Protein AF-A0A8X7NF36-F1 (afdb_monomer)

Organism: NCBI:txid117179

Sequence (490 aa):
MQDSSKCPTCATPVTHAHLNYKLAKLSELATALAPADRVRPAVEIEAAKTHLERHKAISGSSTIRATSHMGVDDPYRPELSNYWPCLACRPGNRSGFQCTRRIPEPQTNGPPPSRGAPWPPIEDADDDGLVNVEHHEACSGCYAWIPNKAPGIESRCFTCTEASCQAFDAEGSCPAGFSLLKLDDEDVNSSLDVEAIVEGVPLAGFNQVDKEILMRYVVEKDVSAKTILRGIAQIAKREREAILRSQAGPSATQNEESGVSSSTEASRPLAEAAAAEADVERVNAARSDLIRNVVRYEATRAGHRVLGQSSTFGSGRSQGASGSGSAGSSNSLLLQRVIEPTKIQGPIADMLATSSFCLDCLQGVIGHFAIWWWMEERPKALKEIKVAVKDDCDNGIECDLRTYRMHAEAKNHICLPKSKLSASSSQPSGSGSGSSSGTAASSSSASGNRTQTTAEADSSAATGGSAGQPAPGSSYQLRSRASTTAGRGG

InterPro domains:
  IPR040909 E3 ubiquitin-protein ligase CHFR, cysteine rich domain with multizinc binding [PF17979] (135-239)

pLDDT: mean 73.3, std 22.99, range [28.28, 98.12]

Secondary structure (DSSP, 8-state):
---TTB-TTT--B-SS----HHHHHHHHHHHHHS-TTTSPPHHHHHHHHHHHHHHHHHHS-S---------TT-S----GGG----GGGSTT-TT----SSPPPPPSS-PPPPPTTSPPPPHHHHHHTT-TTGGGEEE-TTT--EEES--TT---B-TTT--B--TTTSTTSS-TT---EE-TT-GGGGGT--HHHHHHHS--TT--HHHHHHHHHHHHHHT--HHHHHHHHHHHHHHHHHHHHHHHSTTTTSS--S--------TTHHHHHHHHHHHHHHHHHHHHHHHHHHHHHHHHHHHHHHHHHSSS-------------------------PPPPPPPS-THHHHHHHH--EEHHHHHHHHHHHHHHHHHHHHHHHHHHTTPPPPPBPTTGGG-GGGGSHHHHHHSB-SS-----TTSSS--------------------------------------------PPPP-----------------

Solvent-accessible surface area (backbone atoms only — not comparable to full-atom values): 30882 Å² total; per-residue (Å²): 133,82,71,85,57,35,40,92,87,75,64,48,72,59,86,67,85,73,77,53,62,66,60,52,52,49,51,53,50,52,57,72,70,43,58,78,92,76,48,79,52,69,70,57,53,51,53,52,50,56,50,51,53,53,45,30,73,74,69,76,41,91,67,81,66,83,66,83,72,64,56,101,80,49,90,75,67,58,73,60,52,78,44,66,51,30,41,34,66,40,90,66,27,62,65,75,54,64,63,91,62,57,45,60,77,35,83,42,95,64,80,72,76,55,92,65,43,81,49,73,61,63,64,61,41,50,76,56,62,46,64,48,45,90,53,40,42,50,13,73,51,44,36,46,42,30,64,70,73,52,92,97,55,82,39,47,19,63,64,86,58,49,34,35,42,19,52,29,27,66,84,58,48,30,79,58,66,37,46,70,42,41,43,70,44,86,74,47,52,88,78,45,61,40,65,60,40,61,72,72,36,79,45,18,49,54,35,72,60,60,46,53,51,48,49,51,47,30,65,79,64,69,52,46,42,38,59,53,34,33,42,40,23,50,52,10,43,54,41,35,51,52,51,53,55,65,69,61,54,92,77,82,87,83,79,95,82,79,94,74,94,75,94,76,79,85,66,57,69,65,56,55,52,55,53,53,55,55,47,54,53,47,44,50,49,45,41,50,52,49,32,54,57,36,50,56,45,50,57,51,49,50,52,52,52,63,69,68,63,79,81,81,79,82,90,75,92,77,89,81,82,92,75,94,76,89,84,79,90,66,85,76,78,64,74,73,77,72,45,78,51,64,74,71,42,71,57,48,3,46,43,52,53,73,43,34,27,32,67,72,54,47,53,34,48,47,21,38,38,45,50,63,35,40,56,69,47,41,76,58,48,33,63,76,72,70,48,81,88,56,57,74,35,60,42,10,56,70,39,77,58,40,76,41,62,73,50,36,73,62,30,28,40,83,41,73,48,60,67,78,86,74,78,85,80,80,77,76,91,72,88,77,89,79,92,83,89,86,84,90,84,83,89,79,92,81,90,81,89,79,81,89,82,88,80,83,86,87,87,82,88,87,86,87,82,93,84,90,84,87,84,86,87,84,81,87,74,89,78,86,77,86,84,84,88,84,85,88,85,132

Foldseek 3Di:
DPPPQADPVPRDGCPDDDDPVVVVVVVVVCLVPDDPVPRDDPVVVVVVVVVQVVCCVPVVDNDPDPPPPQDPPDPCLDQLLQDAWFLQCDPLFQQVHHDPFIQDHHPDPDDPDDALGAHPALVVCVNSVGGPSVQWFAAPQRGGIDGPDDPPDFQAALQPRGGHCLNSDNVSARPRRWDWDALQDPPLQVQDDVLCLLVLFQAFLDAPVVSVLVNLLCVVVVCTLSNLSNLLLVLLVVQVVVVVVVVVPPPDDDDPDDDDDDDDPPPPPVVVVVVVVVVVVVLVVLSVVLNVQLVVRVVVSVVVVVVVPPPDDDDDDDDDDDDDDDDDPDPPPVLPPRHHADDSHDSNSVCSNDGIHTSSSSSSVCRRRSLVSCLVCVVVSCVVSVPDDAAADQCASNDPCCNPPVVVVRHHNSDHHVPPPPPPPDPPPDDDDDDDDDDDDDDDDDDDDDDDDDDDDDDDDDDDDDDDDDDDDDDDDDDDDDDDDDDDDD

Structure (mmCIF, N/CA/C/O backbone):
data_AF-A0A8X7NF36-F1
#
_entry.id   AF-A0A8X7NF36-F1
#
loop_
_atom_site.group_PDB
_atom_site.id
_atom_site.type_symbol
_atom_site.label_atom_id
_atom_site.label_alt_id
_atom_site.label_comp_id
_atom_site.label_asym_id
_atom_site.label_entity_id
_atom_site.label_seq_id
_atom_site.pdbx_PDB_ins_code
_atom_site.Cartn_x
_atom_site.Cartn_y
_atom_site.Cartn_z
_atom_site.occupancy
_atom_site.B_iso_or_equiv
_atom_site.auth_seq_id
_atom_site.auth_comp_id
_atom_site.auth_asym_id
_atom_site.auth_atom_id
_atom_site.pdbx_PDB_model_num
ATOM 1 N N . MET A 1 1 ? 21.470 -9.816 -1.909 1.00 40.34 1 MET A N 1
ATOM 2 C CA . MET A 1 1 ? 22.379 -8.885 -2.608 1.00 40.34 1 MET A CA 1
ATOM 3 C C . MET A 1 1 ? 22.264 -7.533 -1.921 1.00 40.34 1 MET A C 1
ATOM 5 O O . MET A 1 1 ? 21.150 -7.054 -1.773 1.00 40.34 1 MET A O 1
ATOM 9 N N . GLN A 1 2 ? 23.356 -6.999 -1.367 1.00 38.22 2 GLN A N 1
ATOM 10 C CA . GLN A 1 2 ? 23.337 -5.679 -0.727 1.00 38.22 2 GLN A CA 1
ATOM 11 C C . GLN A 1 2 ? 23.273 -4.612 -1.816 1.00 38.22 2 GLN A C 1
ATOM 13 O O . GLN A 1 2 ? 24.078 -4.627 -2.742 1.00 38.22 2 GLN A O 1
ATOM 18 N N . ASP A 1 3 ? 22.292 -3.728 -1.695 1.00 36.38 3 ASP A N 1
ATOM 19 C CA . ASP A 1 3 ? 22.048 -2.605 -2.588 1.00 36.38 3 ASP A CA 1
ATOM 20 C C . ASP A 1 3 ? 23.292 -1.695 -2.594 1.00 36.38 3 ASP A C 1
ATOM 22 O O . ASP A 1 3 ? 23.549 -0.949 -1.646 1.00 36.38 3 ASP A O 1
ATOM 26 N N . SER A 1 4 ? 24.124 -1.811 -3.635 1.00 47.53 4 SER A N 1
ATOM 27 C CA . SER A 1 4 ? 25.428 -1.135 -3.762 1.00 47.53 4 SER A CA 1
ATOM 28 C C . SER A 1 4 ? 25.320 0.390 -3.902 1.00 47.53 4 SER A C 1
ATOM 30 O O . SER A 1 4 ? 26.320 1.076 -4.098 1.00 47.53 4 SER A O 1
ATOM 32 N N . SER A 1 5 ? 24.102 0.925 -3.817 1.00 49.62 5 SER A N 1
ATOM 33 C CA . SER A 1 5 ? 23.757 2.340 -3.913 1.00 49.62 5 SER A CA 1
ATOM 34 C C . SER A 1 5 ? 23.900 3.104 -2.587 1.00 49.62 5 SER A C 1
ATOM 36 O O . SER A 1 5 ? 23.834 4.336 -2.582 1.00 49.62 5 SER A O 1
ATOM 38 N N . LYS A 1 6 ? 24.116 2.410 -1.458 1.00 61.72 6 LYS A N 1
ATOM 39 C CA . LYS A 1 6 ? 24.212 3.021 -0.121 1.00 61.72 6 LYS A CA 1
ATOM 40 C C . LYS A 1 6 ? 25.527 2.677 0.564 1.00 61.72 6 LYS A C 1
ATOM 42 O O . LYS A 1 6 ? 26.005 1.547 0.501 1.00 61.72 6 LYS A O 1
ATOM 47 N N . CYS A 1 7 ? 26.103 3.654 1.262 1.00 52.12 7 CYS A N 1
ATOM 48 C CA . CYS A 1 7 ? 27.280 3.413 2.091 1.00 52.12 7 CYS A CA 1
ATOM 49 C C . CYS A 1 7 ? 26.935 2.386 3.189 1.00 52.12 7 CYS A C 1
ATOM 51 O O . CYS A 1 7 ? 26.017 2.642 3.970 1.00 52.12 7 CYS A O 1
ATOM 53 N N . PRO A 1 8 ? 27.660 1.261 3.321 1.00 52.09 8 PRO A N 1
ATOM 54 C CA . PRO A 1 8 ? 27.334 0.227 4.307 1.00 52.09 8 PRO A CA 1
ATOM 55 C C . PRO A 1 8 ? 27.514 0.698 5.759 1.00 52.09 8 PRO A C 1
ATOM 57 O O . PRO A 1 8 ? 26.957 0.096 6.671 1.00 52.09 8 PRO A O 1
ATOM 60 N N . THR A 1 9 ? 28.264 1.782 5.981 1.00 54.12 9 THR A N 1
ATOM 61 C CA . THR A 1 9 ? 28.535 2.325 7.319 1.00 54.12 9 THR A CA 1
ATOM 62 C C . THR A 1 9 ? 27.476 3.323 7.782 1.00 54.12 9 THR A C 1
ATOM 64 O O . THR A 1 9 ? 27.131 3.342 8.957 1.00 54.12 9 THR A O 1
ATOM 67 N N . CYS A 1 10 ? 26.971 4.174 6.886 1.00 73.88 10 CYS A N 1
ATOM 68 C CA . CYS A 1 10 ? 26.074 5.276 7.259 1.00 73.88 10 CYS A CA 1
ATOM 69 C C . CYS A 1 10 ? 24.744 5.291 6.496 1.00 73.88 10 CYS A C 1
ATOM 71 O O . CYS A 1 10 ? 23.940 6.192 6.703 1.00 73.88 10 CYS A O 1
ATOM 73 N N . ALA A 1 11 ? 24.504 4.308 5.622 1.00 65.06 11 ALA A N 1
ATOM 74 C CA . ALA A 1 11 ? 23.294 4.125 4.816 1.00 65.06 11 ALA A CA 1
ATOM 75 C C . ALA A 1 11 ? 22.912 5.300 3.888 1.00 65.06 11 ALA A C 1
ATOM 77 O O . ALA A 1 11 ? 21.871 5.246 3.232 1.00 65.06 11 ALA A O 1
ATOM 78 N N . THR A 1 12 ? 23.757 6.330 3.783 1.00 65.75 12 THR A N 1
ATOM 79 C CA . THR A 1 12 ? 23.546 7.484 2.904 1.00 65.75 12 THR A CA 1
ATOM 80 C C . THR A 1 12 ? 23.623 7.052 1.433 1.00 65.75 12 THR A C 1
ATOM 82 O O . THR A 1 12 ? 24.530 6.279 1.087 1.00 65.75 12 THR A O 1
ATOM 85 N N . PRO A 1 13 ? 22.710 7.527 0.563 1.00 55.66 13 PRO A N 1
ATOM 86 C CA . PRO A 1 13 ? 22.795 7.304 -0.877 1.00 55.66 13 PRO A CA 1
ATOM 87 C C . PRO A 1 13 ? 24.118 7.853 -1.412 1.00 55.66 13 PRO A C 1
ATOM 89 O O . PRO A 1 13 ? 24.459 9.012 -1.169 1.00 55.66 13 PRO A O 1
ATOM 92 N N . VAL A 1 14 ? 24.883 7.031 -2.127 1.00 50.09 14 VAL A N 1
ATOM 93 C CA . VAL A 1 14 ? 26.159 7.456 -2.710 1.00 50.09 14 VAL A CA 1
ATOM 94 C C . VAL A 1 14 ? 25.861 8.256 -3.980 1.00 50.09 14 VAL A C 1
ATOM 96 O O . VAL A 1 14 ? 25.818 7.704 -5.074 1.00 50.09 14 VAL A O 1
ATOM 99 N N . THR A 1 15 ? 25.622 9.562 -3.845 1.00 47.59 15 THR A N 1
ATOM 100 C CA . THR A 1 15 ? 25.450 10.476 -4.995 1.00 47.59 15 THR A CA 1
ATOM 101 C C . THR A 1 15 ? 26.788 10.824 -5.649 1.00 47.59 15 THR A C 1
ATOM 103 O O . THR A 1 15 ? 26.855 11.050 -6.854 1.00 47.59 15 THR A O 1
ATOM 106 N N . HIS A 1 16 ? 27.874 10.774 -4.871 1.00 48.59 16 HIS A N 1
ATOM 107 C CA . HIS A 1 16 ? 29.249 10.878 -5.341 1.00 48.59 16 HIS A CA 1
ATOM 108 C C . HIS A 1 16 ? 30.133 9.872 -4.599 1.00 48.59 16 HIS A C 1
ATOM 110 O O . HIS A 1 16 ? 30.293 9.934 -3.379 1.00 48.59 16 HIS A O 1
ATOM 116 N N . ALA A 1 17 ? 30.745 8.946 -5.337 1.00 49.44 17 ALA A N 1
ATOM 117 C CA . ALA A 1 17 ? 31.825 8.134 -4.799 1.00 49.44 17 ALA A CA 1
ATOM 118 C C . ALA A 1 17 ? 33.067 9.026 -4.662 1.00 49.44 17 ALA A C 1
ATOM 120 O O . ALA A 1 17 ? 33.778 9.274 -5.636 1.00 49.44 17 ALA A O 1
ATOM 121 N N . HIS A 1 18 ? 33.328 9.544 -3.460 1.00 44.81 18 HIS A N 1
ATOM 122 C CA . HIS A 1 18 ? 34.622 10.154 -3.186 1.00 44.81 18 HIS A CA 1
ATOM 123 C C . HIS A 1 18 ? 35.687 9.064 -3.270 1.00 44.81 18 HIS A C 1
ATOM 125 O O . HIS A 1 18 ? 35.610 8.047 -2.576 1.00 44.81 18 HIS A O 1
ATOM 131 N N . LEU A 1 19 ? 36.676 9.278 -4.139 1.00 49.88 19 LEU A N 1
ATOM 132 C CA . LEU A 1 19 ? 37.848 8.421 -4.251 1.00 49.88 19 LEU A CA 1
ATOM 133 C C . LEU A 1 19 ? 38.439 8.277 -2.848 1.00 49.88 19 LEU A C 1
ATOM 135 O O . LEU A 1 19 ? 38.874 9.260 -2.246 1.00 49.88 19 LEU A O 1
ATOM 139 N N . ASN A 1 20 ? 38.386 7.067 -2.289 1.00 66.62 20 ASN A N 1
ATOM 140 C CA . ASN A 1 20 ? 38.948 6.821 -0.974 1.00 66.62 20 ASN A CA 1
ATOM 141 C C . ASN A 1 20 ? 40.453 7.067 -1.089 1.00 66.62 20 ASN A C 1
ATOM 143 O O . ASN A 1 20 ? 41.185 6.245 -1.632 1.00 66.62 20 ASN A O 1
ATOM 147 N N . TYR A 1 21 ? 40.898 8.224 -0.604 1.00 62.66 21 TYR A N 1
ATOM 148 C CA . TYR A 1 21 ? 42.257 8.718 -0.802 1.00 62.66 21 TYR A CA 1
ATOM 149 C C . TYR A 1 21 ? 43.317 7.737 -0.282 1.00 62.66 21 TYR A C 1
ATOM 151 O O . TYR A 1 21 ? 44.420 7.669 -0.817 1.00 62.66 21 TYR A O 1
ATOM 159 N N . LYS A 1 22 ? 42.973 6.917 0.723 1.00 65.56 22 LYS A N 1
ATOM 160 C CA . LYS A 1 22 ? 43.851 5.856 1.232 1.00 65.56 22 LYS A CA 1
ATOM 161 C C . LYS A 1 22 ? 43.965 4.690 0.248 1.00 65.56 22 LYS A C 1
ATOM 163 O O . LYS A 1 22 ? 45.066 4.210 0.021 1.00 65.56 22 LYS A O 1
ATOM 168 N N . LEU A 1 23 ? 42.854 4.266 -0.357 1.00 64.69 23 LEU A N 1
ATOM 169 C CA . LEU A 1 23 ? 42.836 3.252 -1.420 1.00 64.69 23 LEU A CA 1
ATOM 170 C C . LEU A 1 23 ? 43.527 3.754 -2.694 1.00 64.69 23 LEU A C 1
ATOM 172 O O . LEU A 1 23 ? 44.294 3.010 -3.293 1.00 64.69 23 LEU A O 1
ATOM 176 N N . ALA A 1 24 ? 43.323 5.024 -3.053 1.00 69.19 24 ALA A N 1
ATOM 177 C CA . ALA A 1 24 ? 44.018 5.680 -4.158 1.00 69.19 24 ALA A CA 1
ATOM 178 C C . ALA A 1 24 ? 45.538 5.632 -3.950 1.00 69.19 24 ALA A C 1
ATOM 180 O O . ALA A 1 24 ? 46.246 5.055 -4.774 1.00 69.19 24 ALA A O 1
ATOM 181 N N . LYS A 1 25 ? 46.014 6.110 -2.788 1.00 72.88 25 LYS A N 1
ATOM 182 C CA . LYS A 1 25 ? 47.430 6.051 -2.397 1.00 72.88 25 LYS A CA 1
ATOM 183 C C . LYS A 1 25 ? 47.979 4.632 -2.342 1.00 72.88 25 LYS A C 1
ATOM 185 O O . LYS A 1 25 ? 49.121 4.421 -2.726 1.00 72.88 25 LYS A O 1
ATOM 190 N N . LEU A 1 26 ? 47.201 3.661 -1.862 1.00 74.38 26 LEU A N 1
ATOM 191 C CA . LEU A 1 26 ? 47.619 2.257 -1.861 1.00 74.38 26 LEU A CA 1
ATOM 192 C C . LEU A 1 26 ? 47.762 1.715 -3.284 1.00 74.38 26 LEU A C 1
ATOM 194 O O . LEU A 1 26 ? 48.714 0.988 -3.541 1.00 74.38 26 LEU A O 1
ATOM 198 N N . SER A 1 27 ? 46.876 2.090 -4.211 1.00 74.62 27 SER A N 1
ATOM 199 C CA . SER A 1 27 ? 46.992 1.690 -5.619 1.00 74.62 27 SER A CA 1
ATOM 200 C C . SER A 1 27 ? 48.185 2.355 -6.313 1.00 74.62 27 SER A C 1
ATOM 202 O O . SER A 1 27 ? 48.917 1.687 -7.041 1.00 74.62 27 SER A O 1
ATOM 204 N N . GLU A 1 28 ? 48.444 3.636 -6.032 1.00 79.50 28 GLU A N 1
ATOM 205 C CA . GLU A 1 28 ? 49.607 4.371 -6.543 1.00 79.50 28 GLU A CA 1
ATOM 206 C C . GLU A 1 28 ? 50.907 3.763 -6.011 1.00 79.50 28 GLU A C 1
ATOM 208 O O . GLU A 1 28 ? 51.828 3.501 -6.779 1.00 79.50 28 GLU A O 1
ATOM 213 N N . LEU A 1 29 ? 50.961 3.459 -4.711 1.00 82.69 29 LEU A N 1
ATOM 214 C CA . LEU A 1 29 ? 52.111 2.821 -4.075 1.00 82.69 29 LEU A CA 1
ATOM 215 C C . LEU A 1 29 ? 52.320 1.390 -4.589 1.00 82.69 29 LEU A C 1
ATOM 217 O O . LEU A 1 29 ? 53.450 1.008 -4.872 1.00 82.69 29 LEU A O 1
ATOM 221 N N . ALA A 1 30 ? 51.250 0.613 -4.767 1.00 79.56 30 ALA A N 1
ATOM 222 C CA . ALA A 1 30 ? 51.326 -0.723 -5.355 1.00 79.56 30 ALA A CA 1
ATOM 223 C C . ALA A 1 30 ? 51.824 -0.679 -6.807 1.00 79.56 30 ALA A C 1
ATOM 225 O O . ALA A 1 30 ? 52.619 -1.526 -7.196 1.00 79.56 30 ALA A O 1
ATOM 226 N N . THR A 1 31 ? 51.413 0.327 -7.585 1.00 78.62 31 THR A N 1
ATOM 227 C CA . THR A 1 31 ? 51.888 0.534 -8.962 1.00 78.62 31 THR A CA 1
ATOM 228 C C . THR A 1 31 ? 53.354 0.969 -8.985 1.00 78.62 31 THR A C 1
ATOM 230 O O . THR A 1 31 ? 54.119 0.479 -9.807 1.00 78.62 31 THR A O 1
ATOM 233 N N . ALA A 1 32 ? 53.771 1.840 -8.060 1.00 80.19 32 ALA A N 1
ATOM 234 C CA . ALA A 1 32 ? 55.153 2.308 -7.949 1.00 80.19 32 ALA A CA 1
ATOM 235 C C . ALA A 1 32 ? 56.128 1.220 -7.466 1.00 80.19 32 ALA A C 1
ATOM 237 O O . ALA A 1 32 ? 57.307 1.253 -7.809 1.00 80.19 32 ALA A O 1
ATOM 238 N N . LEU A 1 33 ? 55.645 0.270 -6.659 1.00 84.19 33 LEU A N 1
ATOM 239 C CA . LEU A 1 33 ? 56.428 -0.858 -6.147 1.00 84.19 33 LEU A CA 1
ATOM 240 C C . LEU A 1 33 ? 56.343 -2.107 -7.036 1.00 84.19 33 LEU A C 1
ATOM 242 O O . LEU A 1 33 ? 57.092 -3.060 -6.813 1.00 84.19 33 LEU A O 1
ATOM 246 N N . ALA A 1 34 ? 55.435 -2.136 -8.014 1.00 80.81 34 ALA A N 1
ATOM 247 C CA . ALA A 1 34 ? 55.318 -3.252 -8.938 1.00 80.81 34 ALA A CA 1
ATOM 248 C C . ALA A 1 34 ? 56.548 -3.303 -9.863 1.00 80.81 34 ALA A C 1
ATOM 250 O O . ALA A 1 34 ? 56.998 -2.266 -10.355 1.00 80.81 34 ALA A O 1
ATOM 251 N N . PRO A 1 35 ? 57.104 -4.498 -10.124 1.00 86.69 35 PRO A N 1
ATOM 252 C CA . PRO A 1 35 ? 58.202 -4.631 -11.068 1.00 86.69 35 PRO A CA 1
ATOM 253 C C . PRO A 1 35 ? 57.739 -4.202 -12.471 1.00 86.69 35 PRO A C 1
ATOM 255 O O . PRO A 1 35 ? 56.572 -4.368 -12.836 1.00 86.69 35 PRO A O 1
ATOM 258 N N . ALA A 1 36 ? 58.646 -3.586 -13.235 1.00 75.19 36 ALA A N 1
ATOM 259 C CA . ALA A 1 36 ? 58.323 -2.864 -14.471 1.00 75.19 36 ALA A CA 1
ATOM 260 C C . ALA A 1 36 ? 57.677 -3.737 -15.565 1.00 75.19 36 ALA A C 1
ATOM 262 O O . ALA A 1 36 ? 56.996 -3.215 -16.440 1.00 75.19 36 ALA A O 1
ATOM 263 N N . ASP A 1 37 ? 57.856 -5.055 -15.498 1.00 80.88 37 ASP A N 1
ATOM 264 C CA . ASP A 1 37 ? 57.244 -6.057 -16.375 1.00 80.88 37 ASP A CA 1
ATOM 265 C C . ASP A 1 37 ? 55.774 -6.366 -16.029 1.00 80.88 37 ASP A C 1
ATOM 267 O O . ASP A 1 37 ? 55.062 -6.966 -16.831 1.00 80.88 37 ASP A O 1
ATOM 271 N N . ARG A 1 38 ? 55.302 -5.952 -14.846 1.00 73.75 38 ARG A N 1
ATOM 272 C CA . ARG A 1 38 ? 53.913 -6.124 -14.383 1.00 73.75 38 ARG A CA 1
ATOM 273 C C . ARG A 1 38 ? 53.086 -4.844 -14.426 1.00 73.75 38 ARG A C 1
ATOM 275 O O . ARG A 1 38 ? 51.867 -4.909 -14.263 1.00 73.75 38 ARG A O 1
ATOM 282 N N . VAL A 1 39 ? 53.722 -3.692 -14.630 1.00 77.62 39 VAL A N 1
ATOM 283 C CA . VAL A 1 39 ? 53.018 -2.425 -14.844 1.00 77.62 39 VAL A CA 1
ATOM 284 C C . VAL A 1 39 ? 52.556 -2.382 -16.294 1.00 77.62 39 VAL A C 1
ATOM 286 O O . VAL A 1 39 ? 53.347 -2.552 -17.219 1.00 77.62 39 VAL A O 1
ATOM 289 N N . ARG A 1 40 ? 51.256 -2.160 -16.496 1.00 77.06 40 ARG A N 1
ATOM 290 C CA . ARG A 1 40 ? 50.676 -2.054 -17.836 1.00 77.06 40 ARG A CA 1
ATOM 291 C C . ARG A 1 40 ? 51.385 -0.912 -18.606 1.00 77.06 40 ARG A C 1
ATOM 293 O O . ARG A 1 40 ? 51.545 0.163 -18.024 1.00 77.06 40 ARG A O 1
ATOM 300 N N . PRO A 1 41 ? 51.833 -1.102 -19.862 1.00 86.81 41 PRO A N 1
ATOM 301 C CA . PRO A 1 41 ? 52.559 -0.072 -20.609 1.00 86.81 41 PRO A CA 1
ATOM 302 C C . PRO A 1 41 ? 51.803 1.261 -20.677 1.00 86.81 41 PRO A C 1
ATOM 304 O O . PRO A 1 41 ? 50.581 1.279 -20.813 1.00 86.81 41 PRO A O 1
ATOM 307 N N . ALA A 1 42 ? 52.524 2.389 -20.650 1.00 80.31 42 ALA A N 1
ATOM 308 C CA . ALA A 1 42 ? 51.920 3.729 -20.662 1.00 80.31 42 ALA A CA 1
ATOM 309 C C . ALA A 1 42 ? 50.947 3.940 -21.839 1.00 80.31 42 ALA A C 1
ATOM 311 O O . ALA A 1 42 ? 49.879 4.520 -21.667 1.00 80.31 42 ALA A O 1
ATOM 312 N N . VAL A 1 43 ? 51.277 3.379 -23.006 1.00 85.94 43 VAL A N 1
ATOM 313 C CA . VAL A 1 43 ? 50.430 3.418 -24.209 1.00 85.94 43 VAL A CA 1
ATOM 314 C C . VAL A 1 43 ? 49.085 2.717 -23.981 1.00 85.94 43 VAL A C 1
ATOM 316 O O . VAL A 1 43 ? 48.046 3.214 -24.409 1.00 85.94 43 VAL A O 1
ATOM 319 N N . GLU A 1 44 ? 49.073 1.591 -23.266 1.00 78.62 44 GLU A N 1
ATOM 320 C CA . GLU A 1 44 ? 47.843 0.856 -22.948 1.00 78.62 44 GLU A CA 1
ATOM 321 C C . GLU A 1 44 ? 47.005 1.565 -21.878 1.00 78.62 44 GLU A C 1
ATOM 323 O O . GLU A 1 44 ? 45.775 1.533 -21.932 1.00 78.62 44 GLU A O 1
ATOM 328 N N . ILE A 1 45 ? 47.653 2.228 -20.915 1.00 78.06 45 ILE A N 1
ATOM 329 C CA . ILE A 1 45 ? 46.973 3.046 -19.901 1.00 78.06 45 ILE A CA 1
ATOM 330 C C . ILE A 1 45 ? 46.263 4.230 -20.569 1.00 78.06 45 ILE A C 1
ATOM 332 O O . ILE A 1 45 ? 45.091 4.491 -20.285 1.00 78.06 45 ILE A O 1
ATOM 336 N N . GLU A 1 46 ? 46.945 4.926 -21.478 1.00 80.25 46 GLU A N 1
ATOM 337 C CA . GLU A 1 46 ? 46.390 6.066 -22.210 1.00 80.25 46 GLU A CA 1
ATOM 338 C C . GLU A 1 46 ? 45.237 5.631 -23.126 1.00 80.25 46 GLU A C 1
ATOM 340 O O . GLU A 1 46 ? 44.164 6.234 -23.094 1.00 80.25 46 GLU A O 1
ATOM 345 N N . ALA A 1 47 ? 45.390 4.505 -23.834 1.00 78.25 47 ALA A N 1
ATOM 346 C CA . ALA A 1 47 ? 44.321 3.915 -24.638 1.00 78.25 47 ALA A CA 1
ATOM 347 C C . ALA A 1 47 ? 43.084 3.545 -23.795 1.00 78.25 47 ALA A C 1
ATOM 349 O O . ALA A 1 47 ? 41.953 3.849 -24.186 1.00 78.25 47 ALA A O 1
ATOM 350 N N . ALA A 1 48 ? 43.278 2.947 -22.614 1.00 73.06 48 ALA A N 1
ATOM 351 C CA . ALA A 1 48 ? 42.188 2.626 -21.692 1.00 73.06 48 ALA A CA 1
ATOM 352 C C . ALA A 1 48 ? 41.482 3.887 -21.163 1.00 73.06 48 ALA A C 1
ATOM 354 O O . ALA A 1 48 ? 40.256 3.902 -21.022 1.00 73.06 48 ALA A O 1
ATOM 355 N N . LYS A 1 49 ? 42.230 4.970 -20.918 1.00 80.06 49 LYS A N 1
ATOM 356 C CA . LYS A 1 49 ? 41.676 6.265 -20.503 1.00 80.06 49 LYS A CA 1
ATOM 357 C C . LYS A 1 49 ? 40.834 6.902 -21.610 1.00 80.06 49 LYS A C 1
ATOM 359 O O . LYS A 1 49 ? 39.697 7.293 -21.349 1.00 80.06 49 LYS A O 1
ATOM 364 N N . THR A 1 50 ? 41.335 6.936 -22.846 1.00 80.38 50 THR A N 1
ATOM 365 C CA . THR A 1 50 ? 40.573 7.429 -24.005 1.00 80.38 50 THR A CA 1
ATOM 366 C C . THR A 1 50 ? 39.305 6.601 -24.235 1.00 80.38 50 THR A C 1
ATOM 368 O O . THR A 1 50 ? 38.246 7.150 -24.543 1.00 80.38 50 THR A O 1
ATOM 371 N N . HIS A 1 51 ? 39.379 5.280 -24.048 1.00 72.00 51 HIS A N 1
ATOM 372 C CA . HIS A 1 51 ? 38.216 4.397 -24.136 1.00 72.00 51 HIS A CA 1
ATOM 373 C C . HIS A 1 51 ? 37.157 4.725 -23.068 1.00 72.00 51 HIS A C 1
ATOM 375 O O . HIS A 1 51 ? 35.976 4.862 -23.391 1.00 72.00 51 HIS A O 1
ATOM 381 N N . LEU A 1 52 ? 37.573 4.933 -21.813 1.00 69.75 52 LEU A N 1
ATOM 382 C CA . LEU A 1 52 ? 36.689 5.351 -20.720 1.00 69.75 52 LEU A CA 1
ATOM 383 C C . LEU A 1 52 ? 36.023 6.707 -20.988 1.00 69.75 52 LEU A C 1
ATOM 385 O O . LEU A 1 52 ? 34.832 6.864 -20.730 1.00 69.75 52 LEU A O 1
ATOM 389 N N . GLU A 1 53 ? 36.763 7.689 -21.498 1.00 72.69 53 GLU A N 1
ATOM 390 C CA . GLU A 1 53 ? 36.217 9.012 -21.831 1.00 72.69 53 GLU A CA 1
ATOM 391 C C . GLU A 1 53 ? 35.172 8.931 -22.950 1.00 72.69 53 GLU A C 1
ATOM 393 O O . GLU A 1 53 ? 34.099 9.529 -22.837 1.00 72.69 53 GLU A O 1
ATOM 398 N N . ARG A 1 54 ? 35.420 8.113 -23.980 1.00 69.00 54 ARG A N 1
ATOM 399 C CA . ARG A 1 54 ? 34.442 7.845 -25.041 1.00 69.00 54 ARG A CA 1
ATOM 400 C C . ARG A 1 54 ? 33.188 7.152 -24.499 1.00 69.00 54 ARG A C 1
ATOM 402 O O . ARG A 1 54 ? 32.078 7.553 -24.837 1.00 69.00 54 ARG A O 1
ATOM 409 N N . HIS A 1 55 ? 33.349 6.160 -23.621 1.00 56.91 55 HIS A N 1
ATOM 410 C CA . HIS A 1 55 ? 32.225 5.476 -22.975 1.00 56.91 55 HIS A CA 1
ATOM 411 C C . HIS A 1 55 ? 31.382 6.433 -22.120 1.00 56.91 55 HIS A C 1
ATOM 413 O O . HIS A 1 55 ? 30.153 6.394 -22.184 1.00 56.91 55 HIS A O 1
ATOM 419 N N . LYS A 1 56 ? 32.021 7.329 -21.356 1.00 65.75 56 LYS A N 1
ATOM 420 C CA . LYS A 1 56 ? 31.331 8.370 -20.576 1.00 65.75 56 LYS A CA 1
ATOM 421 C C . LYS A 1 56 ? 30.503 9.295 -21.464 1.00 65.75 56 LYS A C 1
ATOM 423 O O . LYS A 1 56 ? 29.371 9.608 -21.109 1.00 65.75 56 LYS A O 1
ATOM 428 N N . ALA A 1 57 ? 31.045 9.699 -22.614 1.00 67.44 57 ALA A N 1
ATOM 429 C CA . ALA A 1 57 ? 30.348 10.572 -23.554 1.00 67.44 57 ALA A CA 1
ATOM 430 C C . ALA A 1 57 ? 29.087 9.921 -24.156 1.00 67.44 57 ALA A C 1
ATOM 432 O O . ALA A 1 57 ? 28.111 10.619 -24.411 1.00 67.44 57 ALA A O 1
ATOM 433 N N . ILE A 1 58 ? 29.093 8.598 -24.359 1.00 59.78 58 ILE A N 1
ATOM 434 C CA . ILE A 1 58 ? 27.971 7.856 -24.960 1.00 59.78 58 ILE A CA 1
ATOM 435 C C . ILE A 1 58 ? 26.929 7.446 -23.909 1.00 59.78 58 ILE A C 1
ATOM 437 O O . ILE A 1 58 ? 25.734 7.648 -24.101 1.00 59.78 58 ILE A O 1
ATOM 441 N N . SER A 1 59 ? 27.371 6.858 -22.796 1.00 54.38 59 SER A N 1
ATOM 442 C CA . SER A 1 59 ? 26.478 6.258 -21.792 1.00 54.38 59 SER A CA 1
ATOM 443 C C . SER A 1 59 ? 25.974 7.250 -20.738 1.00 54.38 59 SER A C 1
ATOM 445 O O . SER A 1 59 ? 24.989 6.973 -20.053 1.00 54.38 59 SER A O 1
ATOM 447 N N . GLY A 1 60 ? 26.660 8.385 -20.556 1.00 61.06 60 GLY A N 1
ATOM 448 C CA . GLY A 1 60 ? 26.435 9.294 -19.428 1.00 61.06 60 GLY A CA 1
ATOM 449 C C . GLY A 1 60 ? 26.828 8.706 -18.064 1.00 61.06 60 GLY A C 1
ATOM 450 O O . GLY A 1 60 ? 26.598 9.346 -17.040 1.00 61.06 60 GLY A O 1
ATOM 451 N N . SER A 1 61 ? 27.424 7.506 -18.030 1.00 55.56 61 SER A N 1
ATOM 452 C CA . SER A 1 61 ? 27.843 6.807 -16.813 1.00 55.56 61 SER A CA 1
ATOM 453 C C . SER A 1 61 ? 29.364 6.809 -16.660 1.00 55.56 61 SER A C 1
ATOM 455 O O . SER A 1 61 ? 30.117 6.594 -17.613 1.00 55.56 61 SER A O 1
ATOM 457 N N . SER A 1 62 ? 29.832 7.034 -15.429 1.00 49.84 62 SER A N 1
ATOM 458 C CA . SER A 1 62 ? 31.244 6.926 -15.041 1.00 49.84 62 SER A CA 1
ATOM 459 C C . SER A 1 62 ? 31.671 5.495 -14.713 1.00 49.84 62 SER A C 1
ATOM 461 O O . SER A 1 62 ? 32.867 5.237 -14.570 1.00 49.84 62 SER A O 1
ATOM 463 N N . THR A 1 63 ? 30.713 4.572 -14.612 1.00 46.41 63 THR A N 1
ATOM 464 C CA . THR A 1 63 ? 30.957 3.150 -14.395 1.00 46.41 63 THR A CA 1
ATOM 465 C C . THR A 1 63 ? 31.073 2.469 -15.752 1.00 46.41 63 THR A C 1
ATOM 467 O O . THR A 1 63 ? 30.083 2.317 -16.465 1.00 46.41 63 THR A O 1
ATOM 470 N N . ILE A 1 6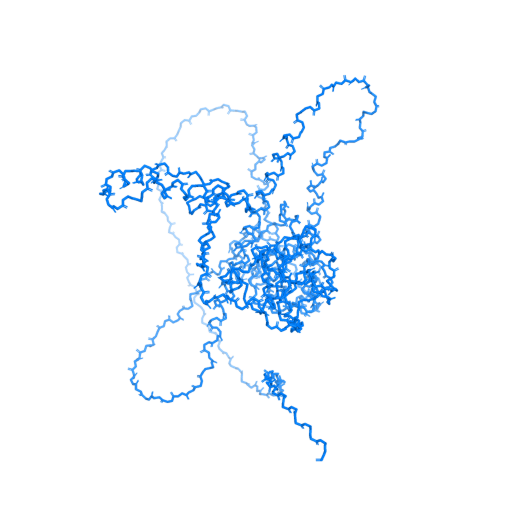4 ? 32.285 2.039 -16.110 1.00 46.66 64 ILE A N 1
ATOM 471 C CA . ILE A 1 64 ? 32.430 0.952 -17.078 1.00 46.66 64 ILE A CA 1
ATOM 472 C C . ILE A 1 64 ? 31.959 -0.283 -16.319 1.00 46.66 64 ILE A C 1
ATOM 474 O O . ILE A 1 64 ? 32.696 -0.817 -15.489 1.00 46.66 64 ILE A O 1
ATOM 478 N N . ARG A 1 65 ? 30.713 -0.717 -16.548 1.00 48.56 65 ARG A N 1
ATOM 479 C CA . ARG A 1 65 ? 30.432 -2.139 -16.348 1.00 48.56 65 ARG A CA 1
ATOM 480 C C . ARG A 1 65 ? 31.418 -2.860 -17.249 1.00 48.56 65 ARG A C 1
ATOM 482 O O . ARG A 1 65 ? 31.657 -2.384 -18.359 1.00 48.56 65 ARG A O 1
ATOM 489 N N . ALA A 1 66 ? 32.023 -3.941 -16.768 1.00 42.88 66 ALA A N 1
ATOM 490 C CA . ALA A 1 66 ? 32.667 -4.867 -17.676 1.00 42.88 66 ALA A CA 1
ATOM 491 C C . ALA A 1 66 ? 31.556 -5.357 -18.605 1.00 42.88 66 ALA A C 1
ATOM 493 O O . ALA A 1 66 ? 30.887 -6.336 -18.314 1.00 42.88 66 ALA A O 1
ATOM 494 N N . THR A 1 67 ? 31.309 -4.625 -19.691 1.00 44.53 67 THR A N 1
ATOM 495 C CA . THR A 1 67 ? 30.828 -5.257 -20.889 1.00 44.53 67 THR A CA 1
ATOM 496 C C . THR A 1 67 ? 31.913 -6.285 -21.121 1.00 44.53 67 THR A C 1
ATOM 498 O O . THR A 1 67 ? 33.094 -5.953 -21.276 1.00 44.53 67 THR A O 1
ATOM 501 N N . SER A 1 68 ? 31.549 -7.549 -20.968 1.00 43.91 68 SER A N 1
ATOM 502 C CA . SER A 1 68 ? 32.126 -8.625 -21.746 1.00 43.91 68 SER A CA 1
ATOM 503 C C . SER A 1 68 ? 32.124 -8.113 -23.181 1.00 43.91 68 SER A C 1
ATOM 505 O O . SER A 1 68 ? 31.178 -8.293 -23.937 1.00 43.91 68 SER A O 1
ATOM 507 N N . HIS A 1 69 ? 33.126 -7.305 -23.526 1.00 43.34 69 HIS A N 1
ATOM 508 C CA . HIS A 1 69 ? 33.300 -6.784 -24.855 1.00 43.34 69 HIS A CA 1
ATOM 509 C C . HIS A 1 69 ? 33.872 -7.978 -25.588 1.00 43.34 69 HIS A C 1
ATOM 511 O O . HIS A 1 69 ? 35.084 -8.178 -25.656 1.00 43.34 69 HIS A O 1
ATOM 517 N N . MET A 1 70 ? 32.931 -8.825 -25.997 1.00 43.94 70 MET A N 1
ATOM 518 C CA . MET A 1 70 ? 33.068 -9.889 -26.960 1.00 43.94 70 MET A CA 1
ATOM 519 C C . MET A 1 70 ? 34.037 -9.364 -28.014 1.00 43.94 70 MET A C 1
ATOM 521 O O . MET A 1 70 ? 33.799 -8.308 -28.621 1.00 43.94 70 MET A O 1
ATOM 525 N N . GLY A 1 71 ? 35.178 -10.033 -28.163 1.00 43.59 71 GLY A N 1
ATOM 526 C CA . GLY A 1 71 ? 36.030 -9.792 -29.315 1.00 43.59 71 GLY A CA 1
ATOM 527 C C . GLY A 1 71 ? 35.182 -9.920 -30.580 1.00 43.59 71 GLY A C 1
ATOM 528 O O . GLY A 1 71 ? 34.145 -10.580 -30.584 1.00 43.59 71 GLY A O 1
ATOM 529 N N . VAL A 1 72 ? 35.618 -9.294 -31.670 1.00 51.84 72 VAL A N 1
ATOM 530 C CA . VAL A 1 72 ? 34.932 -9.351 -32.976 1.00 51.84 72 VAL A CA 1
ATOM 531 C C . VAL A 1 72 ? 34.721 -10.803 -33.465 1.00 51.84 72 VAL A C 1
ATOM 533 O O . VAL A 1 72 ? 33.882 -11.038 -34.328 1.00 51.84 72 VAL A O 1
ATOM 536 N N . ASP A 1 73 ? 35.395 -11.767 -32.832 1.00 51.06 73 ASP A N 1
ATOM 537 C CA . ASP A 1 73 ? 35.323 -13.204 -33.082 1.00 51.06 73 ASP A CA 1
ATOM 538 C C . ASP A 1 73 ? 34.775 -14.016 -31.889 1.00 51.06 73 ASP A C 1
ATOM 540 O O . ASP A 1 73 ? 35.221 -15.141 -31.670 1.00 51.06 73 ASP A O 1
ATOM 544 N N . ASP A 1 74 ? 33.854 -13.482 -31.077 1.00 51.66 74 ASP A N 1
ATOM 545 C CA . ASP A 1 74 ? 33.154 -14.325 -30.099 1.00 51.66 74 ASP A CA 1
ATOM 546 C C . ASP A 1 74 ? 32.054 -15.151 -30.801 1.00 51.66 74 ASP A C 1
ATOM 548 O O . ASP A 1 74 ? 31.053 -14.585 -31.258 1.00 51.66 74 ASP A O 1
ATOM 552 N N . PRO A 1 75 ? 32.210 -16.486 -30.923 1.00 58.81 75 PRO A N 1
ATOM 553 C CA . PRO A 1 75 ? 31.204 -17.345 -31.543 1.00 58.81 75 PRO A CA 1
ATOM 554 C C . PRO A 1 75 ? 29.893 -17.402 -30.744 1.00 58.81 75 PRO A C 1
ATOM 556 O O . PRO A 1 75 ? 28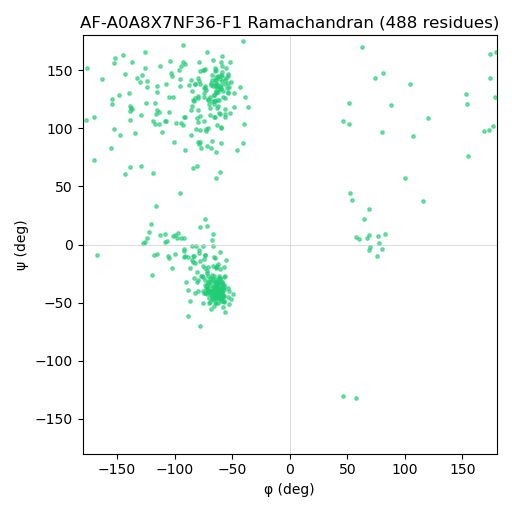.900 -17.912 -31.257 1.00 58.81 75 PRO A O 1
ATOM 559 N N . TYR A 1 76 ? 29.869 -16.876 -29.517 1.00 63.00 76 TYR A N 1
ATOM 560 C CA . TYR A 1 76 ? 28.710 -16.807 -28.637 1.00 63.00 76 TYR A CA 1
ATOM 561 C C . TYR A 1 76 ? 27.985 -15.464 -28.742 1.00 63.00 76 TYR A C 1
ATOM 563 O O . TYR A 1 76 ? 27.593 -14.888 -27.735 1.00 63.00 76 TYR A O 1
ATOM 571 N N . ARG A 1 77 ? 27.768 -14.932 -29.953 1.00 60.09 77 ARG A N 1
ATOM 572 C CA . ARG A 1 77 ? 26.824 -13.815 -30.105 1.00 60.09 77 ARG A CA 1
ATOM 573 C C . ARG A 1 77 ? 25.452 -14.315 -29.634 1.00 60.09 77 ARG A C 1
ATOM 575 O O . ARG A 1 77 ? 24.903 -15.194 -30.302 1.00 60.09 77 ARG A O 1
ATOM 582 N N . PRO A 1 78 ? 24.914 -13.808 -28.514 1.00 64.50 78 PRO A N 1
ATOM 583 C CA . PRO A 1 78 ? 23.680 -14.341 -27.977 1.00 64.50 78 PRO A CA 1
ATOM 584 C C . PRO A 1 78 ? 22.566 -14.166 -29.000 1.00 64.50 78 PRO A C 1
ATOM 586 O O . PRO A 1 78 ? 22.518 -13.186 -29.755 1.00 64.50 78 PRO A O 1
ATOM 589 N N . GLU A 1 79 ? 21.696 -15.165 -29.064 1.00 69.69 79 GLU A N 1
ATOM 590 C CA . GLU A 1 79 ? 20.537 -15.171 -29.939 1.00 69.69 79 GLU A CA 1
ATOM 591 C C . GLU A 1 79 ? 19.535 -14.110 -29.450 1.00 69.69 79 GLU A C 1
ATOM 593 O O . GLU A 1 79 ? 18.555 -14.396 -28.764 1.00 69.69 79 GLU A O 1
ATOM 598 N N . LEU A 1 80 ? 19.761 -12.851 -29.853 1.00 72.12 80 LEU A N 1
ATOM 599 C CA . LEU A 1 80 ? 18.869 -11.709 -29.584 1.00 72.12 80 LEU A CA 1
ATOM 600 C C . LEU A 1 80 ? 17.461 -11.898 -30.185 1.00 72.12 80 LEU A C 1
ATOM 602 O O . LEU A 1 80 ? 16.555 -11.096 -29.972 1.00 72.12 80 LEU A O 1
ATOM 606 N N . SER A 1 81 ? 17.279 -12.969 -30.952 1.00 74.69 81 SER A N 1
ATOM 607 C CA . SER A 1 81 ? 16.030 -13.492 -31.484 1.00 74.69 81 SER A CA 1
ATOM 608 C C . SER A 1 81 ? 14.974 -13.833 -30.431 1.00 74.69 81 SER A C 1
ATOM 610 O O . SER A 1 81 ? 13.804 -13.936 -30.799 1.00 74.69 81 SER A O 1
ATOM 612 N N . ASN A 1 82 ? 15.362 -14.008 -29.166 1.00 82.00 82 ASN A N 1
ATOM 613 C CA . ASN A 1 82 ? 14.475 -14.466 -28.092 1.00 82.00 82 ASN A CA 1
ATOM 614 C C . ASN A 1 82 ? 13.950 -13.335 -27.193 1.00 82.00 82 ASN A C 1
ATOM 616 O O . ASN A 1 82 ? 13.316 -13.606 -26.175 1.00 82.00 82 ASN A O 1
ATOM 620 N N . TYR A 1 83 ? 14.200 -12.074 -27.549 1.00 87.88 83 TYR A N 1
ATOM 621 C CA . TYR A 1 83 ? 13.832 -10.925 -26.728 1.00 87.88 83 TYR A CA 1
ATOM 622 C C . TYR A 1 83 ? 12.796 -10.047 -27.417 1.00 87.88 83 TYR A C 1
ATOM 624 O O . TYR A 1 83 ? 12.945 -9.674 -28.576 1.00 87.88 83 TYR A O 1
ATOM 632 N N . TRP A 1 84 ? 11.735 -9.694 -26.693 1.00 88.94 84 TRP A N 1
ATOM 633 C CA . TRP A 1 84 ? 10.635 -8.895 -27.230 1.00 88.94 84 TRP A CA 1
ATOM 634 C C . TRP A 1 84 ? 10.566 -7.517 -26.579 1.00 88.94 84 TRP A C 1
ATOM 636 O O . TRP A 1 84 ? 10.919 -7.372 -25.407 1.00 88.94 84 TRP A O 1
ATOM 646 N N . PRO A 1 85 ? 10.016 -6.508 -27.281 1.00 92.00 85 PRO A N 1
ATOM 647 C CA . PRO A 1 85 ? 9.737 -5.220 -26.674 1.00 92.00 85 PRO A CA 1
ATOM 648 C C . PRO A 1 85 ? 8.855 -5.367 -25.432 1.00 92.00 85 PRO A C 1
ATOM 650 O O . PRO A 1 85 ? 7.915 -6.176 -25.399 1.00 92.00 85 PRO A O 1
ATOM 653 N N . CYS A 1 86 ? 9.144 -4.534 -24.433 1.00 95.19 86 CYS A N 1
ATOM 654 C CA . CYS A 1 86 ? 8.367 -4.434 -23.205 1.00 95.19 86 CYS A CA 1
ATOM 655 C C . CYS A 1 86 ? 6.903 -4.063 -23.491 1.00 95.19 86 CYS A C 1
ATOM 657 O O . CYS A 1 86 ? 6.568 -3.536 -24.557 1.00 95.19 86 CYS A O 1
ATOM 659 N N . LEU A 1 87 ? 6.020 -4.285 -22.518 1.00 95.44 87 LEU A N 1
ATOM 660 C CA . LEU A 1 87 ? 4.581 -4.061 -22.690 1.00 95.44 87 LEU A CA 1
ATOM 661 C C . LEU A 1 87 ? 4.229 -2.617 -23.079 1.00 95.44 87 LEU A C 1
ATOM 663 O O . LEU A 1 87 ? 3.338 -2.414 -23.896 1.00 95.44 87 LEU A O 1
ATOM 667 N N . ALA A 1 88 ? 4.971 -1.620 -22.588 1.00 95.56 88 ALA A N 1
ATOM 668 C CA . ALA A 1 88 ? 4.763 -0.217 -22.961 1.00 95.56 88 ALA A CA 1
ATOM 669 C C . ALA A 1 88 ? 5.074 0.074 -24.443 1.00 95.56 88 ALA A C 1
ATOM 671 O O . ALA A 1 88 ? 4.518 0.990 -25.038 1.00 95.56 88 ALA A O 1
ATOM 672 N N . CYS A 1 89 ? 5.961 -0.698 -25.072 1.00 93.06 89 CYS A N 1
ATOM 673 C CA . CYS A 1 89 ? 6.281 -0.527 -26.490 1.00 93.06 89 CYS A CA 1
ATOM 674 C C . CYS A 1 89 ? 5.354 -1.324 -27.413 1.00 93.06 89 CYS A C 1
ATOM 676 O O . CYS A 1 89 ? 5.391 -1.116 -28.626 1.00 93.06 89 CYS A O 1
ATOM 678 N N . ARG A 1 90 ? 4.529 -2.226 -26.866 1.00 89.50 90 ARG A N 1
ATOM 679 C CA . ARG A 1 90 ? 3.599 -3.026 -27.660 1.00 89.50 90 ARG A CA 1
ATOM 680 C C . ARG A 1 90 ? 2.365 -2.209 -28.067 1.00 89.50 90 ARG A C 1
ATOM 682 O O . ARG A 1 90 ? 1.923 -1.331 -27.314 1.00 89.50 90 ARG A O 1
ATOM 689 N N . PRO A 1 91 ? 1.773 -2.510 -29.236 1.00 89.00 91 PRO A N 1
ATOM 690 C CA . PRO A 1 91 ? 0.456 -2.002 -29.594 1.00 89.00 91 PRO A CA 1
ATOM 691 C C . PRO A 1 91 ? -0.589 -2.383 -28.539 1.00 89.00 91 PRO A C 1
ATOM 693 O O . PRO A 1 91 ? -0.568 -3.496 -28.015 1.00 89.00 91 PRO A O 1
ATOM 696 N N . GLY A 1 92 ? -1.515 -1.468 -28.248 1.00 87.44 92 GLY A N 1
ATOM 697 C CA . GLY A 1 92 ? -2.614 -1.714 -27.309 1.00 87.44 92 GLY A CA 1
ATOM 698 C C . GLY A 1 92 ? -2.269 -1.528 -25.829 1.00 87.44 92 GLY A C 1
ATOM 699 O O . GLY A 1 92 ? -3.098 -1.862 -24.988 1.00 87.44 92 GLY A O 1
ATOM 700 N N . ASN A 1 93 ? -1.091 -0.988 -25.489 1.00 92.88 93 ASN A N 1
ATOM 701 C CA . ASN A 1 93 ? -0.808 -0.610 -24.104 1.00 92.88 93 ASN A CA 1
ATOM 702 C C . ASN A 1 93 ? -1.818 0.444 -23.615 1.00 92.88 93 ASN A C 1
ATOM 704 O O . ASN A 1 93 ? -2.141 1.400 -24.325 1.00 92.88 93 ASN A O 1
ATOM 708 N N . AR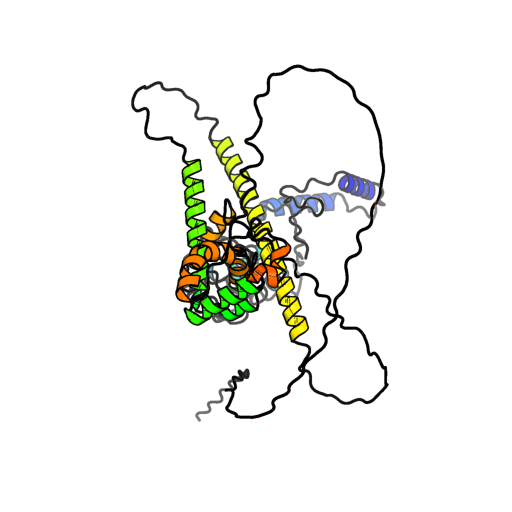G A 1 94 ? -2.339 0.254 -22.401 1.00 94.00 94 ARG A N 1
ATOM 709 C CA . ARG A 1 94 ? -3.433 1.077 -21.869 1.00 94.00 94 ARG A CA 1
ATOM 710 C C . ARG A 1 94 ? -2.981 2.466 -21.419 1.00 94.00 94 ARG A C 1
ATOM 712 O O . ARG A 1 94 ? -3.774 3.403 -21.445 1.00 94.00 94 ARG A O 1
ATOM 719 N N . SER A 1 95 ? -1.725 2.606 -21.002 1.00 94.25 95 SER A N 1
ATOM 720 C CA . SER A 1 95 ? -1.196 3.875 -20.499 1.00 94.25 95 SER A CA 1
ATOM 721 C C . SER A 1 95 ? -0.898 4.905 -21.590 1.00 94.25 95 SER A C 1
ATOM 723 O O . SER A 1 95 ? -0.737 6.083 -21.280 1.00 94.25 95 SER A O 1
ATOM 725 N N . GLY A 1 96 ? -0.777 4.483 -22.853 1.00 94.50 96 GLY A N 1
ATOM 726 C CA . GLY A 1 96 ? -0.321 5.324 -23.963 1.00 94.50 96 GLY A CA 1
ATOM 727 C C . GLY A 1 96 ? 1.167 5.690 -23.895 1.00 94.50 96 GLY A C 1
ATOM 728 O O . GLY A 1 96 ? 1.677 6.362 -24.793 1.00 94.50 96 GLY A O 1
ATOM 729 N N . PHE A 1 97 ? 1.881 5.258 -22.853 1.00 95.88 97 PHE A N 1
ATOM 730 C CA . PHE A 1 97 ? 3.293 5.564 -22.670 1.00 95.88 97 PHE A CA 1
ATOM 731 C C . PHE A 1 97 ? 4.158 4.692 -23.568 1.00 95.88 97 PHE A C 1
ATOM 733 O O . PHE A 1 97 ? 3.951 3.487 -23.671 1.00 95.88 97 PHE A O 1
ATOM 740 N N . GLN A 1 98 ? 5.176 5.301 -24.169 1.00 95.25 98 GLN A N 1
ATOM 741 C CA . GLN A 1 98 ? 6.161 4.611 -24.992 1.00 95.25 98 GLN A CA 1
ATOM 742 C C . GLN A 1 98 ? 7.561 4.878 -24.445 1.00 95.25 98 GLN A C 1
ATOM 744 O O . GLN A 1 98 ? 7.902 6.020 -24.131 1.00 95.25 98 GLN A O 1
ATOM 749 N N . CYS A 1 99 ? 8.390 3.836 -24.357 1.00 95.69 99 CYS A N 1
ATOM 750 C CA . CYS A 1 99 ? 9.747 3.981 -23.839 1.00 95.69 99 CYS A CA 1
ATOM 751 C C . CYS A 1 99 ? 10.587 4.896 -24.736 1.00 95.69 99 CYS A C 1
ATOM 753 O O . CYS A 1 99 ? 10.569 4.778 -25.965 1.00 95.69 99 CYS A O 1
ATOM 755 N N . THR A 1 100 ? 11.379 5.766 -24.106 1.00 94.75 100 THR A N 1
ATOM 756 C CA . THR A 1 100 ? 12.367 6.616 -24.788 1.00 94.75 100 THR A CA 1
ATOM 757 C C . THR A 1 100 ? 13.566 5.807 -25.276 1.00 94.75 100 THR A C 1
ATOM 759 O O . THR A 1 100 ? 14.085 6.057 -26.359 1.00 94.75 100 THR A O 1
ATOM 762 N N . ARG A 1 101 ? 13.982 4.808 -24.494 1.00 93.88 101 ARG A N 1
ATOM 763 C CA . ARG A 1 101 ? 15.020 3.832 -24.834 1.00 93.88 101 ARG A CA 1
ATOM 764 C C . ARG A 1 101 ? 14.342 2.484 -25.017 1.00 93.88 101 ARG A C 1
ATOM 766 O O . ARG A 1 101 ? 13.997 1.842 -24.034 1.00 93.88 101 ARG A O 1
ATOM 773 N N . ARG A 1 102 ? 14.041 2.113 -26.262 1.00 93.62 102 ARG A N 1
ATOM 774 C CA . ARG A 1 102 ? 13.288 0.888 -26.571 1.00 93.62 102 ARG A CA 1
ATOM 775 C C . ARG A 1 102 ? 14.210 -0.312 -26.669 1.00 93.62 102 ARG A C 1
ATOM 777 O O . ARG A 1 102 ? 15.288 -0.208 -27.251 1.00 93.62 102 ARG A O 1
ATOM 784 N N . ILE A 1 103 ? 13.741 -1.450 -26.174 1.00 91.19 103 ILE A N 1
ATOM 785 C CA . ILE A 1 103 ? 14.333 -2.739 -26.526 1.00 91.19 103 ILE A CA 1
ATOM 786 C C . ILE A 1 103 ? 14.068 -2.972 -28.024 1.00 91.19 103 ILE A C 1
ATOM 788 O O . ILE A 1 103 ? 12.918 -2.791 -28.446 1.00 91.19 103 ILE A O 1
ATOM 792 N N . PRO A 1 104 ? 15.095 -3.300 -28.831 1.00 86.94 104 PRO A N 1
ATOM 793 C CA . PRO A 1 104 ? 14.928 -3.579 -30.254 1.00 86.94 104 PRO A CA 1
ATOM 794 C C . PRO A 1 104 ? 13.897 -4.680 -30.513 1.00 86.94 104 PRO A C 1
ATOM 796 O O . PRO A 1 104 ? 13.701 -5.573 -29.690 1.00 86.94 104 PRO A O 1
ATOM 799 N N . GLU A 1 105 ? 13.246 -4.629 -31.673 1.00 84.69 105 GLU A N 1
ATOM 800 C CA . GLU A 1 105 ? 12.409 -5.746 -32.109 1.00 84.69 105 GLU A CA 1
ATOM 801 C C . GLU A 1 105 ? 13.285 -6.987 -32.356 1.00 84.69 105 GLU A C 1
ATOM 803 O O . GLU A 1 105 ? 14.406 -6.849 -32.864 1.00 84.69 105 GLU A O 1
ATOM 808 N N . PRO A 1 106 ? 12.809 -8.192 -31.994 1.00 82.38 106 PRO A N 1
ATOM 809 C CA . PRO A 1 106 ? 13.547 -9.416 -32.254 1.00 82.38 106 PRO A CA 1
ATOM 810 C C . PRO A 1 106 ? 13.777 -9.582 -33.752 1.00 82.38 106 PRO A C 1
ATOM 812 O O . PRO A 1 106 ? 12.922 -9.261 -34.575 1.00 82.38 106 PRO A O 1
ATOM 815 N N . GLN A 1 107 ? 14.921 -10.162 -34.114 1.00 73.56 107 GLN A N 1
ATOM 816 C CA . GLN A 1 107 ? 15.197 -10.524 -35.508 1.00 73.56 107 GLN A CA 1
ATOM 817 C C . GLN A 1 107 ? 14.403 -11.755 -35.974 1.00 73.56 107 GLN A C 1
ATOM 819 O O . GLN A 1 107 ? 14.408 -12.080 -37.161 1.00 73.56 107 GLN A O 1
ATOM 824 N N . THR A 1 108 ? 13.724 -12.459 -35.063 1.00 76.00 108 THR A N 1
ATOM 825 C CA . THR A 1 108 ? 12.828 -13.556 -35.432 1.00 76.00 108 THR A CA 1
ATOM 826 C C . THR A 1 108 ? 11.493 -13.027 -35.926 1.00 76.00 108 THR A C 1
ATOM 828 O O . THR A 1 108 ? 10.882 -12.152 -35.324 1.00 76.00 108 THR A O 1
ATOM 831 N N . ASN A 1 109 ? 10.958 -13.671 -36.964 1.00 72.06 109 ASN A N 1
ATOM 832 C CA . ASN A 1 109 ? 9.570 -13.484 -37.404 1.00 72.06 109 ASN A CA 1
ATOM 833 C C . ASN A 1 109 ? 8.544 -14.115 -36.429 1.00 72.06 109 ASN A C 1
ATOM 835 O O . ASN A 1 109 ? 7.405 -14.382 -36.813 1.00 72.06 109 ASN A O 1
ATOM 839 N N . GLY A 1 110 ? 8.955 -14.441 -35.199 1.00 80.44 110 GLY A N 1
ATOM 840 C CA . GLY A 1 110 ? 8.117 -15.101 -34.204 1.00 80.44 110 GLY A CA 1
ATOM 841 C C . GLY A 1 110 ? 7.171 -14.109 -33.521 1.00 80.44 110 GLY A C 1
ATOM 842 O O . GLY A 1 110 ? 7.563 -12.970 -33.258 1.00 80.44 110 GLY A O 1
ATOM 843 N N . PRO A 1 111 ? 5.927 -14.510 -33.203 1.00 84.56 111 PRO A N 1
ATOM 844 C CA . PRO A 1 111 ? 5.026 -13.646 -32.457 1.00 84.56 111 PRO A CA 1
ATOM 845 C C . PRO A 1 111 ? 5.562 -13.398 -31.036 1.00 84.56 111 PRO A C 1
ATOM 847 O O . PRO A 1 111 ? 6.245 -14.259 -30.475 1.00 84.56 111 PRO A O 1
ATOM 850 N N . PRO A 1 112 ? 5.233 -12.250 -30.421 1.00 83.75 112 PRO A N 1
ATOM 851 C CA . PRO A 1 112 ? 5.531 -12.015 -29.015 1.00 83.75 112 PRO A CA 1
ATOM 852 C C . PRO A 1 112 ? 4.883 -13.063 -28.099 1.00 83.75 112 PRO A C 1
ATOM 854 O O . PRO A 1 112 ? 3.812 -13.577 -28.443 1.00 83.75 112 PRO A O 1
ATOM 857 N N . PRO A 1 113 ? 5.459 -13.322 -26.903 1.00 87.75 113 PRO A N 1
ATOM 858 C CA . PRO A 1 113 ? 4.831 -14.132 -25.877 1.00 87.75 113 PRO A CA 1
ATOM 859 C C . PRO A 1 113 ? 3.392 -13.683 -25.669 1.00 87.75 113 PRO A C 1
ATOM 861 O O . PRO A 1 113 ? 3.122 -12.478 -25.521 1.00 87.75 113 PRO A O 1
ATOM 864 N N . SER A 1 114 ? 2.482 -14.658 -25.682 1.00 91.44 114 SER A N 1
ATOM 865 C CA . SER A 1 114 ? 1.080 -14.431 -25.365 1.00 91.44 114 SER A CA 1
ATOM 866 C C . SER A 1 114 ? 0.947 -13.884 -23.943 1.00 91.44 114 SER A C 1
ATOM 868 O O . SER A 1 114 ? 1.830 -14.038 -23.097 1.00 91.44 114 SER A O 1
ATOM 870 N N . ARG A 1 115 ? -0.162 -13.198 -23.664 1.00 91.88 115 ARG A N 1
ATOM 871 C CA . ARG A 1 115 ? -0.422 -12.641 -22.336 1.00 91.88 115 ARG A CA 1
ATOM 872 C C . ARG A 1 115 ? -0.371 -13.748 -21.273 1.00 91.88 115 ARG A C 1
ATOM 874 O O . ARG A 1 115 ? -1.057 -14.757 -21.399 1.00 91.88 115 ARG A O 1
ATOM 881 N N . GLY A 1 116 ? 0.454 -13.555 -20.244 1.00 88.94 116 GLY A N 1
ATOM 882 C CA . GLY A 1 116 ? 0.661 -14.528 -19.165 1.00 88.94 116 GLY A CA 1
ATOM 883 C C . GLY A 1 116 ? 1.620 -15.676 -19.492 1.00 88.94 116 GLY A C 1
ATOM 884 O O . GLY A 1 116 ? 1.914 -16.470 -18.602 1.00 88.94 116 GLY A O 1
ATOM 885 N N . ALA A 1 117 ? 2.135 -15.766 -20.722 1.00 90.38 117 ALA A N 1
ATOM 886 C CA . ALA A 1 117 ? 3.239 -16.669 -21.021 1.00 90.38 117 ALA A CA 1
ATOM 887 C C . ALA A 1 117 ? 4.503 -16.235 -20.258 1.00 90.38 117 ALA A C 1
ATOM 889 O O . ALA A 1 117 ? 4.681 -15.036 -20.015 1.00 90.38 117 ALA A O 1
ATOM 890 N N . PRO A 1 118 ? 5.381 -17.184 -19.889 1.00 86.25 118 PRO A N 1
ATOM 891 C CA . PRO A 1 118 ? 6.643 -16.856 -19.246 1.00 86.25 118 PRO A CA 1
ATOM 892 C C . PRO A 1 118 ? 7.492 -15.980 -20.169 1.00 86.25 118 PRO A C 1
ATOM 894 O O . PRO A 1 118 ? 7.600 -16.240 -21.370 1.00 86.25 118 PRO A O 1
ATOM 897 N N . TRP A 1 119 ? 8.086 -14.943 -19.592 1.00 89.00 119 TRP A N 1
ATOM 898 C CA . TRP A 1 119 ? 9.086 -14.117 -20.256 1.00 89.00 119 TRP A CA 1
ATOM 899 C C . TRP A 1 119 ? 10.483 -14.608 -19.884 1.00 89.00 119 TRP A C 1
ATOM 901 O O . TRP A 1 119 ? 10.658 -15.117 -18.772 1.00 89.00 119 TRP A O 1
ATOM 911 N N . PRO A 1 120 ? 11.477 -14.445 -20.774 1.00 87.94 120 PRO A N 1
ATOM 912 C CA . PRO A 1 120 ? 12.869 -14.592 -20.381 1.00 87.94 120 PRO A CA 1
ATOM 913 C C . PRO A 1 120 ? 13.177 -13.679 -19.182 1.00 87.94 120 PRO A C 1
ATOM 915 O O . PRO A 1 120 ? 12.694 -12.535 -19.158 1.00 87.94 120 PRO A O 1
ATOM 918 N N . PRO A 1 121 ? 13.951 -14.155 -18.192 1.00 90.56 121 PRO A N 1
ATOM 919 C CA . PRO A 1 121 ? 14.495 -13.301 -17.144 1.00 90.56 121 PRO A CA 1
ATOM 920 C C . PRO A 1 121 ? 15.193 -12.085 -17.756 1.00 90.56 121 PRO A C 1
ATOM 922 O O . PRO A 1 121 ? 15.842 -12.179 -18.799 1.00 90.56 121 PRO A O 1
ATOM 925 N N . ILE A 1 122 ? 15.017 -10.917 -17.140 1.00 91.12 122 ILE A N 1
ATOM 926 C CA . ILE A 1 122 ? 15.625 -9.688 -17.661 1.00 91.12 122 ILE A CA 1
ATOM 927 C C . ILE A 1 122 ? 17.142 -9.685 -17.433 1.00 91.12 122 ILE A C 1
ATOM 929 O O . ILE A 1 122 ? 17.881 -9.044 -18.171 1.00 91.12 122 ILE A O 1
ATOM 933 N N . GLU A 1 123 ? 17.591 -10.433 -16.430 1.00 90.38 123 GLU A N 1
ATOM 934 C CA . GLU A 1 123 ? 18.989 -10.657 -16.092 1.00 90.38 123 GLU A CA 1
ATOM 935 C C . GLU A 1 123 ? 19.714 -11.389 -17.224 1.00 90.38 123 GLU A C 1
ATOM 937 O O . GLU A 1 123 ? 20.773 -10.937 -17.644 1.00 90.38 123 GLU A O 1
ATOM 942 N N . ASP A 1 124 ? 19.091 -12.427 -17.794 1.00 89.88 124 ASP A N 1
ATOM 943 C CA . ASP A 1 124 ? 19.640 -13.164 -18.940 1.00 89.88 124 ASP A CA 1
ATOM 944 C C . ASP A 1 124 ? 19.820 -12.231 -20.154 1.00 89.88 124 ASP A C 1
ATOM 946 O O . ASP A 1 124 ? 20.820 -12.295 -20.864 1.00 89.88 124 ASP A O 1
ATOM 950 N N . ALA A 1 125 ? 18.883 -11.298 -20.357 1.00 88.56 125 ALA A N 1
ATOM 951 C CA . ALA A 1 125 ? 18.968 -10.307 -21.426 1.00 88.56 125 ALA A CA 1
ATOM 952 C C . ALA A 1 125 ? 20.060 -9.240 -21.194 1.00 88.56 125 ALA A C 1
ATOM 954 O O . ALA A 1 125 ? 20.658 -8.770 -22.165 1.00 88.56 125 ALA A O 1
ATOM 955 N N . ASP A 1 126 ? 20.320 -8.844 -19.941 1.00 88.19 126 ASP A N 1
ATOM 956 C CA . ASP A 1 126 ? 21.442 -7.953 -19.578 1.00 88.19 126 ASP A CA 1
ATOM 957 C C . ASP A 1 126 ? 22.786 -8.667 -19.774 1.00 88.19 126 ASP A C 1
ATOM 959 O O . ASP A 1 126 ? 23.699 -8.100 -20.377 1.00 88.19 126 ASP A O 1
ATOM 963 N N . ASP A 1 127 ? 22.882 -9.935 -19.363 1.00 86.62 127 ASP A N 1
ATOM 964 C CA . ASP A 1 127 ? 24.074 -10.772 -19.543 1.00 86.62 127 ASP A CA 1
ATOM 965 C C . ASP A 1 127 ? 24.389 -11.016 -21.031 1.00 86.62 127 ASP A C 1
ATOM 967 O O . ASP A 1 127 ? 25.553 -10.979 -21.443 1.00 86.62 127 ASP A O 1
ATOM 971 N N . ASP A 1 128 ? 23.352 -11.150 -21.861 1.00 85.56 128 ASP A N 1
ATOM 972 C CA . ASP A 1 128 ? 23.451 -11.239 -23.320 1.00 85.56 128 ASP A CA 1
ATOM 973 C C . ASP A 1 128 ? 23.751 -9.887 -24.006 1.00 85.56 128 ASP A C 1
ATOM 975 O O . ASP A 1 128 ? 23.883 -9.800 -25.232 1.00 85.56 128 ASP A O 1
ATOM 979 N N . GLY A 1 129 ? 23.863 -8.797 -23.244 1.00 85.31 129 GLY A N 1
ATOM 980 C CA . GLY A 1 129 ? 24.194 -7.475 -23.771 1.00 85.31 129 GLY A CA 1
ATOM 981 C C . GLY A 1 129 ? 23.092 -6.863 -24.640 1.00 85.31 129 GLY A C 1
ATOM 982 O O . GLY A 1 129 ? 23.385 -6.101 -25.570 1.00 85.31 129 GLY A O 1
ATOM 983 N N . LEU A 1 130 ? 21.823 -7.187 -24.370 1.00 87.56 130 LEU A N 1
ATOM 984 C CA . LEU A 1 130 ? 20.691 -6.604 -25.081 1.00 87.56 130 LEU A CA 1
ATOM 985 C C . LEU A 1 130 ? 20.624 -5.089 -24.837 1.00 87.56 130 LEU A C 1
ATOM 987 O O . LEU A 1 130 ? 20.529 -4.604 -23.713 1.00 87.56 130 LEU A O 1
ATOM 991 N N . VAL A 1 131 ? 20.627 -4.315 -25.921 1.00 88.94 131 VAL A N 1
ATOM 992 C CA . VAL A 1 131 ? 20.637 -2.849 -25.840 1.00 88.94 131 VAL A CA 1
ATOM 993 C C . VAL A 1 131 ? 19.353 -2.323 -25.182 1.00 88.94 131 VAL A C 1
ATOM 995 O O . VAL A 1 131 ? 18.247 -2.716 -25.560 1.00 88.94 131 VAL A O 1
ATOM 998 N N . ASN A 1 132 ? 19.502 -1.356 -24.270 1.00 93.25 132 ASN A N 1
ATOM 999 C CA . ASN A 1 132 ? 18.438 -0.660 -23.533 1.00 93.25 132 ASN A CA 1
ATOM 1000 C C . ASN A 1 132 ? 17.676 -1.508 -22.496 1.00 93.25 132 ASN A C 1
ATOM 1002 O O . ASN A 1 132 ? 16.670 -1.036 -21.946 1.00 93.25 132 ASN A O 1
ATOM 1006 N N . VAL A 1 133 ? 18.107 -2.738 -22.212 1.00 93.00 133 VAL A N 1
ATOM 1007 C CA . VAL A 1 133 ? 17.481 -3.595 -21.194 1.00 93.00 133 VAL A CA 1
ATOM 1008 C C . VAL A 1 133 ? 17.574 -2.986 -19.789 1.00 93.00 133 VAL A C 1
ATOM 1010 O O . VAL A 1 133 ? 16.625 -3.072 -19.015 1.00 93.00 133 VAL A O 1
ATOM 1013 N N . GLU A 1 134 ? 18.625 -2.217 -19.501 1.00 93.06 134 GLU A N 1
ATOM 1014 C CA . GLU A 1 134 ? 18.862 -1.524 -18.231 1.00 93.06 134 GLU A CA 1
ATOM 1015 C C . GLU A 1 134 ? 17.820 -0.431 -17.904 1.00 93.06 134 GLU A C 1
ATOM 1017 O O . GLU A 1 134 ? 17.757 0.093 -16.787 1.00 93.06 134 GLU A O 1
ATOM 1022 N N . HIS A 1 135 ? 16.982 -0.068 -18.882 1.00 95.06 135 HIS A N 1
ATOM 1023 C CA . HIS A 1 135 ? 15.852 0.858 -18.730 1.00 95.06 135 HIS A CA 1
ATOM 1024 C C . HIS A 1 135 ? 14.520 0.168 -18.447 1.00 95.06 135 HIS A C 1
ATOM 1026 O O . HIS A 1 135 ? 13.472 0.818 -18.393 1.00 95.06 135 HIS A O 1
ATOM 1032 N N . HIS A 1 136 ? 14.561 -1.141 -18.258 1.00 96.31 136 HIS A N 1
ATOM 1033 C CA . HIS A 1 136 ? 13.400 -1.970 -18.039 1.00 96.31 136 HIS A CA 1
ATOM 1034 C C . HIS A 1 136 ? 13.574 -2.780 -16.759 1.00 96.31 136 HIS A C 1
ATOM 1036 O O . HIS A 1 136 ? 14.647 -2.842 -16.164 1.00 96.31 136 HIS A O 1
ATOM 1042 N N . GLU A 1 137 ? 12.472 -3.345 -16.300 1.00 96.44 137 GLU A N 1
ATOM 1043 C CA . GLU A 1 137 ? 12.431 -4.296 -15.201 1.00 96.44 137 GLU A CA 1
ATOM 1044 C C . GLU A 1 137 ? 11.340 -5.334 -15.468 1.00 96.44 137 GLU A C 1
ATOM 1046 O O . GLU A 1 137 ? 10.462 -5.129 -16.314 1.00 96.44 137 GLU A O 1
ATOM 1051 N N . ALA A 1 138 ? 11.394 -6.458 -14.759 1.00 96.19 138 ALA A N 1
ATOM 1052 C CA . ALA A 1 138 ? 10.377 -7.493 -14.843 1.00 96.19 138 ALA A CA 1
ATOM 1053 C C . ALA A 1 138 ? 9.233 -7.209 -13.860 1.00 96.19 138 ALA A C 1
ATOM 1055 O O . ALA A 1 138 ? 9.457 -6.858 -12.702 1.00 96.19 138 ALA A O 1
ATOM 1056 N N . CYS A 1 139 ? 7.989 -7.396 -14.301 1.00 96.75 139 CYS A N 1
ATOM 1057 C CA . CYS A 1 139 ? 6.850 -7.411 -13.392 1.00 96.75 139 CYS A CA 1
ATOM 1058 C C . CYS A 1 139 ? 6.981 -8.568 -12.389 1.00 96.75 139 CYS A C 1
ATOM 1060 O O . CYS A 1 139 ? 7.146 -9.714 -12.795 1.00 96.75 139 CYS A O 1
ATOM 1062 N N . SER A 1 140 ? 6.792 -8.299 -11.097 1.00 95.31 140 SER A N 1
ATOM 1063 C CA . SER A 1 140 ? 6.923 -9.296 -10.025 1.00 95.31 140 SER A CA 1
ATOM 1064 C C . SER A 1 140 ? 5.897 -10.434 -10.089 1.00 95.31 140 SER A C 1
ATOM 1066 O O . SER A 1 140 ? 6.112 -11.484 -9.496 1.00 95.31 140 SER A O 1
ATOM 1068 N N . GLY A 1 141 ? 4.785 -10.248 -10.810 1.00 94.06 141 GLY A N 1
ATOM 1069 C CA . GLY A 1 141 ? 3.775 -11.291 -11.005 1.00 94.06 141 GLY A CA 1
ATOM 1070 C C . GLY A 1 141 ? 4.042 -12.189 -12.211 1.00 94.06 141 GLY A C 1
ATOM 1071 O O . GLY A 1 141 ? 4.149 -13.402 -12.080 1.00 94.06 141 GLY A O 1
ATOM 1072 N N . CYS A 1 142 ? 4.074 -11.600 -13.410 1.00 94.75 142 CYS A N 1
ATOM 1073 C CA . CYS A 1 142 ? 4.114 -12.352 -14.672 1.00 94.75 142 CYS A CA 1
ATOM 1074 C C . CYS A 1 142 ? 5.465 -12.298 -15.396 1.00 94.75 142 CYS A C 1
ATOM 1076 O O . CYS A 1 142 ? 5.568 -12.810 -16.508 1.00 94.75 142 CYS A O 1
ATOM 1078 N N . TYR A 1 143 ? 6.466 -11.633 -14.813 1.00 94.50 143 TYR A N 1
ATOM 1079 C CA . TYR A 1 143 ? 7.804 -11.412 -15.376 1.00 94.50 143 TYR A CA 1
ATOM 1080 C C . TYR A 1 143 ? 7.849 -10.648 -16.703 1.00 94.50 143 TYR A C 1
ATOM 1082 O O . TYR A 1 143 ? 8.924 -10.432 -17.255 1.00 94.50 143 TYR A O 1
ATOM 1090 N N . ALA A 1 144 ? 6.705 -10.161 -17.194 1.00 94.88 144 ALA A N 1
ATOM 1091 C CA . ALA A 1 144 ? 6.668 -9.326 -18.380 1.00 94.88 144 ALA A CA 1
ATOM 1092 C C . ALA A 1 144 ? 7.500 -8.061 -18.180 1.00 94.88 144 ALA A C 1
ATOM 1094 O O . ALA A 1 144 ? 7.426 -7.412 -17.133 1.00 94.88 144 ALA A O 1
ATOM 1095 N N . TRP A 1 145 ? 8.267 -7.704 -19.203 1.00 96.00 145 TRP A N 1
ATOM 1096 C CA . TRP A 1 145 ? 9.136 -6.542 -19.143 1.00 96.00 145 TRP A CA 1
ATOM 1097 C C . TRP A 1 145 ? 8.321 -5.255 -19.231 1.00 96.00 145 TRP A C 1
ATOM 1099 O O . TRP A 1 145 ? 7.422 -5.116 -20.072 1.00 96.00 145 TRP A O 1
ATOM 1109 N N . ILE A 1 146 ? 8.667 -4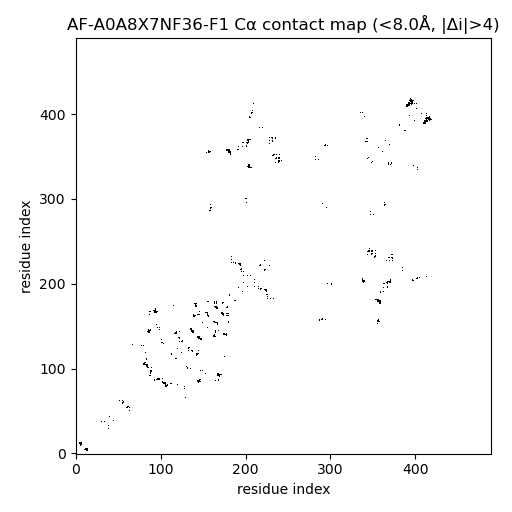.289 -18.388 1.00 97.06 146 ILE A N 1
ATOM 1110 C CA . ILE A 1 146 ? 8.049 -2.964 -18.311 1.00 97.06 146 ILE A CA 1
ATOM 1111 C C . ILE A 1 146 ? 9.135 -1.891 -18.166 1.00 97.06 146 ILE A C 1
ATOM 1113 O O . ILE A 1 146 ? 10.248 -2.208 -17.751 1.00 97.06 146 ILE A O 1
ATOM 1117 N N . PRO A 1 147 ? 8.872 -0.625 -18.529 1.00 97.06 147 PRO A N 1
ATOM 1118 C CA . PRO A 1 147 ? 9.826 0.448 -18.271 1.00 97.06 147 PRO A CA 1
ATOM 1119 C C . PRO A 1 147 ? 10.044 0.633 -16.770 1.00 97.06 147 PRO A C 1
ATOM 1121 O O . PRO A 1 147 ? 9.080 0.713 -16.012 1.00 97.06 147 PRO A O 1
ATOM 1124 N N . ASN A 1 148 ? 11.299 0.808 -16.358 1.00 95.19 148 ASN A N 1
ATOM 1125 C CA . ASN A 1 148 ? 11.617 1.110 -14.960 1.00 95.19 148 ASN A CA 1
ATOM 1126 C C . ASN A 1 148 ? 11.206 2.535 -14.540 1.00 95.19 148 ASN A C 1
ATOM 1128 O O . ASN A 1 148 ? 11.090 2.845 -13.353 1.00 95.19 148 ASN A O 1
ATOM 1132 N N . LYS A 1 149 ? 10.996 3.423 -15.520 1.00 93.19 149 LYS A N 1
ATOM 1133 C CA . LYS A 1 149 ? 10.545 4.803 -15.339 1.00 93.19 149 LYS A CA 1
ATOM 1134 C C . LYS A 1 149 ? 9.494 5.150 -16.386 1.00 93.19 149 LYS A C 1
ATOM 1136 O O . LYS A 1 149 ? 9.791 5.210 -17.577 1.00 93.19 149 LYS A O 1
ATOM 1141 N N . ALA A 1 150 ? 8.292 5.458 -15.917 1.00 94.62 150 ALA A N 1
ATOM 1142 C CA . ALA A 1 150 ? 7.200 5.978 -16.727 1.00 94.62 150 ALA A CA 1
ATOM 1143 C C . ALA A 1 150 ? 6.560 7.165 -15.982 1.00 94.62 150 ALA A C 1
ATOM 1145 O O . ALA A 1 150 ? 5.766 6.953 -15.065 1.00 94.62 150 ALA A O 1
ATOM 1146 N N . PRO A 1 151 ? 6.958 8.416 -16.288 1.00 93.88 151 PRO A N 1
ATOM 1147 C CA . PRO A 1 151 ? 6.458 9.594 -15.584 1.00 93.88 151 PRO A CA 1
ATOM 1148 C C . PRO A 1 151 ? 4.927 9.659 -15.583 1.00 93.88 151 PRO A C 1
ATOM 1150 O O . PRO A 1 151 ? 4.298 9.503 -16.626 1.00 93.88 151 PRO A O 1
ATOM 1153 N N . GLY A 1 152 ? 4.340 9.884 -14.406 1.00 93.12 152 GLY A N 1
ATOM 1154 C CA . GLY A 1 152 ? 2.886 9.946 -14.224 1.00 93.12 152 GLY A CA 1
ATOM 1155 C C . GLY A 1 152 ? 2.173 8.589 -14.188 1.00 93.12 152 GLY A C 1
ATOM 1156 O O . GLY A 1 152 ? 0.955 8.568 -14.039 1.00 93.12 152 GLY A O 1
ATOM 1157 N N . ILE A 1 153 ? 2.895 7.468 -14.300 1.00 95.31 153 ILE A N 1
ATOM 1158 C CA . ILE A 1 153 ? 2.318 6.121 -14.265 1.00 95.31 153 ILE A CA 1
ATOM 1159 C C . ILE A 1 153 ? 2.823 5.372 -13.035 1.00 95.31 153 ILE A C 1
ATOM 1161 O O . ILE A 1 153 ? 4.006 5.049 -12.906 1.00 95.31 153 ILE A O 1
ATOM 1165 N N . GLU A 1 154 ? 1.894 5.053 -12.140 1.00 94.31 154 GLU A N 1
ATOM 1166 C CA . GLU A 1 154 ? 2.155 4.217 -10.974 1.00 94.31 154 GLU A CA 1
ATOM 1167 C C . GLU A 1 154 ? 2.301 2.753 -11.415 1.00 94.31 154 GLU A C 1
ATOM 1169 O O . GLU A 1 154 ? 1.337 2.089 -11.787 1.00 94.31 154 GLU A O 1
ATOM 1174 N N . SER A 1 155 ? 3.536 2.257 -11.405 1.00 95.62 155 SER A N 1
ATOM 1175 C CA . SER A 1 155 ? 3.886 0.885 -11.807 1.00 95.62 155 SER A CA 1
ATOM 1176 C C . SER A 1 155 ? 4.621 0.115 -10.716 1.00 95.62 155 SER A C 1
ATOM 1178 O O . SER A 1 155 ? 5.056 -1.009 -10.943 1.00 95.62 155 SER A O 1
ATOM 1180 N N . ARG A 1 156 ? 4.759 0.690 -9.517 1.00 96.00 156 ARG A N 1
ATOM 1181 C CA . ARG A 1 156 ? 5.463 0.073 -8.392 1.00 96.00 156 ARG A CA 1
ATOM 1182 C C . ARG A 1 156 ? 4.655 0.159 -7.113 1.00 96.00 156 ARG A C 1
ATOM 1184 O O . ARG A 1 156 ? 4.032 1.183 -6.838 1.00 96.00 156 ARG A O 1
ATOM 1191 N N . CYS A 1 157 ? 4.726 -0.890 -6.303 1.00 95.88 157 CYS A N 1
ATOM 1192 C CA . CYS A 1 157 ? 4.208 -0.840 -4.948 1.00 95.88 157 CYS A CA 1
ATOM 1193 C C . CYS A 1 157 ? 4.997 0.188 -4.134 1.00 95.88 157 CYS A C 1
ATOM 1195 O O . CYS A 1 157 ? 6.231 0.160 -4.091 1.00 95.88 157 CYS A O 1
ATOM 1197 N N . PHE A 1 158 ? 4.288 1.071 -3.434 1.00 94.06 158 PHE A N 1
ATOM 1198 C CA . PHE A 1 158 ? 4.926 2.067 -2.587 1.00 94.06 158 PHE A CA 1
ATOM 1199 C C . PHE A 1 158 ? 5.803 1.424 -1.504 1.00 94.06 158 PHE A C 1
ATOM 1201 O O . PHE A 1 158 ? 6.943 1.841 -1.302 1.00 94.06 158 PHE A O 1
ATOM 1208 N N . THR A 1 159 ? 5.326 0.357 -0.862 1.00 90.81 159 THR A N 1
ATOM 1209 C CA . THR A 1 159 ? 6.043 -0.318 0.227 1.00 90.81 159 THR A CA 1
ATOM 1210 C C . THR A 1 159 ? 7.170 -1.216 -0.286 1.00 90.81 159 THR A C 1
ATOM 1212 O O . THR A 1 159 ? 8.333 -0.865 -0.112 1.00 90.81 159 THR A O 1
ATOM 1215 N N . CYS A 1 160 ? 6.870 -2.347 -0.937 1.00 92.12 160 CYS A N 1
ATOM 1216 C CA . CYS A 1 160 ? 7.895 -3.331 -1.323 1.00 92.12 160 CYS A CA 1
ATOM 1217 C C . CYS A 1 160 ? 8.690 -2.954 -2.582 1.00 92.12 160 CYS A C 1
ATOM 1219 O O . CYS A 1 160 ? 9.678 -3.608 -2.899 1.00 92.12 160 CYS A O 1
ATOM 1221 N N . THR A 1 161 ? 8.310 -1.881 -3.285 1.00 93.88 161 THR A N 1
ATOM 1222 C CA . THR A 1 161 ? 8.974 -1.376 -4.505 1.00 93.88 161 THR A CA 1
ATOM 1223 C C . THR A 1 161 ? 8.832 -2.267 -5.743 1.00 93.88 161 THR A C 1
ATOM 1225 O O . THR A 1 161 ? 9.253 -1.852 -6.824 1.00 93.88 161 THR A O 1
ATOM 1228 N N . GLU A 1 162 ? 8.213 -3.440 -5.588 1.00 94.94 162 GLU A N 1
ATOM 1229 C CA . GLU A 1 162 ? 7.952 -4.412 -6.646 1.00 94.94 162 GLU A CA 1
ATOM 1230 C C . GLU A 1 162 ? 7.106 -3.833 -7.773 1.00 94.94 162 GLU A C 1
ATOM 1232 O O . GLU A 1 162 ? 6.204 -3.016 -7.552 1.00 94.94 162 GLU A O 1
ATOM 1237 N N . ALA A 1 163 ? 7.409 -4.280 -8.985 1.00 96.69 163 ALA A N 1
ATOM 1238 C CA . ALA A 1 163 ? 6.893 -3.717 -10.214 1.00 96.69 163 ALA A CA 1
ATOM 1239 C C . ALA A 1 163 ? 5.662 -4.477 -10.723 1.00 96.69 163 ALA A C 1
ATOM 1241 O O . ALA A 1 163 ? 5.631 -5.708 -10.771 1.00 96.69 163 ALA A O 1
ATOM 1242 N N . SER A 1 164 ? 4.643 -3.743 -11.158 1.00 97.00 164 SER A N 1
ATOM 1243 C CA . SER A 1 164 ? 3.436 -4.289 -11.774 1.00 97.00 164 SER A CA 1
ATOM 1244 C C . SER A 1 164 ? 3.304 -3.848 -13.223 1.00 97.00 164 SER A C 1
ATOM 1246 O O . SER A 1 164 ? 3.447 -2.673 -13.563 1.00 97.00 164 SER A O 1
ATOM 1248 N N . CYS A 1 165 ? 2.942 -4.802 -14.078 1.00 96.94 165 CYS A N 1
ATOM 1249 C CA . CYS A 1 165 ? 2.596 -4.537 -15.465 1.00 96.94 165 CYS A CA 1
ATOM 1250 C C . CYS A 1 165 ? 1.181 -3.992 -15.669 1.00 96.94 165 CYS A C 1
ATOM 1252 O O . CYS A 1 165 ? 0.851 -3.639 -16.797 1.00 96.94 165 CYS A O 1
ATOM 1254 N N . GLN A 1 166 ? 0.359 -3.894 -14.619 1.00 95.69 166 GLN A N 1
ATOM 1255 C CA . GLN A 1 166 ? -1.065 -3.556 -14.709 1.00 95.69 166 GLN A CA 1
ATOM 1256 C C . GLN A 1 166 ? -1.350 -2.309 -15.560 1.00 95.69 166 GLN A C 1
ATOM 1258 O O . GLN A 1 166 ? -2.275 -2.315 -16.366 1.00 95.69 166 GLN A O 1
ATOM 1263 N N . ALA A 1 167 ? -0.546 -1.252 -15.417 1.00 95.56 167 ALA A N 1
ATOM 1264 C CA . ALA A 1 167 ? -0.732 -0.012 -16.170 1.00 95.56 167 ALA A CA 1
ATOM 1265 C C . ALA A 1 167 ? -0.376 -0.131 -17.667 1.00 95.56 167 ALA A C 1
ATOM 1267 O O . ALA A 1 167 ? -0.845 0.664 -18.479 1.00 95.56 167 ALA A O 1
ATOM 1268 N N . PHE A 1 168 ? 0.462 -1.101 -18.037 1.00 96.62 168 PHE A N 1
ATOM 1269 C CA . PHE A 1 168 ? 0.949 -1.305 -19.405 1.00 96.62 168 PHE A CA 1
ATOM 1270 C C . PHE A 1 168 ? 0.233 -2.448 -20.127 1.00 96.62 168 PHE A C 1
ATOM 1272 O O . PHE A 1 168 ? 0.251 -2.492 -21.355 1.00 96.62 168 PHE A O 1
ATOM 1279 N N . ASP A 1 169 ? -0.392 -3.360 -19.385 1.00 95.69 169 ASP A N 1
ATOM 1280 C CA . ASP A 1 169 ? -1.173 -4.457 -19.943 1.00 95.69 169 ASP A CA 1
ATOM 1281 C C . ASP A 1 169 ? -2.441 -3.944 -20.641 1.00 95.69 169 ASP A C 1
ATOM 1283 O O . ASP A 1 169 ? -3.108 -3.020 -20.167 1.00 95.69 169 ASP A O 1
ATOM 1287 N N . ALA A 1 170 ? -2.788 -4.562 -21.771 1.00 94.12 170 ALA A N 1
ATOM 1288 C CA . ALA A 1 170 ? -3.941 -4.162 -22.577 1.00 94.12 170 ALA A CA 1
ATOM 1289 C C . ALA A 1 170 ? -5.276 -4.364 -21.840 1.00 94.12 170 ALA A C 1
ATOM 1291 O O . ALA A 1 170 ? -6.204 -3.576 -22.018 1.00 94.12 170 ALA A O 1
ATOM 1292 N N . GLU A 1 171 ? -5.370 -5.379 -20.973 1.00 94.56 171 GLU A N 1
ATOM 1293 C CA . GLU A 1 171 ? -6.561 -5.632 -20.154 1.00 94.56 171 GLU A CA 1
ATOM 1294 C C . GLU A 1 171 ? -6.560 -4.805 -18.861 1.00 94.56 171 GLU A C 1
ATOM 1296 O O . GLU A 1 171 ? -7.493 -4.893 -18.064 1.00 94.56 171 GLU A O 1
ATOM 1301 N N . GLY A 1 172 ? -5.517 -4.003 -18.617 1.00 92.81 172 GLY A N 1
ATOM 1302 C CA . GLY A 1 172 ? -5.392 -3.211 -17.399 1.00 92.81 172 GLY A CA 1
ATOM 1303 C C . GLY A 1 172 ? -5.261 -4.053 -16.128 1.00 92.81 172 GLY A C 1
ATOM 1304 O O . GLY A 1 172 ? -5.595 -3.561 -1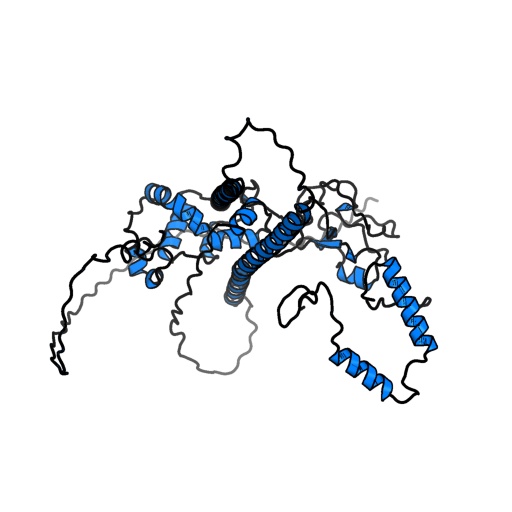5.052 1.00 92.81 172 GLY A O 1
ATOM 1305 N N . SER A 1 173 ? -4.822 -5.311 -16.248 1.00 94.12 173 SER A N 1
ATOM 1306 C CA . SER A 1 173 ? -4.630 -6.250 -15.139 1.00 94.12 173 SER A CA 1
ATOM 1307 C C . SER A 1 173 ? -3.399 -7.121 -15.381 1.00 94.12 173 SER A C 1
ATOM 1309 O O . SER A 1 173 ? -3.066 -7.450 -16.516 1.00 94.12 173 SER A O 1
ATOM 1311 N N . CYS A 1 174 ? -2.692 -7.511 -14.321 1.00 95.12 174 CYS A N 1
ATOM 1312 C CA . CYS A 1 174 ? -1.607 -8.479 -14.464 1.00 95.12 174 CYS A CA 1
ATOM 1313 C C . CYS A 1 174 ? -2.201 -9.887 -14.670 1.00 95.12 174 CYS A C 1
ATOM 1315 O O . CYS A 1 174 ? -3.026 -10.301 -13.854 1.00 95.12 174 CYS A O 1
ATOM 1317 N N . PRO A 1 175 ? -1.769 -10.671 -15.679 1.00 95.19 175 PRO A N 1
ATOM 1318 C CA . PRO A 1 175 ? -2.284 -12.029 -15.893 1.00 95.19 175 PRO A CA 1
ATOM 1319 C C . PRO A 1 175 ? -1.956 -12.996 -14.745 1.00 95.19 175 PRO A C 1
ATOM 1321 O O . PRO A 1 175 ? -2.624 -14.011 -14.587 1.00 95.19 175 PRO A O 1
ATOM 1324 N N . ALA A 1 176 ? -0.950 -12.673 -13.927 1.00 93.44 176 ALA A N 1
ATOM 1325 C CA . ALA A 1 176 ? -0.607 -13.409 -12.711 1.00 93.44 176 ALA A CA 1
ATOM 1326 C C . ALA A 1 176 ? -1.303 -12.858 -11.446 1.00 93.44 176 ALA A C 1
ATOM 1328 O O . ALA A 1 176 ? -0.986 -13.281 -10.340 1.00 93.44 176 ALA A O 1
ATOM 1329 N N . GLY A 1 177 ? -2.210 -11.882 -11.579 1.00 92.12 177 GLY A N 1
ATOM 1330 C CA . GLY A 1 177 ? -2.942 -11.290 -10.453 1.00 92.12 177 GLY A CA 1
ATOM 1331 C C . GLY A 1 177 ? -2.146 -10.295 -9.598 1.00 92.12 177 GLY A C 1
ATOM 1332 O O . GLY A 1 177 ? -2.644 -9.848 -8.568 1.00 92.12 177 GLY A O 1
ATOM 1333 N N . PHE A 1 178 ? -0.926 -9.918 -10.001 1.00 94.19 178 PHE A N 1
ATOM 1334 C CA . PHE A 1 178 ? -0.134 -8.909 -9.288 1.00 94.19 178 PHE A CA 1
ATOM 1335 C C . PHE A 1 178 ? -0.615 -7.486 -9.610 1.00 94.19 178 PHE A C 1
ATOM 1337 O O . PHE A 1 178 ? -0.125 -6.836 -10.542 1.00 94.19 178 PHE A O 1
ATOM 1344 N N . SER A 1 179 ? -1.590 -7.018 -8.839 1.00 93.12 179 SER A N 1
ATOM 1345 C CA . SER A 1 179 ? -2.199 -5.696 -8.994 1.00 93.12 179 SER A CA 1
ATOM 1346 C C . SER A 1 179 ? -1.692 -4.706 -7.948 1.00 93.12 179 SER A C 1
ATOM 1348 O O . SER A 1 179 ? -1.401 -5.075 -6.808 1.00 93.12 179 SER A O 1
ATOM 1350 N N . LEU A 1 180 ? -1.611 -3.440 -8.346 1.00 95.25 180 LEU A N 1
ATOM 1351 C CA . LEU A 1 180 ? -1.399 -2.305 -7.461 1.00 95.25 180 LEU A CA 1
ATOM 1352 C C . LEU A 1 180 ? -2.737 -1.612 -7.245 1.00 95.25 180 LEU A C 1
ATOM 1354 O O . LEU A 1 180 ? -3.428 -1.278 -8.205 1.00 95.25 180 LEU A O 1
ATOM 1358 N N . LEU A 1 181 ? -3.089 -1.428 -5.981 1.00 95.19 181 LEU A N 1
ATOM 1359 C CA . LEU A 1 181 ? -4.376 -0.902 -5.557 1.00 95.19 181 LEU A CA 1
ATOM 1360 C C . LEU A 1 181 ? -4.159 0.226 -4.551 1.00 95.19 181 LEU A C 1
ATOM 1362 O O . LEU A 1 181 ? -3.309 0.127 -3.657 1.00 95.19 181 LEU A O 1
ATOM 1366 N N . LYS A 1 182 ? -4.949 1.284 -4.670 1.00 95.75 182 LYS A N 1
ATOM 1367 C CA . LYS A 1 182 ? -5.107 2.302 -3.631 1.00 95.75 182 LYS A CA 1
ATOM 1368 C C . LYS A 1 182 ? -6.046 1.776 -2.552 1.00 95.75 182 LYS A C 1
ATOM 1370 O O . LYS A 1 182 ? -6.852 0.877 -2.780 1.00 95.75 182 LYS A O 1
ATOM 1375 N N . LEU A 1 183 ? -5.939 2.328 -1.345 1.00 94.75 183 LEU A N 1
ATOM 1376 C CA . LEU A 1 183 ? -6.744 1.875 -0.203 1.00 94.75 183 LEU A CA 1
ATOM 1377 C C . LEU A 1 183 ? -8.256 2.037 -0.436 1.00 94.75 183 LEU A C 1
ATOM 1379 O O . LEU A 1 183 ? -9.048 1.302 0.149 1.00 94.75 183 LEU A O 1
ATOM 1383 N N . ASP A 1 184 ? -8.657 3.018 -1.241 1.00 92.56 184 ASP A N 1
ATOM 1384 C CA . ASP A 1 184 ? -10.047 3.338 -1.550 1.00 92.56 184 ASP A CA 1
ATOM 1385 C C . ASP A 1 184 ? -10.521 2.817 -2.913 1.00 92.56 184 ASP A C 1
ATOM 1387 O O . ASP A 1 184 ? -11.653 3.116 -3.298 1.00 92.56 184 ASP A O 1
ATOM 1391 N N . ASP A 1 185 ? -9.711 2.008 -3.605 1.00 90.88 185 ASP A N 1
ATOM 1392 C CA . ASP A 1 185 ? -10.104 1.398 -4.874 1.00 90.88 185 ASP A CA 1
ATOM 1393 C C . ASP A 1 185 ? -11.287 0.436 -4.694 1.00 90.88 185 ASP A C 1
ATOM 1395 O O . ASP A 1 185 ? -11.417 -0.303 -3.709 1.00 90.88 185 ASP A O 1
ATOM 1399 N N . GLU A 1 186 ? -12.173 0.408 -5.689 1.00 87.00 186 GLU A N 1
ATOM 1400 C CA . GLU A 1 186 ? -13.367 -0.433 -5.634 1.00 87.00 186 GLU A CA 1
ATOM 1401 C C . GLU A 1 186 ? -13.039 -1.935 -5.706 1.00 87.00 186 GLU A C 1
ATOM 1403 O O . GLU A 1 186 ? -13.753 -2.738 -5.093 1.00 87.00 186 GLU A O 1
ATOM 1408 N N . ASP A 1 187 ? -11.934 -2.283 -6.369 1.00 82.12 187 ASP A N 1
ATOM 1409 C CA . ASP A 1 187 ? -11.494 -3.651 -6.677 1.00 82.12 187 ASP A CA 1
ATOM 1410 C C . ASP A 1 187 ? -10.762 -4.349 -5.515 1.00 82.12 187 ASP A C 1
ATOM 1412 O O . ASP A 1 187 ? -10.390 -5.519 -5.607 1.00 82.12 187 ASP A O 1
ATOM 1416 N N . VAL A 1 188 ? -10.582 -3.668 -4.380 1.00 83.25 188 VAL A N 1
ATOM 1417 C CA . VAL A 1 188 ? -9.919 -4.226 -3.189 1.00 83.25 188 VAL A CA 1
ATOM 1418 C C . VAL A 1 188 ? -10.657 -5.455 -2.635 1.00 83.25 188 VAL A C 1
ATOM 1420 O O . VAL A 1 188 ? -10.034 -6.354 -2.069 1.00 83.25 188 VAL A O 1
ATOM 1423 N N . ASN A 1 189 ? -11.982 -5.525 -2.808 1.00 70.81 189 ASN A N 1
ATOM 1424 C CA . ASN A 1 189 ? -12.817 -6.490 -2.088 1.00 70.81 189 ASN A CA 1
ATOM 1425 C C . ASN A 1 189 ? -12.699 -7.940 -2.562 1.00 70.81 189 ASN A C 1
ATOM 1427 O O . ASN A 1 189 ? -12.875 -8.851 -1.762 1.00 70.81 189 ASN A O 1
ATOM 1431 N N . SER A 1 190 ? -12.412 -8.176 -3.842 1.00 70.75 190 SER A N 1
ATOM 1432 C CA . SER A 1 190 ? -12.335 -9.539 -4.385 1.00 70.75 190 SER A CA 1
ATOM 1433 C C . SER A 1 190 ? -11.068 -10.288 -3.971 1.00 70.75 190 SER A C 1
ATOM 1435 O O . SER A 1 190 ? -10.970 -11.492 -4.194 1.00 70.75 190 SER A O 1
ATOM 1437 N N . SER A 1 191 ? -10.089 -9.583 -3.405 1.00 72.31 191 SER A N 1
ATOM 1438 C CA . SER A 1 191 ? -8.710 -10.068 -3.317 1.00 72.31 191 SER A CA 1
ATOM 1439 C C . SER A 1 191 ? -8.210 -10.244 -1.881 1.00 72.31 191 SER A C 1
ATOM 1441 O O . SER A 1 191 ? -7.125 -10.788 -1.681 1.00 72.31 191 SER A O 1
ATOM 1443 N N . LEU A 1 192 ? -8.969 -9.782 -0.881 1.00 85.38 192 LEU A N 1
ATOM 1444 C CA . LEU A 1 192 ? -8.575 -9.791 0.527 1.00 85.38 192 LEU A CA 1
ATOM 1445 C C . LEU A 1 192 ? -9.665 -10.422 1.396 1.00 85.38 192 LEU A C 1
ATOM 1447 O O . LEU A 1 192 ? -10.727 -9.839 1.602 1.00 85.38 192 LEU A O 1
ATOM 1451 N N . ASP A 1 193 ? -9.361 -11.593 1.948 1.00 87.75 193 ASP A N 1
ATOM 1452 C CA . ASP A 1 193 ? -10.181 -12.238 2.970 1.00 87.75 193 ASP A CA 1
ATOM 1453 C C . ASP A 1 193 ? -9.897 -11.592 4.333 1.00 87.75 193 ASP A C 1
ATOM 1455 O O . ASP A 1 193 ? -8.836 -11.783 4.929 1.00 87.75 193 ASP A O 1
ATOM 1459 N N . VAL A 1 194 ? -10.843 -10.780 4.804 1.00 85.81 194 VAL A N 1
ATOM 1460 C CA . VAL A 1 194 ? -10.731 -10.045 6.068 1.00 85.81 194 VAL A CA 1
ATOM 1461 C C . VAL A 1 194 ? -10.652 -10.969 7.280 1.00 85.81 194 VAL A C 1
ATOM 1463 O O . VAL A 1 194 ? -9.948 -10.634 8.230 1.00 85.81 194 VAL A O 1
ATOM 1466 N N . GLU A 1 195 ? -11.316 -12.125 7.252 1.00 85.62 195 GLU A N 1
ATOM 1467 C CA . GLU A 1 195 ? -11.300 -13.077 8.362 1.00 85.62 195 GLU A CA 1
ATOM 1468 C C . GLU A 1 195 ? -9.912 -13.700 8.461 1.00 85.62 195 GLU A C 1
ATOM 1470 O O . GLU A 1 195 ? -9.267 -13.625 9.509 1.00 85.62 195 GLU A O 1
ATOM 1475 N N . ALA A 1 196 ? -9.385 -14.182 7.331 1.00 84.75 196 ALA A N 1
ATOM 1476 C CA . ALA A 1 196 ? -8.022 -14.693 7.254 1.00 84.75 196 ALA A CA 1
ATOM 1477 C C . ALA A 1 196 ? -6.978 -13.626 7.617 1.00 84.75 196 ALA A C 1
ATOM 1479 O O . ALA A 1 196 ? -5.949 -13.946 8.221 1.00 84.75 196 ALA A O 1
ATOM 1480 N N . ILE A 1 197 ? -7.224 -12.357 7.272 1.00 84.00 197 ILE A N 1
ATOM 1481 C CA . ILE A 1 197 ? -6.341 -11.251 7.643 1.00 84.00 197 ILE A CA 1
ATOM 1482 C C . ILE A 1 197 ? -6.392 -11.030 9.142 1.00 84.00 197 ILE A C 1
ATOM 1484 O O . ILE A 1 197 ? -5.356 -11.070 9.788 1.00 84.00 197 ILE A O 1
ATOM 1488 N N . VAL A 1 198 ? -7.560 -10.812 9.734 1.00 83.62 198 VAL A N 1
ATOM 1489 C CA . VAL A 1 198 ? -7.613 -10.527 11.165 1.00 83.62 198 VAL A CA 1
ATOM 1490 C C . VAL A 1 198 ? -7.086 -11.726 11.953 1.00 83.62 198 VAL A C 1
ATOM 1492 O O . VAL A 1 198 ? -6.297 -11.520 12.867 1.00 83.62 198 VAL A O 1
ATOM 1495 N N . GLU A 1 199 ? -7.393 -12.970 11.586 1.00 84.50 199 GLU A N 1
ATOM 1496 C CA . GLU A 1 199 ? -6.838 -14.151 12.254 1.00 84.50 199 GLU A CA 1
ATOM 1497 C C . GLU A 1 199 ? -5.322 -14.284 12.068 1.00 84.50 199 GLU A C 1
ATOM 1499 O O . GLU A 1 199 ? -4.592 -14.377 13.062 1.00 84.50 199 GLU A O 1
ATOM 1504 N N . GLY A 1 200 ? -4.849 -14.244 10.821 1.00 81.94 200 GLY A N 1
ATOM 1505 C CA . GLY A 1 200 ? -3.462 -14.517 10.442 1.00 81.94 200 GLY A CA 1
ATOM 1506 C C . GLY A 1 200 ? -2.505 -13.329 10.554 1.00 81.94 200 GLY A C 1
ATOM 1507 O O . GLY A 1 200 ? -1.288 -13.521 10.494 1.00 81.94 200 GLY A O 1
ATOM 1508 N N . VAL A 1 201 ? -3.017 -12.106 10.720 1.00 79.94 201 VAL A N 1
ATOM 1509 C CA . VAL A 1 201 ? -2.223 -10.878 10.842 1.00 79.94 201 VAL A CA 1
ATOM 1510 C C . VAL A 1 201 ? -2.196 -10.400 12.293 1.00 79.94 201 VAL A C 1
ATOM 1512 O O . VAL A 1 201 ? -3.244 -10.215 12.917 1.00 79.94 201 VAL A O 1
ATOM 1515 N N . PRO A 1 202 ? -1.003 -10.172 12.873 1.00 82.44 202 PRO A N 1
ATOM 1516 C CA . PRO A 1 202 ? -0.890 -9.462 14.134 1.00 82.44 202 PRO A CA 1
ATOM 1517 C C . PRO A 1 202 ? -1.350 -8.016 13.926 1.00 82.44 202 PRO A C 1
ATOM 1519 O O . PRO A 1 202 ? -0.679 -7.233 13.255 1.00 82.44 202 PRO A O 1
ATOM 1522 N N . LEU A 1 203 ? -2.502 -7.669 14.500 1.00 91.12 203 LEU A N 1
ATOM 1523 C CA . LEU A 1 203 ? -3.028 -6.310 14.454 1.00 91.12 203 LEU A CA 1
ATOM 1524 C C . LEU A 1 203 ? -2.321 -5.442 15.506 1.00 91.12 203 LEU A C 1
ATOM 1526 O O . LEU A 1 203 ? -2.441 -5.684 16.710 1.00 91.12 203 LEU A O 1
ATOM 1530 N N . ALA A 1 204 ? -1.576 -4.433 15.064 1.00 91.00 204 ALA A N 1
ATOM 1531 C CA . ALA A 1 204 ? -0.835 -3.531 15.935 1.00 91.00 204 ALA A CA 1
ATOM 1532 C C . ALA A 1 204 ? -1.774 -2.795 16.902 1.00 91.00 204 ALA A C 1
ATOM 1534 O O . ALA A 1 204 ? -2.831 -2.291 16.527 1.00 91.00 204 ALA A O 1
ATOM 1535 N N . GLY A 1 205 ? -1.384 -2.749 18.174 1.00 90.94 205 GLY A N 1
ATOM 1536 C CA . GLY A 1 205 ? -2.153 -2.148 19.259 1.00 90.94 205 GLY A CA 1
ATOM 1537 C C . GLY A 1 205 ? -3.348 -2.963 19.775 1.00 90.94 205 GLY A C 1
ATOM 1538 O O . GLY A 1 205 ? -3.870 -2.623 20.840 1.00 90.94 205 GLY A O 1
ATOM 1539 N N . PHE A 1 206 ? -3.753 -4.047 19.103 1.00 94.19 206 PHE A N 1
ATOM 1540 C CA . PHE A 1 206 ? -4.821 -4.923 19.588 1.00 94.19 206 PHE A CA 1
ATOM 1541 C C . PHE A 1 206 ? -4.292 -5.920 20.621 1.00 94.19 206 PHE A C 1
ATOM 1543 O O . PHE A 1 206 ? -3.230 -6.521 20.455 1.00 94.19 206 PHE A O 1
ATOM 1550 N N . ASN A 1 207 ? -5.071 -6.133 21.681 1.00 94.25 207 ASN A N 1
ATOM 1551 C CA . ASN A 1 207 ? -4.946 -7.325 22.514 1.00 94.25 207 ASN A CA 1
ATOM 1552 C C . ASN A 1 207 ? -5.897 -8.426 22.016 1.00 94.25 207 ASN A C 1
ATOM 1554 O O . ASN A 1 207 ? -6.747 -8.192 21.156 1.00 94.25 207 ASN A O 1
ATOM 1558 N N . GLN A 1 208 ? -5.769 -9.626 22.584 1.00 93.62 208 GLN A N 1
ATOM 1559 C CA . GLN A 1 208 ? -6.572 -10.782 22.185 1.00 93.62 208 GLN A CA 1
ATOM 1560 C C . GLN A 1 208 ? -8.085 -10.550 22.351 1.00 93.62 208 GLN A C 1
ATOM 1562 O O . GLN A 1 208 ? -8.858 -10.947 21.487 1.00 93.62 208 GLN A O 1
ATOM 1567 N N . VAL A 1 209 ? -8.515 -9.867 23.417 1.00 95.94 209 VAL A N 1
ATOM 1568 C CA . VAL A 1 209 ? -9.939 -9.608 23.694 1.00 95.94 209 VAL A CA 1
ATOM 1569 C C . VAL A 1 209 ? -10.517 -8.618 22.684 1.00 95.94 209 VAL A C 1
ATOM 1571 O O . VAL A 1 209 ? -11.589 -8.846 22.131 1.00 95.94 209 VAL A O 1
ATOM 1574 N N . ASP A 1 210 ? -9.812 -7.524 22.400 1.00 96.00 210 ASP A N 1
ATOM 1575 C CA . ASP A 1 210 ? -10.256 -6.548 21.402 1.00 96.00 210 ASP A CA 1
ATOM 1576 C C . ASP A 1 210 ? -10.224 -7.128 19.979 1.00 96.00 210 ASP A C 1
ATOM 1578 O O . ASP A 1 210 ? -11.090 -6.794 19.171 1.00 96.00 210 ASP A O 1
ATOM 1582 N N . LYS A 1 211 ? -9.287 -8.040 19.686 1.00 94.94 211 LYS A N 1
ATOM 1583 C CA . LYS A 1 211 ? -9.259 -8.811 18.435 1.00 94.94 211 LYS A CA 1
ATOM 1584 C C . LYS A 1 211 ? -10.478 -9.734 18.312 1.00 94.94 211 LYS A C 1
ATOM 1586 O O . LYS A 1 211 ? -11.101 -9.756 17.257 1.00 94.94 211 LYS A O 1
ATOM 1591 N N . GLU A 1 212 ? -10.855 -10.443 19.380 1.00 95.88 212 GLU A N 1
ATOM 1592 C CA . GLU A 1 212 ? -12.074 -11.272 19.432 1.00 95.88 212 GLU A CA 1
ATOM 1593 C C . GLU A 1 212 ? -13.340 -10.426 19.186 1.00 95.88 212 GLU A C 1
ATOM 1595 O O . GLU A 1 212 ? -14.227 -10.831 18.434 1.00 95.88 212 GLU A O 1
ATOM 1600 N N . ILE A 1 213 ? -13.413 -9.220 19.763 1.00 96.94 213 ILE A N 1
ATOM 1601 C CA . ILE A 1 213 ? -14.536 -8.292 19.548 1.00 96.94 213 ILE A CA 1
ATOM 1602 C C . ILE A 1 213 ? -14.574 -7.791 18.098 1.00 96.94 213 ILE A C 1
ATOM 1604 O O . ILE A 1 213 ? -15.649 -7.769 17.497 1.00 96.94 213 ILE A O 1
ATOM 1608 N N . LEU A 1 214 ? -13.426 -7.398 17.534 1.00 96.38 214 LEU A N 1
ATOM 1609 C CA . LEU A 1 214 ? -13.331 -6.981 16.135 1.00 96.38 214 LEU A CA 1
ATOM 1610 C C . LEU A 1 214 ? -13.754 -8.118 15.197 1.00 96.38 214 LEU A C 1
ATOM 1612 O O . LEU A 1 214 ? -14.571 -7.886 14.315 1.00 96.38 214 LEU A O 1
ATOM 1616 N N . MET A 1 215 ? -13.259 -9.340 15.416 1.00 95.75 215 MET A N 1
ATOM 1617 C CA . MET A 1 215 ? -13.644 -10.513 14.622 1.00 95.75 215 MET A CA 1
ATOM 1618 C C . MET A 1 215 ? -15.141 -10.761 14.660 1.00 95.75 215 MET A C 1
ATOM 1620 O O . MET A 1 215 ? -15.765 -10.960 13.623 1.00 95.75 215 MET A O 1
ATOM 1624 N N . ARG A 1 216 ? -15.742 -10.690 15.850 1.00 96.56 216 ARG A N 1
ATOM 1625 C CA . ARG A 1 216 ? -17.186 -10.848 15.980 1.00 96.56 216 ARG A CA 1
ATOM 1626 C C . ARG A 1 216 ? -17.946 -9.786 15.188 1.00 96.56 216 ARG A C 1
ATOM 1628 O O . ARG A 1 216 ? -18.925 -10.114 14.531 1.00 96.56 216 ARG A O 1
ATOM 1635 N N . TYR A 1 217 ? -17.491 -8.534 15.224 1.00 97.06 217 TYR A N 1
ATOM 1636 C CA . TYR A 1 217 ? -18.081 -7.463 14.423 1.00 97.06 217 TYR A CA 1
ATOM 1637 C C . TYR A 1 217 ? -17.934 -7.710 12.919 1.00 97.06 217 TYR A C 1
ATOM 1639 O O . TYR A 1 217 ? -18.912 -7.567 12.191 1.00 97.06 217 TYR A O 1
ATOM 1647 N N . VAL A 1 218 ? -16.746 -8.126 12.473 1.00 95.38 218 VAL A N 1
ATOM 1648 C CA . VAL A 1 218 ? -16.463 -8.449 11.071 1.00 95.38 218 VAL A CA 1
ATOM 1649 C C . VAL A 1 218 ? -17.409 -9.526 10.551 1.00 95.38 218 VAL A C 1
ATOM 1651 O O . VAL A 1 218 ? -18.057 -9.306 9.533 1.00 95.38 218 VAL A O 1
ATOM 1654 N N . VAL A 1 219 ? -17.560 -10.624 11.293 1.00 95.19 219 VAL A N 1
ATOM 1655 C CA . VAL A 1 219 ? -18.427 -11.748 10.914 1.00 95.19 219 VAL A CA 1
ATOM 1656 C C . VAL A 1 219 ? -19.910 -11.373 11.002 1.00 95.19 219 VAL A C 1
ATOM 1658 O O . VAL A 1 219 ? -20.662 -11.580 10.056 1.00 95.19 219 VAL A O 1
ATOM 1661 N N . GLU A 1 220 ? -20.366 -10.796 12.122 1.00 96.94 220 GLU A N 1
ATOM 1662 C CA . GLU A 1 220 ? -21.795 -10.501 12.323 1.00 96.94 220 GLU A CA 1
ATOM 1663 C C . GLU A 1 220 ? -22.325 -9.403 11.388 1.00 96.94 220 GLU A C 1
ATOM 1665 O O . GLU A 1 220 ? -23.532 -9.360 11.129 1.00 96.94 220 GLU A O 1
ATOM 1670 N N . LYS A 1 221 ? -21.462 -8.486 10.926 1.00 96.81 221 LYS A N 1
ATOM 1671 C CA . LYS A 1 221 ? -21.838 -7.340 10.078 1.00 96.81 221 LYS A CA 1
ATOM 1672 C C . LYS A 1 221 ? -21.290 -7.394 8.662 1.00 96.81 221 LYS A C 1
ATOM 1674 O O . LYS A 1 221 ? -21.452 -6.409 7.944 1.00 96.81 221 LYS A O 1
ATOM 1679 N N . ASP A 1 222 ? -20.684 -8.512 8.272 1.00 95.06 222 ASP A N 1
ATOM 1680 C CA . ASP A 1 222 ? -20.108 -8.701 6.938 1.00 95.06 222 ASP A CA 1
ATOM 1681 C C . ASP A 1 222 ? -19.143 -7.553 6.565 1.00 95.06 222 ASP A C 1
ATOM 1683 O O . ASP A 1 222 ? -19.198 -6.937 5.496 1.00 95.06 222 ASP A O 1
ATOM 1687 N N . VAL A 1 223 ? -18.282 -7.174 7.519 1.00 94.94 223 VAL A N 1
ATOM 1688 C CA . VAL A 1 223 ? -17.351 -6.054 7.332 1.00 94.94 223 VAL A CA 1
ATOM 1689 C C . VAL A 1 223 ? -16.185 -6.513 6.484 1.00 94.94 223 VAL A C 1
ATOM 1691 O O . VAL A 1 223 ? -15.212 -7.071 6.975 1.00 94.94 223 VAL A O 1
ATOM 1694 N N . SER A 1 224 ? -16.258 -6.208 5.201 1.00 94.75 224 SER A N 1
ATOM 1695 C CA . SER A 1 224 ? -15.194 -6.540 4.262 1.00 94.75 224 SER A CA 1
ATOM 1696 C C . SER A 1 224 ? -13.874 -5.778 4.502 1.00 94.75 224 SER A C 1
ATOM 1698 O O . SER A 1 224 ? -13.859 -4.675 5.062 1.00 94.75 224 SER A O 1
ATOM 1700 N N . ALA A 1 225 ? -12.756 -6.316 3.997 1.00 93.50 225 ALA A N 1
ATOM 1701 C CA . ALA A 1 225 ? -11.439 -5.669 4.063 1.00 93.50 225 ALA A CA 1
ATOM 1702 C C . ALA A 1 225 ? -11.440 -4.278 3.403 1.00 93.50 225 ALA A C 1
ATOM 1704 O O . ALA A 1 225 ? -10.796 -3.349 3.895 1.00 93.50 225 ALA A O 1
ATOM 1705 N N . LYS A 1 226 ? -12.224 -4.106 2.331 1.00 94.62 226 LYS A N 1
ATOM 1706 C CA . LYS A 1 226 ? -12.432 -2.816 1.663 1.00 94.62 226 LYS A CA 1
ATOM 1707 C C . LYS A 1 226 ? -13.039 -1.770 2.591 1.00 94.62 226 LYS A C 1
ATOM 1709 O O . LYS A 1 226 ? -12.640 -0.611 2.533 1.00 94.62 226 LYS A O 1
ATOM 1714 N N . THR A 1 227 ? -13.976 -2.153 3.458 1.00 95.75 227 THR A N 1
ATOM 1715 C CA . THR A 1 227 ? -14.582 -1.227 4.428 1.00 95.75 227 THR A CA 1
ATOM 1716 C C . THR A 1 227 ? -13.525 -0.681 5.386 1.00 95.75 227 THR A C 1
ATOM 1718 O O . THR A 1 227 ? -13.461 0.529 5.606 1.00 95.75 227 THR A O 1
ATOM 1721 N N . ILE A 1 228 ? -12.654 -1.560 5.894 1.00 95.94 228 ILE A N 1
ATOM 1722 C CA . ILE A 1 228 ? -11.553 -1.190 6.792 1.00 95.94 228 ILE A CA 1
ATOM 1723 C C . ILE A 1 228 ? -10.555 -0.275 6.067 1.00 95.94 228 ILE A C 1
ATOM 1725 O O . ILE A 1 228 ? -10.236 0.807 6.559 1.00 95.94 228 ILE A O 1
ATOM 1729 N N . LEU A 1 229 ? -10.096 -0.669 4.874 1.00 95.88 229 LEU A N 1
ATOM 1730 C CA . LEU A 1 229 ? -9.125 0.095 4.082 1.00 95.88 229 LEU A CA 1
ATOM 1731 C C . LEU A 1 229 ? -9.657 1.472 3.665 1.00 95.88 229 LEU A C 1
ATOM 1733 O O . LEU A 1 229 ? -8.944 2.465 3.805 1.00 95.88 229 LEU A O 1
ATOM 1737 N N . ARG A 1 230 ? -10.928 1.568 3.259 1.00 96.31 230 ARG A N 1
ATOM 1738 C CA . ARG A 1 230 ? -11.582 2.848 2.958 1.00 96.31 230 ARG A CA 1
ATOM 1739 C C . ARG A 1 230 ? -11.649 3.750 4.191 1.00 96.31 230 ARG A C 1
ATOM 1741 O O . ARG A 1 230 ? -11.427 4.952 4.071 1.00 96.31 230 ARG A O 1
ATOM 1748 N N . GLY A 1 231 ? -11.921 3.188 5.368 1.00 97.12 231 GLY A N 1
ATOM 1749 C CA . GLY A 1 231 ? -11.888 3.927 6.630 1.00 97.12 231 GLY A CA 1
ATOM 1750 C C . GLY A 1 231 ? -10.493 4.471 6.958 1.00 97.12 231 GLY A C 1
ATOM 1751 O O . GLY A 1 231 ? -10.347 5.652 7.272 1.00 97.12 231 GLY A O 1
ATOM 1752 N N . ILE A 1 232 ? -9.453 3.648 6.788 1.00 97.19 232 ILE A N 1
ATOM 1753 C CA . ILE A 1 232 ? -8.048 4.072 6.925 1.00 97.19 232 ILE A CA 1
ATOM 1754 C C . ILE A 1 232 ? -7.726 5.201 5.929 1.00 97.19 232 ILE A C 1
ATOM 1756 O O . ILE A 1 232 ? -7.151 6.218 6.319 1.00 97.19 232 ILE A O 1
ATOM 1760 N N . ALA A 1 233 ? -8.144 5.069 4.666 1.00 96.81 233 ALA A N 1
ATOM 1761 C CA . ALA A 1 233 ? -7.943 6.089 3.636 1.00 96.81 233 ALA A CA 1
ATOM 1762 C C . ALA A 1 233 ? -8.644 7.413 3.974 1.00 96.81 233 ALA A C 1
ATOM 1764 O O . ALA A 1 233 ? -8.090 8.485 3.738 1.00 96.81 233 ALA A O 1
ATOM 1765 N N . GLN A 1 234 ? -9.851 7.365 4.542 1.00 97.62 234 GLN A N 1
ATOM 1766 C CA . GLN A 1 234 ? -10.580 8.561 4.970 1.00 97.62 234 GLN A CA 1
ATOM 1767 C C . GLN A 1 234 ? -9.857 9.295 6.100 1.00 97.62 234 GLN A C 1
ATOM 1769 O O . GLN A 1 234 ? -9.719 10.517 6.032 1.00 97.62 234 GLN A O 1
ATOM 1774 N N . ILE A 1 235 ? -9.350 8.567 7.101 1.00 97.62 235 ILE A N 1
ATOM 1775 C CA . ILE A 1 235 ? -8.529 9.157 8.168 1.00 97.62 235 ILE A CA 1
ATOM 1776 C C . ILE A 1 235 ? -7.285 9.813 7.557 1.00 97.62 235 ILE A C 1
ATOM 1778 O O . ILE A 1 235 ? -7.020 10.986 7.812 1.00 97.62 235 ILE A O 1
ATOM 1782 N N . ALA A 1 236 ? -6.576 9.097 6.680 1.00 97.00 236 ALA A N 1
ATOM 1783 C CA . ALA A 1 236 ? -5.385 9.604 6.002 1.00 97.00 236 ALA A CA 1
ATOM 1784 C C . ALA A 1 236 ? -5.658 10.886 5.192 1.00 97.00 236 ALA A C 1
ATOM 1786 O O . ALA A 1 236 ? -4.902 11.853 5.288 1.00 97.00 236 ALA A O 1
ATOM 1787 N N . LYS A 1 237 ? -6.771 10.945 4.450 1.00 96.75 237 LYS A N 1
ATOM 1788 C CA . LYS A 1 237 ? -7.184 12.142 3.699 1.00 96.75 237 LYS A CA 1
ATOM 1789 C C . LYS A 1 237 ? -7.471 13.333 4.617 1.00 96.75 237 LYS A C 1
ATOM 1791 O O . LYS A 1 237 ? -6.978 14.424 4.341 1.00 96.75 237 LYS A O 1
ATOM 1796 N N . ARG A 1 238 ? -8.196 13.133 5.726 1.00 97.31 238 ARG A N 1
ATOM 1797 C CA . ARG A 1 238 ? -8.483 14.211 6.695 1.00 97.31 238 ARG A CA 1
ATOM 1798 C C . ARG A 1 238 ? -7.209 14.789 7.310 1.00 97.31 238 ARG A C 1
ATOM 1800 O O . ARG A 1 238 ? -7.074 16.007 7.410 1.00 97.31 238 ARG A O 1
ATOM 1807 N N . GLU A 1 239 ? -6.271 13.925 7.682 1.00 96.62 239 GLU A N 1
ATOM 1808 C CA . GLU A 1 239 ? -4.982 14.327 8.256 1.00 96.62 239 GLU A CA 1
ATOM 1809 C C . GLU A 1 239 ? -4.116 15.075 7.235 1.00 96.62 239 GLU A C 1
ATOM 1811 O O . GLU A 1 239 ? -3.547 16.126 7.532 1.00 96.62 239 GLU A O 1
ATOM 1816 N N . ARG A 1 240 ? -4.094 14.606 5.984 1.00 94.69 240 ARG A N 1
ATOM 1817 C CA . ARG A 1 240 ? -3.432 15.297 4.872 1.00 94.69 240 ARG A CA 1
ATOM 1818 C C . ARG A 1 240 ? -4.012 16.695 4.634 1.00 94.69 240 ARG A C 1
ATOM 1820 O O . ARG A 1 240 ? -3.265 17.662 4.506 1.00 94.69 240 ARG A O 1
ATOM 1827 N N . GLU A 1 241 ? -5.335 16.832 4.611 1.00 95.31 241 GLU A N 1
ATOM 1828 C CA . GLU A 1 241 ? -6.007 18.129 4.459 1.00 95.31 241 GLU A CA 1
ATOM 1829 C C . GLU A 1 241 ? -5.734 19.074 5.636 1.00 95.31 241 GLU A C 1
ATOM 1831 O O . GLU A 1 241 ? -5.609 20.286 5.447 1.00 95.31 241 GLU A O 1
ATOM 1836 N N . ALA A 1 242 ? -5.627 18.551 6.861 1.00 94.31 242 ALA A N 1
ATOM 1837 C CA . ALA A 1 242 ? -5.233 19.341 8.024 1.00 94.31 242 ALA A CA 1
ATOM 1838 C C . ALA A 1 242 ? -3.812 19.910 7.865 1.00 94.31 242 ALA A C 1
ATOM 1840 O O . ALA A 1 242 ? -3.602 21.099 8.117 1.00 94.31 242 ALA A O 1
ATOM 1841 N N . ILE A 1 243 ? -2.868 19.108 7.361 1.00 91.12 243 ILE A N 1
ATOM 1842 C CA . ILE A 1 243 ? -1.496 19.548 7.068 1.00 91.12 243 ILE A CA 1
ATOM 1843 C C . ILE A 1 243 ? -1.499 20.647 6.002 1.00 91.12 243 ILE A C 1
ATOM 1845 O O . ILE A 1 243 ? -0.929 21.713 6.233 1.00 91.12 243 ILE A O 1
ATOM 1849 N N . LEU A 1 244 ? -2.194 20.438 4.879 1.00 91.69 244 LEU A N 1
ATOM 1850 C CA . LEU A 1 244 ? -2.268 21.426 3.795 1.00 91.69 244 LEU A CA 1
ATOM 1851 C C . LEU A 1 244 ? -2.882 22.752 4.269 1.00 91.69 244 LEU A C 1
ATOM 1853 O O . LEU A 1 244 ? -2.361 23.819 3.951 1.00 91.69 244 LEU A O 1
ATOM 1857 N N . ARG A 1 245 ? -3.933 22.704 5.100 1.00 93.00 245 ARG A N 1
ATOM 1858 C CA . ARG A 1 245 ? -4.516 23.911 5.710 1.00 93.00 245 ARG A CA 1
ATOM 1859 C C . ARG A 1 245 ? -3.547 24.626 6.646 1.00 93.00 245 ARG A C 1
ATOM 1861 O O . ARG A 1 245 ? -3.505 25.851 6.638 1.00 93.00 245 ARG A O 1
ATOM 1868 N N . SER A 1 246 ? -2.765 23.887 7.432 1.00 90.94 246 SER A N 1
ATOM 1869 C CA . SER A 1 246 ? -1.766 24.490 8.324 1.00 90.94 246 SER A CA 1
ATOM 1870 C C . SER A 1 246 ? -0.620 25.167 7.561 1.00 90.94 246 SER A C 1
ATOM 1872 O O . SER A 1 246 ? -0.088 26.173 8.024 1.00 90.94 246 SER A O 1
ATOM 1874 N N . GLN A 1 247 ? -0.278 24.656 6.373 1.00 89.69 247 GLN A N 1
ATOM 1875 C CA . GLN A 1 247 ? 0.772 25.204 5.511 1.00 89.69 247 GLN A CA 1
ATOM 1876 C C . GLN A 1 247 ? 0.308 26.406 4.687 1.00 89.69 247 GLN A C 1
ATOM 1878 O O . GLN A 1 247 ? 1.106 27.302 4.433 1.00 89.69 247 GLN A O 1
ATOM 1883 N N . ALA A 1 248 ? -0.970 26.451 4.295 1.00 90.00 248 ALA A N 1
ATOM 1884 C CA . ALA A 1 248 ? -1.521 27.560 3.516 1.00 90.00 248 ALA A CA 1
ATOM 1885 C C . ALA A 1 248 ? -1.468 28.913 4.257 1.00 90.00 248 ALA A C 1
ATOM 1887 O O . ALA A 1 248 ? -1.567 29.961 3.621 1.00 90.00 248 ALA A O 1
ATOM 1888 N N . GLY A 1 249 ? -1.271 28.899 5.582 1.00 81.88 249 GLY A N 1
ATOM 1889 C CA . GLY A 1 249 ? -1.201 30.094 6.419 1.00 81.88 249 GLY A CA 1
ATOM 1890 C C . GLY A 1 249 ? -2.506 30.912 6.424 1.00 81.88 249 GLY A C 1
ATOM 1891 O O . GLY A 1 249 ? -3.422 30.668 5.642 1.00 81.88 249 GLY A O 1
ATOM 1892 N N . PRO A 1 250 ? -2.637 31.917 7.303 1.00 76.12 250 PRO A N 1
ATOM 1893 C CA . PRO A 1 250 ? -3.778 32.843 7.310 1.00 76.12 250 PRO A CA 1
ATOM 1894 C C . PRO A 1 250 ? -3.763 33.873 6.151 1.00 76.12 250 PRO A C 1
ATOM 1896 O O . PRO A 1 250 ? -4.372 34.939 6.241 1.00 76.12 250 PRO A O 1
ATOM 1899 N N . SER A 1 251 ? -3.058 33.597 5.056 1.00 63.62 251 SER A N 1
ATOM 1900 C CA . SER A 1 251 ? -2.699 34.579 4.030 1.00 63.62 251 SER A CA 1
ATOM 1901 C C . SER A 1 251 ? -3.740 34.677 2.908 1.00 63.62 251 SER A C 1
ATOM 1903 O O . SER A 1 251 ? -3.523 34.101 1.850 1.00 63.62 251 SER A O 1
ATOM 1905 N N . ALA A 1 252 ? -4.844 35.416 3.106 1.00 52.28 252 ALA A N 1
ATOM 1906 C CA . ALA A 1 252 ? -5.632 35.954 1.973 1.00 52.28 252 ALA A CA 1
ATOM 1907 C C . ALA A 1 252 ? -6.696 37.025 2.294 1.00 52.28 252 ALA A C 1
ATOM 1909 O O . ALA A 1 252 ? -7.250 37.582 1.353 1.00 52.28 252 ALA A O 1
ATOM 1910 N N . THR A 1 253 ? -7.039 37.329 3.551 1.00 56.22 253 THR A N 1
ATOM 1911 C CA . THR A 1 253 ? -8.201 38.214 3.822 1.00 56.22 253 THR A CA 1
ATOM 1912 C C . THR A 1 253 ? -7.879 39.614 4.339 1.00 56.22 253 THR A C 1
ATOM 1914 O O . THR A 1 253 ? -8.805 40.331 4.706 1.00 56.22 253 THR A O 1
ATOM 1917 N N . GLN A 1 254 ? -6.619 40.055 4.364 1.00 56.72 254 GLN A N 1
ATOM 1918 C CA . GLN A 1 254 ? -6.291 41.440 4.726 1.00 56.72 254 GLN A CA 1
ATOM 1919 C C . GLN A 1 254 ? -5.184 41.997 3.825 1.00 56.72 254 GLN A C 1
ATOM 1921 O O . GLN A 1 254 ? -4.138 41.368 3.685 1.00 56.72 254 GLN A O 1
ATOM 1926 N N . ASN A 1 255 ? -5.433 43.192 3.280 1.00 53.09 255 ASN A N 1
ATOM 1927 C CA . ASN A 1 255 ? -4.546 44.069 2.499 1.00 53.09 255 ASN A CA 1
ATOM 1928 C C . ASN A 1 255 ? -4.709 44.047 0.967 1.00 53.09 255 ASN A C 1
ATOM 1930 O O . ASN A 1 255 ? -3.739 43.919 0.224 1.00 53.09 255 ASN A O 1
ATOM 1934 N N . GLU A 1 256 ? -5.924 44.334 0.494 1.00 53.53 256 GLU A N 1
ATOM 1935 C CA . GLU A 1 256 ? -6.070 45.346 -0.560 1.00 53.53 256 GLU A CA 1
ATOM 1936 C C . GLU A 1 256 ? -6.041 46.715 0.133 1.00 53.53 256 GLU A C 1
ATOM 1938 O O . GLU A 1 256 ? -7.022 47.074 0.762 1.00 53.53 256 GLU A O 1
ATOM 1943 N N . GLU A 1 257 ? -4.894 47.399 0.131 1.00 58.00 257 GLU A N 1
ATOM 1944 C CA . GLU A 1 257 ? -4.722 48.865 0.264 1.00 58.00 257 GLU A CA 1
ATOM 1945 C C . GLU A 1 257 ? -3.328 49.172 0.826 1.00 58.00 257 GLU A C 1
ATOM 1947 O O . GLU A 1 257 ? -3.164 49.473 2.003 1.00 58.00 257 GLU A O 1
ATOM 1952 N N . SER A 1 258 ? -2.286 49.064 -0.000 1.00 55.25 258 SER A N 1
ATOM 1953 C CA . SER A 1 258 ? -1.153 50.013 -0.022 1.00 55.25 258 SER A CA 1
ATOM 1954 C C . SER A 1 258 ? -0.103 49.538 -1.025 1.00 55.25 258 SER A C 1
ATOM 1956 O O . SER A 1 258 ? 0.674 48.619 -0.783 1.00 55.25 258 SER A O 1
ATOM 1958 N N . GLY A 1 259 ? -0.097 50.179 -2.193 1.00 59.53 259 GLY A N 1
ATOM 1959 C CA . GLY A 1 259 ? 0.922 49.969 -3.209 1.00 59.53 259 GLY A CA 1
ATOM 1960 C C . GLY A 1 259 ? 2.265 50.528 -2.757 1.00 59.53 259 GLY A C 1
ATOM 1961 O O . GLY A 1 259 ? 2.434 51.741 -2.689 1.00 59.53 259 GLY A O 1
ATOM 1962 N N . VAL A 1 260 ? 3.233 49.651 -2.499 1.00 57.91 260 VAL A N 1
ATOM 1963 C CA . VAL A 1 260 ? 4.656 50.002 -2.522 1.00 57.91 260 VAL A CA 1
ATOM 1964 C C . VAL A 1 260 ? 5.415 48.859 -3.188 1.00 57.91 260 VAL A C 1
ATOM 1966 O O . VAL A 1 260 ? 5.585 47.781 -2.624 1.00 57.91 260 VAL A O 1
ATOM 1969 N N . SER A 1 261 ? 5.857 49.110 -4.419 1.00 58.88 261 SER A N 1
ATOM 1970 C CA . SER A 1 261 ? 6.735 48.241 -5.198 1.00 58.88 261 SER A CA 1
ATOM 1971 C C . SER A 1 261 ? 8.084 48.071 -4.495 1.00 58.88 261 SER A C 1
ATOM 1973 O O . SER A 1 261 ? 8.809 49.048 -4.320 1.00 58.88 261 SER A O 1
ATOM 1975 N N . SER A 1 262 ? 8.451 46.840 -4.127 1.00 56.50 262 SER A N 1
ATOM 1976 C CA . SER A 1 262 ? 9.802 46.516 -3.657 1.00 56.50 262 SER A CA 1
ATOM 1977 C C . SER A 1 262 ? 10.297 45.205 -4.266 1.00 56.50 262 SER A C 1
ATOM 1979 O O . SER A 1 262 ? 9.740 44.129 -4.066 1.00 56.50 262 SER A O 1
ATOM 1981 N N . SER A 1 263 ? 11.361 45.339 -5.047 1.00 56.31 263 SER A N 1
ATOM 1982 C CA . SER A 1 263 ? 12.081 44.331 -5.816 1.00 56.31 263 SER A CA 1
ATOM 1983 C C . SER A 1 263 ? 12.906 43.392 -4.924 1.00 56.31 263 SER A C 1
ATOM 1985 O O . SER A 1 263 ? 14.022 43.736 -4.541 1.00 56.31 263 SER A O 1
ATOM 1987 N N . THR A 1 264 ? 12.392 42.195 -4.621 1.00 58.59 264 THR A N 1
ATOM 1988 C CA . THR A 1 264 ? 13.154 41.091 -3.990 1.00 58.59 264 THR A CA 1
ATOM 1989 C C . THR A 1 264 ? 12.736 39.721 -4.551 1.00 58.59 264 THR A C 1
ATOM 1991 O O . THR A 1 264 ? 12.269 38.841 -3.840 1.00 58.59 264 THR A O 1
ATOM 1994 N N . GLU A 1 265 ? 12.903 39.520 -5.859 1.00 59.34 265 GLU A N 1
ATOM 1995 C CA . GLU A 1 265 ? 12.517 38.270 -6.547 1.00 59.34 265 GLU A CA 1
ATOM 1996 C C . GLU A 1 265 ? 13.636 37.210 -6.630 1.00 59.34 265 GLU A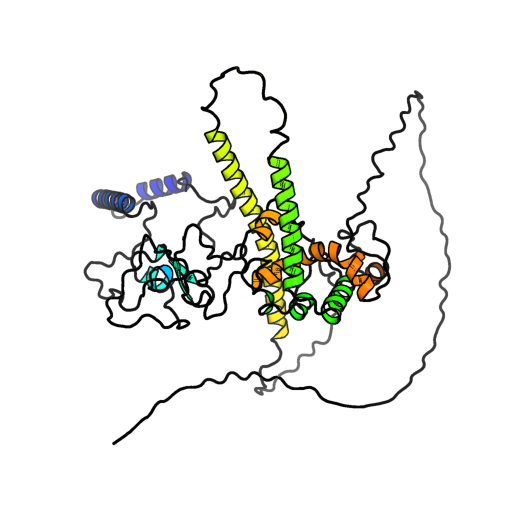 C 1
ATOM 1998 O O . GLU A 1 265 ? 13.380 36.059 -6.972 1.00 59.34 265 GLU A O 1
ATOM 2003 N N . ALA A 1 266 ? 14.883 37.545 -6.281 1.00 64.19 266 ALA A N 1
ATOM 2004 C CA . ALA A 1 266 ? 16.035 36.683 -6.574 1.00 64.19 266 ALA A CA 1
ATOM 2005 C C . ALA A 1 266 ? 16.280 35.518 -5.583 1.00 64.19 266 ALA A C 1
ATOM 2007 O O . ALA A 1 266 ? 17.007 34.587 -5.921 1.00 64.19 266 ALA A O 1
ATOM 2008 N N . SER A 1 267 ? 15.685 35.521 -4.381 1.00 60.44 267 SER A N 1
ATOM 2009 C CA . SER A 1 267 ? 16.007 34.532 -3.323 1.00 60.44 267 SER A CA 1
ATOM 2010 C C . SER A 1 267 ? 15.018 33.367 -3.199 1.00 60.44 267 SER A C 1
ATOM 2012 O O . SER A 1 267 ? 15.265 32.417 -2.458 1.00 60.44 267 SER A O 1
ATOM 2014 N N . ARG A 1 268 ? 13.894 33.416 -3.916 1.00 68.75 268 ARG A N 1
ATOM 2015 C CA . ARG A 1 268 ? 12.813 32.427 -3.820 1.00 68.75 268 ARG A CA 1
ATOM 2016 C C . ARG A 1 268 ? 13.149 31.011 -4.347 1.00 68.75 268 ARG A C 1
ATOM 2018 O O . ARG A 1 268 ? 12.783 30.055 -3.664 1.00 68.75 268 ARG A O 1
ATOM 2025 N N . PRO A 1 269 ? 13.878 30.817 -5.467 1.00 72.38 269 PRO A N 1
ATOM 2026 C CA . PRO A 1 269 ? 14.062 29.473 -6.030 1.00 72.38 269 PRO A CA 1
ATOM 2027 C C . PRO A 1 269 ? 14.976 28.559 -5.194 1.00 72.38 269 PRO A C 1
ATOM 2029 O O . PRO A 1 269 ? 14.805 27.343 -5.208 1.00 72.38 269 PRO A O 1
ATOM 2032 N N . LEU A 1 270 ? 15.916 29.117 -4.419 1.00 72.88 270 LEU A N 1
ATOM 2033 C CA . LEU A 1 270 ? 16.795 28.321 -3.548 1.00 72.88 270 LEU A CA 1
ATOM 2034 C C . LEU A 1 270 ? 16.055 27.747 -2.330 1.00 72.88 270 LEU A C 1
ATOM 2036 O O . LEU A 1 270 ? 16.343 26.629 -1.907 1.00 72.88 270 LEU A O 1
ATOM 2040 N N . ALA A 1 271 ? 15.086 28.485 -1.783 1.00 72.50 271 ALA A N 1
ATOM 2041 C CA . ALA A 1 271 ? 14.279 28.017 -0.659 1.00 72.50 271 ALA A CA 1
ATOM 2042 C C . ALA A 1 271 ? 13.293 26.909 -1.078 1.00 72.50 271 ALA A C 1
ATOM 2044 O O . ALA A 1 271 ? 13.111 25.942 -0.340 1.00 72.50 271 ALA A O 1
ATOM 2045 N N . GLU A 1 272 ? 12.701 27.016 -2.274 1.00 75.00 272 GLU A N 1
ATOM 2046 C CA . GLU A 1 272 ? 11.793 25.997 -2.823 1.00 75.00 272 GLU A CA 1
ATOM 2047 C C . GLU A 1 272 ? 12.521 24.665 -3.094 1.00 75.00 272 GLU A C 1
ATOM 2049 O O . GLU A 1 272 ? 12.000 23.601 -2.757 1.00 75.00 272 GLU A O 1
ATOM 2054 N N . ALA A 1 273 ? 13.755 24.704 -3.614 1.00 74.38 273 ALA A N 1
ATOM 2055 C CA . ALA A 1 273 ? 14.553 23.499 -3.857 1.00 74.38 273 ALA A CA 1
ATOM 2056 C C . ALA A 1 273 ? 14.933 22.758 -2.559 1.00 74.38 273 ALA A C 1
ATOM 2058 O O . ALA A 1 273 ? 14.769 21.541 -2.472 1.00 74.38 273 ALA A O 1
ATOM 2059 N N . ALA A 1 274 ? 15.376 23.484 -1.525 1.00 76.25 274 ALA A N 1
ATOM 2060 C CA . ALA A 1 274 ? 15.722 22.886 -0.233 1.00 76.25 274 ALA A CA 1
ATOM 2061 C C . ALA A 1 274 ? 14.501 22.265 0.475 1.00 76.25 274 ALA A C 1
ATOM 2063 O O . ALA A 1 274 ? 14.609 21.217 1.113 1.00 76.25 274 ALA A O 1
ATOM 2064 N N . ALA A 1 275 ? 13.324 22.886 0.340 1.00 73.50 275 ALA A N 1
ATOM 2065 C CA . ALA A 1 275 ? 12.079 22.339 0.872 1.00 73.50 275 ALA A CA 1
ATOM 2066 C C . ALA A 1 275 ? 11.677 21.026 0.174 1.00 73.50 275 ALA A C 1
ATOM 2068 O O . ALA A 1 275 ? 11.235 20.094 0.846 1.00 73.50 275 ALA A O 1
ATOM 2069 N N . ALA A 1 276 ? 11.874 20.930 -1.146 1.00 73.56 276 ALA A N 1
ATOM 2070 C CA . ALA A 1 276 ? 11.592 19.716 -1.910 1.00 73.56 276 ALA A CA 1
ATOM 2071 C C . ALA A 1 276 ? 12.509 18.544 -1.513 1.00 73.56 276 ALA A C 1
ATOM 2073 O O . ALA A 1 276 ? 12.032 17.422 -1.344 1.00 73.56 276 ALA A O 1
ATOM 2074 N N . GLU A 1 277 ? 13.809 18.786 -1.305 1.00 77.19 277 GLU A N 1
ATOM 2075 C CA . GLU A 1 277 ? 14.743 17.740 -0.856 1.00 77.19 277 GLU A CA 1
ATOM 2076 C C . GLU A 1 277 ? 14.402 17.209 0.544 1.00 77.19 277 GLU A C 1
ATOM 2078 O O . GLU A 1 277 ? 14.372 15.993 0.758 1.00 77.19 277 GLU A O 1
ATOM 2083 N N . ALA A 1 278 ? 14.075 18.102 1.484 1.00 77.06 278 ALA A N 1
ATOM 2084 C CA . ALA A 1 278 ? 13.678 17.716 2.837 1.00 77.06 278 ALA A CA 1
ATOM 2085 C C . ALA A 1 278 ? 12.391 16.870 2.854 1.00 77.06 278 ALA A C 1
ATOM 2087 O O . ALA A 1 278 ? 12.235 15.981 3.695 1.00 77.06 278 ALA A O 1
ATOM 2088 N N . ASP A 1 279 ? 11.466 17.123 1.927 1.00 75.38 279 ASP A N 1
ATOM 2089 C CA . ASP A 1 279 ? 10.236 16.344 1.810 1.00 75.38 279 ASP A CA 1
ATOM 2090 C C . ASP A 1 279 ? 10.502 14.928 1.277 1.00 75.38 279 ASP A C 1
ATOM 2092 O O . ASP A 1 279 ? 10.002 13.950 1.836 1.00 75.38 279 ASP A O 1
ATOM 2096 N N . VAL A 1 280 ? 11.393 14.788 0.288 1.00 77.00 280 VAL A N 1
ATOM 2097 C CA . VAL A 1 280 ? 11.832 13.478 -0.226 1.00 77.00 280 VAL A CA 1
ATOM 2098 C C . VAL A 1 280 ? 12.470 12.628 0.877 1.00 77.00 280 VAL A C 1
ATOM 2100 O O . VAL A 1 280 ? 12.167 11.437 0.995 1.00 77.00 280 VAL A O 1
ATOM 2103 N N . GLU A 1 281 ? 13.336 13.209 1.711 1.00 78.19 281 GLU A N 1
ATOM 2104 C CA . GLU A 1 281 ? 13.945 12.491 2.837 1.00 78.19 281 GLU A CA 1
ATOM 2105 C C . GLU A 1 281 ? 12.890 12.038 3.855 1.00 78.19 281 GLU A C 1
ATOM 2107 O O . GLU A 1 281 ? 12.897 10.887 4.304 1.00 78.19 281 GLU A O 1
ATOM 2112 N N . ARG A 1 282 ? 11.919 12.905 4.156 1.00 75.50 282 ARG A N 1
ATOM 2113 C CA . ARG A 1 282 ? 10.824 12.609 5.082 1.00 75.50 282 ARG A CA 1
ATOM 2114 C C . ARG A 1 282 ? 9.919 11.481 4.572 1.00 75.50 282 ARG A C 1
ATOM 2116 O O . ARG A 1 282 ? 9.563 10.585 5.341 1.00 75.50 282 ARG A O 1
ATOM 2123 N N . VAL A 1 283 ? 9.586 11.483 3.281 1.00 74.06 283 VAL A N 1
ATOM 2124 C CA . VAL A 1 283 ? 8.825 10.407 2.624 1.00 74.06 283 VAL A CA 1
ATOM 2125 C C . VAL A 1 283 ? 9.615 9.098 2.645 1.00 74.06 283 VAL A C 1
ATOM 2127 O O . VAL A 1 283 ? 9.060 8.051 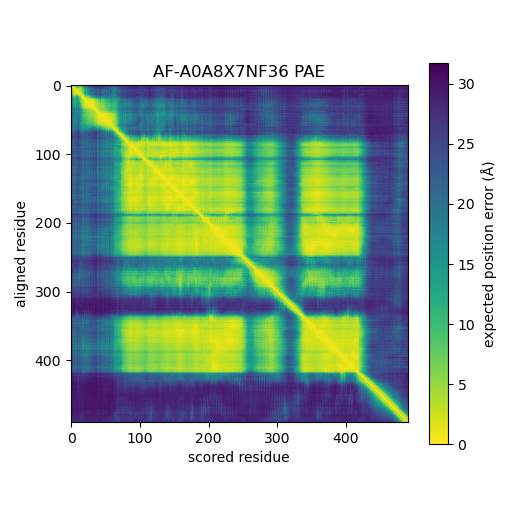2.977 1.00 74.06 283 VAL A O 1
ATOM 2130 N N . ASN A 1 284 ? 10.921 9.138 2.369 1.00 74.38 284 ASN A N 1
ATOM 2131 C CA . ASN A 1 284 ? 11.781 7.954 2.424 1.00 74.38 284 ASN A CA 1
ATOM 2132 C C . ASN A 1 284 ? 11.904 7.370 3.839 1.00 74.38 284 ASN A C 1
ATOM 2134 O O . ASN A 1 284 ? 11.943 6.144 3.989 1.00 74.38 284 ASN A O 1
ATOM 2138 N N . ALA A 1 285 ? 11.932 8.210 4.875 1.00 74.50 285 ALA A N 1
ATOM 2139 C CA . ALA A 1 285 ? 11.916 7.767 6.267 1.00 74.50 285 ALA A CA 1
ATOM 2140 C C . ALA A 1 285 ? 10.591 7.071 6.613 1.00 74.50 285 ALA A C 1
ATOM 2142 O O . ALA A 1 285 ? 10.603 5.931 7.075 1.00 74.50 285 ALA A O 1
ATOM 2143 N N . ALA A 1 286 ? 9.454 7.691 6.285 1.00 70.75 286 ALA A N 1
ATOM 2144 C CA . ALA A 1 286 ? 8.135 7.098 6.505 1.00 70.75 286 ALA A CA 1
ATOM 2145 C C . ALA A 1 286 ? 7.946 5.789 5.726 1.00 70.75 286 ALA A C 1
ATOM 2147 O O . ALA A 1 286 ? 7.421 4.812 6.259 1.00 70.75 286 ALA A O 1
ATOM 2148 N N . ARG A 1 287 ? 8.432 5.737 4.481 1.00 75.69 287 ARG A N 1
ATOM 2149 C CA . ARG A 1 287 ? 8.484 4.512 3.682 1.00 75.69 287 ARG A CA 1
ATOM 2150 C C . ARG A 1 287 ? 9.332 3.447 4.366 1.00 75.69 287 ARG A C 1
ATOM 2152 O O . ARG A 1 287 ? 8.899 2.309 4.454 1.00 75.69 287 ARG A O 1
ATOM 2159 N N . SER A 1 288 ? 10.515 3.798 4.867 1.00 76.00 288 SER A N 1
ATOM 2160 C CA . SER A 1 288 ? 11.404 2.858 5.562 1.00 76.00 288 SER A CA 1
ATOM 2161 C C . SER A 1 288 ? 10.786 2.326 6.853 1.00 76.00 288 SER A C 1
ATOM 2163 O O . SER A 1 288 ? 10.951 1.148 7.161 1.00 76.00 288 SER A O 1
ATOM 2165 N N . ASP A 1 289 ? 10.052 3.158 7.591 1.00 71.94 289 ASP A N 1
ATOM 2166 C CA . ASP A 1 289 ? 9.322 2.739 8.786 1.00 71.94 289 ASP A CA 1
ATOM 2167 C C . ASP A 1 289 ? 8.153 1.819 8.430 1.00 71.94 289 ASP A C 1
ATOM 2169 O O . ASP A 1 289 ? 8.010 0.759 9.041 1.00 71.94 289 ASP A O 1
ATOM 2173 N N . LEU A 1 290 ? 7.382 2.147 7.386 1.00 74.56 290 LEU A N 1
ATOM 2174 C CA . LEU A 1 290 ? 6.332 1.264 6.886 1.00 74.56 290 LEU A CA 1
ATOM 2175 C C . LEU A 1 290 ? 6.913 -0.061 6.388 1.00 74.56 290 LEU A C 1
ATOM 2177 O O . LEU A 1 290 ? 6.410 -1.110 6.764 1.00 74.56 290 LEU A O 1
ATOM 2181 N N . ILE A 1 291 ? 7.994 -0.040 5.604 1.00 76.31 291 ILE A N 1
ATOM 2182 C CA . ILE A 1 291 ? 8.707 -1.242 5.158 1.00 76.31 291 ILE A CA 1
ATOM 2183 C C . ILE A 1 291 ? 9.158 -2.043 6.371 1.00 76.31 291 ILE A C 1
ATOM 2185 O O . ILE A 1 291 ? 8.888 -3.231 6.433 1.00 76.31 291 ILE A O 1
ATOM 2189 N N . ARG A 1 292 ? 9.795 -1.430 7.373 1.00 71.88 292 ARG A N 1
ATOM 2190 C CA . ARG A 1 292 ? 10.224 -2.143 8.586 1.00 71.88 292 ARG A CA 1
ATOM 2191 C C . ARG A 1 292 ? 9.041 -2.828 9.270 1.00 71.88 292 ARG A C 1
ATOM 2193 O O . ARG A 1 292 ? 9.170 -3.958 9.734 1.00 71.88 292 ARG A O 1
ATOM 2200 N N . ASN A 1 293 ? 7.896 -2.162 9.297 1.00 66.94 293 ASN A N 1
ATOM 2201 C CA . ASN A 1 293 ? 6.675 -2.628 9.934 1.00 66.94 293 ASN A CA 1
ATOM 2202 C C . ASN A 1 293 ? 5.954 -3.723 9.119 1.00 66.94 293 ASN A C 1
ATOM 2204 O O . ASN A 1 293 ? 5.509 -4.717 9.698 1.00 66.94 293 ASN A O 1
ATOM 2208 N N . VAL A 1 294 ? 5.902 -3.603 7.791 1.00 67.69 294 VAL A N 1
ATOM 2209 C CA . VAL A 1 294 ? 5.281 -4.563 6.859 1.00 67.69 294 VAL A CA 1
ATOM 2210 C C . VAL A 1 294 ? 6.196 -5.767 6.584 1.00 67.69 294 VAL A C 1
ATOM 2212 O O . VAL A 1 294 ? 5.743 -6.905 6.591 1.00 67.69 294 VAL A O 1
ATOM 2215 N N . VAL A 1 295 ? 7.507 -5.573 6.439 1.00 60.97 295 VAL A N 1
ATOM 2216 C CA . VAL A 1 295 ? 8.492 -6.658 6.246 1.00 60.97 295 VAL A CA 1
ATOM 2217 C C . VAL A 1 295 ? 8.682 -7.473 7.526 1.00 60.97 295 VAL A C 1
ATOM 2219 O O . VAL A 1 295 ? 8.776 -8.698 7.465 1.00 60.97 295 VAL A O 1
ATOM 2222 N N . ARG A 1 296 ? 8.677 -6.846 8.717 1.00 59.41 296 ARG A N 1
ATOM 2223 C CA . ARG A 1 296 ? 8.650 -7.602 9.987 1.00 59.41 296 ARG A CA 1
ATOM 2224 C C . ARG A 1 296 ? 7.406 -8.495 10.062 1.00 59.41 296 ARG A C 1
ATOM 2226 O O . ARG A 1 296 ? 7.475 -9.591 10.621 1.00 59.41 296 ARG A O 1
ATOM 2233 N N . TYR A 1 297 ? 6.300 -8.058 9.466 1.00 58.84 297 TYR A N 1
ATOM 2234 C CA . TYR A 1 297 ? 5.101 -8.870 9.320 1.00 58.84 297 TYR A CA 1
ATOM 2235 C C . TYR A 1 297 ? 5.317 -10.059 8.365 1.00 58.84 297 TYR A C 1
ATOM 2237 O O . TYR A 1 297 ? 5.035 -11.188 8.768 1.00 58.84 297 TYR A O 1
ATOM 2245 N N . GLU A 1 298 ? 5.908 -9.871 7.179 1.00 55.97 298 GLU A N 1
ATOM 2246 C CA . GLU A 1 298 ? 6.201 -10.991 6.267 1.00 55.97 298 GLU A CA 1
ATOM 2247 C C . GLU A 1 298 ? 7.155 -12.028 6.866 1.00 55.97 298 GLU A C 1
ATOM 2249 O O . GLU A 1 298 ? 6.918 -13.227 6.734 1.00 55.97 298 GLU A O 1
ATOM 2254 N N . ALA A 1 299 ? 8.181 -11.595 7.603 1.00 54.69 299 ALA A N 1
ATOM 2255 C CA . ALA A 1 299 ? 9.083 -12.507 8.307 1.00 54.69 299 ALA A CA 1
ATOM 2256 C C . ALA A 1 299 ? 8.343 -13.346 9.369 1.00 54.69 299 ALA A C 1
ATOM 2258 O O . ALA A 1 299 ? 8.614 -14.536 9.536 1.00 54.69 299 ALA A O 1
ATOM 2259 N N . THR A 1 300 ? 7.361 -12.745 10.049 1.00 55.34 300 THR A N 1
ATOM 2260 C CA . THR A 1 300 ? 6.518 -13.434 11.039 1.00 55.34 300 THR A CA 1
ATOM 2261 C C . THR A 1 300 ? 5.544 -14.402 10.349 1.00 55.34 300 THR A C 1
ATOM 2263 O O . THR A 1 300 ? 5.389 -15.544 10.784 1.00 55.34 300 THR A O 1
ATOM 2266 N N . ARG A 1 301 ? 4.949 -13.999 9.217 1.00 50.91 301 ARG A N 1
ATOM 2267 C CA . ARG A 1 301 ? 4.062 -14.830 8.381 1.00 50.91 301 ARG A CA 1
ATOM 2268 C C . ARG A 1 301 ? 4.799 -16.028 7.770 1.00 50.91 301 ARG A C 1
ATOM 2270 O O . ARG A 1 301 ? 4.282 -17.145 7.797 1.00 50.91 301 ARG A O 1
ATOM 2277 N N . ALA A 1 302 ? 6.011 -15.821 7.255 1.00 52.56 302 ALA A N 1
ATOM 2278 C CA . ALA A 1 302 ? 6.864 -16.880 6.719 1.00 52.56 302 ALA A CA 1
ATOM 2279 C C . ALA A 1 302 ? 7.262 -17.886 7.811 1.00 52.56 302 ALA A C 1
ATOM 2281 O O . ALA A 1 302 ? 7.184 -19.092 7.582 1.00 52.56 302 ALA A O 1
ATOM 2282 N N . GLY A 1 303 ? 7.576 -17.414 9.023 1.00 47.09 303 GLY A N 1
ATOM 2283 C CA . GLY A 1 303 ? 7.818 -18.278 10.183 1.00 47.09 303 GLY A CA 1
ATOM 2284 C C . GLY A 1 303 ? 6.618 -19.168 10.537 1.00 47.09 303 GLY A C 1
ATOM 2285 O O . GLY A 1 303 ? 6.786 -20.364 10.771 1.00 47.09 303 GLY A O 1
ATOM 2286 N N . HIS A 1 304 ? 5.395 -18.628 10.490 1.00 47.44 304 HIS A N 1
ATOM 2287 C CA . HIS A 1 304 ? 4.175 -19.414 10.710 1.00 47.44 304 HIS A CA 1
ATOM 2288 C C . HIS A 1 304 ? 3.893 -20.433 9.590 1.00 47.44 304 HIS A C 1
ATOM 2290 O O . HIS A 1 304 ? 3.453 -21.543 9.891 1.00 47.44 304 HIS A O 1
ATOM 2296 N N . ARG A 1 305 ? 4.195 -20.124 8.317 1.00 44.59 305 ARG A N 1
ATOM 2297 C CA . ARG A 1 305 ? 4.092 -21.105 7.213 1.00 44.59 305 ARG A CA 1
ATOM 2298 C C . ARG A 1 305 ? 5.079 -22.265 7.367 1.00 44.59 305 ARG A C 1
ATOM 2300 O O . ARG A 1 305 ? 4.696 -23.411 7.149 1.00 44.59 305 ARG A O 1
ATOM 2307 N N . VAL A 1 306 ? 6.317 -21.986 7.779 1.00 40.22 306 VAL A N 1
ATOM 2308 C CA . VAL A 1 306 ? 7.356 -23.016 7.968 1.00 40.22 306 VAL A CA 1
ATOM 2309 C C . VAL A 1 306 ? 7.011 -23.957 9.130 1.00 40.22 306 VAL A C 1
ATOM 2311 O O . VAL A 1 306 ? 7.224 -25.164 9.024 1.00 40.22 306 VAL A O 1
ATOM 2314 N N . LEU A 1 307 ? 6.405 -23.444 10.205 1.00 42.56 307 LEU A N 1
ATOM 2315 C CA . LEU A 1 307 ? 5.956 -24.271 11.334 1.00 42.56 307 LEU A CA 1
ATOM 2316 C C . LEU A 1 307 ? 4.648 -25.036 11.048 1.00 42.56 307 LEU A C 1
ATOM 2318 O O . LEU A 1 307 ? 4.444 -26.112 11.602 1.00 42.56 307 LEU A O 1
ATOM 2322 N N . GLY A 1 308 ? 3.788 -24.525 10.160 1.00 36.53 308 GLY A N 1
ATOM 2323 C CA . GLY A 1 308 ? 2.512 -25.154 9.790 1.00 36.53 308 GLY A CA 1
ATOM 2324 C C . GLY A 1 308 ? 2.589 -26.231 8.697 1.00 36.53 308 GLY A C 1
ATOM 2325 O O . GLY A 1 308 ? 1.641 -26.993 8.542 1.00 36.53 308 GLY A O 1
ATOM 2326 N N . GLN A 1 309 ? 3.693 -26.333 7.946 1.00 37.06 309 GLN A N 1
ATOM 2327 C CA . GLN A 1 309 ? 3.848 -27.310 6.851 1.00 37.06 309 GLN A CA 1
ATOM 2328 C C . GLN A 1 309 ? 4.613 -28.596 7.226 1.00 37.06 309 GLN A C 1
ATOM 2330 O O . GLN A 1 309 ? 4.822 -29.455 6.372 1.00 37.06 309 GLN A O 1
ATOM 2335 N N . SER A 1 310 ? 4.981 -28.798 8.497 1.00 33.41 310 SER A N 1
ATOM 2336 C CA . SER A 1 310 ? 5.715 -30.001 8.943 1.00 33.41 310 SER A CA 1
ATOM 2337 C C . SER A 1 310 ? 4.873 -31.279 9.121 1.00 33.41 310 SER A C 1
ATOM 2339 O O . SER A 1 310 ? 5.353 -32.243 9.710 1.00 33.41 310 SER A O 1
ATOM 2341 N N . SER A 1 311 ? 3.645 -31.363 8.597 1.00 40.53 311 SER A N 1
ATOM 2342 C CA . SER A 1 311 ? 2.846 -32.595 8.701 1.00 40.53 311 SER A CA 1
ATOM 2343 C C . SER A 1 311 ? 2.092 -32.951 7.422 1.00 40.53 311 SER A C 1
ATOM 2345 O O . SER A 1 311 ? 0.871 -32.937 7.413 1.00 40.53 311 SER A O 1
ATOM 2347 N N . THR A 1 312 ? 2.811 -33.305 6.356 1.00 37.75 312 THR A N 1
ATOM 2348 C CA . THR A 1 312 ? 2.334 -34.240 5.311 1.00 37.75 312 THR A CA 1
ATOM 2349 C C . THR A 1 312 ? 3.500 -34.598 4.387 1.00 37.75 312 THR A C 1
ATOM 2351 O O . THR A 1 312 ? 3.563 -34.163 3.244 1.00 37.75 312 THR A O 1
ATOM 2354 N N . PHE A 1 313 ? 4.442 -35.409 4.866 1.00 35.75 313 PHE A N 1
ATOM 2355 C CA . PHE A 1 313 ? 5.205 -36.280 3.970 1.00 35.75 313 PHE A CA 1
ATOM 2356 C C . PHE A 1 313 ? 5.065 -37.712 4.464 1.00 35.75 313 PHE A C 1
ATOM 2358 O O . PHE A 1 313 ? 5.296 -38.024 5.631 1.00 35.75 313 PHE A O 1
ATOM 2365 N N . GLY A 1 314 ? 4.548 -38.542 3.561 1.00 33.94 314 GLY A N 1
ATOM 2366 C CA . GLY A 1 314 ? 4.144 -39.909 3.811 1.00 33.94 314 GLY A CA 1
ATOM 2367 C C . GLY A 1 314 ? 5.299 -40.820 4.208 1.00 33.94 314 GLY A C 1
ATOM 2368 O O . GLY A 1 314 ? 6.445 -40.660 3.798 1.00 33.94 314 GLY A O 1
ATOM 2369 N N . SER A 1 315 ? 4.910 -41.810 5.002 1.00 34.53 315 SER A N 1
ATOM 2370 C CA . SER A 1 315 ? 5.700 -42.932 5.486 1.00 34.53 315 SER A CA 1
ATOM 2371 C C . SER A 1 315 ? 6.496 -43.641 4.385 1.00 34.53 315 SER A C 1
ATOM 2373 O O . SER A 1 315 ? 5.924 -44.297 3.517 1.00 34.53 315 SER A O 1
ATOM 2375 N N . GLY A 1 316 ? 7.820 -43.620 4.521 1.00 32.31 316 GLY A N 1
ATOM 2376 C CA . GLY A 1 316 ? 8.722 -44.655 4.026 1.00 32.31 316 GLY A CA 1
ATOM 2377 C C . GLY A 1 316 ? 9.406 -45.311 5.224 1.00 32.31 316 GLY A C 1
ATOM 2378 O O . GLY A 1 316 ? 10.157 -44.664 5.944 1.00 32.31 316 GLY A O 1
ATOM 2379 N N . ARG A 1 317 ? 9.084 -46.583 5.474 1.00 40.81 317 ARG A N 1
ATOM 2380 C CA . ARG A 1 317 ? 9.627 -47.425 6.551 1.00 40.81 317 ARG A CA 1
ATOM 2381 C C . ARG A 1 317 ? 11.162 -47.475 6.538 1.00 40.81 317 ARG A C 1
ATOM 2383 O O . ARG A 1 317 ? 11.735 -47.949 5.565 1.00 40.81 317 ARG A O 1
ATOM 2390 N N . SER A 1 318 ? 11.782 -47.236 7.691 1.00 37.94 318 SER A N 1
ATOM 2391 C CA . SER A 1 318 ? 12.927 -48.033 8.151 1.00 37.94 318 SER A CA 1
ATOM 2392 C C . SER A 1 318 ? 13.027 -47.983 9.674 1.00 37.94 318 SER A C 1
ATOM 2394 O O . SER A 1 318 ? 13.037 -46.915 10.278 1.00 37.94 318 SER A O 1
ATOM 2396 N N . GLN A 1 319 ? 13.043 -49.171 10.272 1.00 43.50 319 GLN A N 1
ATOM 2397 C CA . GLN A 1 319 ? 13.225 -49.429 11.696 1.00 43.50 319 GLN A CA 1
ATOM 2398 C C . GLN A 1 319 ? 14.599 -48.942 12.172 1.00 43.50 319 GLN A C 1
ATOM 2400 O O . GLN A 1 319 ? 15.588 -49.141 11.471 1.00 43.50 319 GLN A O 1
ATOM 2405 N N . GLY A 1 320 ? 14.674 -48.428 13.401 1.00 36.97 320 GLY A N 1
ATOM 2406 C CA . GLY A 1 320 ? 15.934 -48.403 14.139 1.00 36.97 320 GLY A CA 1
ATOM 2407 C C . GLY A 1 320 ? 16.053 -47.301 15.185 1.00 36.97 320 GLY A C 1
ATOM 2408 O O . GLY A 1 320 ? 16.068 -46.128 14.848 1.00 36.97 320 GLY A O 1
ATOM 2409 N N . ALA A 1 321 ? 16.262 -47.740 16.426 1.00 35.94 321 ALA A N 1
ATOM 2410 C CA . ALA A 1 321 ? 16.865 -47.021 17.549 1.00 35.94 321 ALA A CA 1
ATOM 2411 C C . ALA A 1 321 ? 15.995 -46.031 18.348 1.00 35.94 321 ALA A C 1
ATOM 2413 O O . ALA A 1 321 ? 15.866 -44.843 18.069 1.00 35.94 321 ALA A O 1
ATOM 2414 N N . SER A 1 322 ? 15.495 -46.591 19.447 1.00 43.28 322 SER A N 1
ATOM 2415 C CA . SER A 1 322 ? 15.083 -45.968 20.696 1.00 43.28 322 SER A CA 1
ATOM 2416 C C . SER A 1 322 ? 16.000 -44.827 21.154 1.00 43.28 322 SER A C 1
ATOM 2418 O O . SER A 1 322 ? 17.194 -45.022 21.372 1.00 43.28 322 SER A O 1
ATOM 2420 N N . GLY A 1 323 ? 15.397 -43.669 21.410 1.00 33.78 323 GLY A N 1
ATOM 2421 C CA . GLY A 1 323 ? 15.989 -42.560 22.149 1.00 33.78 323 GLY A CA 1
ATOM 2422 C C . GLY A 1 323 ? 14.888 -41.840 22.914 1.00 33.78 323 GLY A C 1
ATOM 2423 O O . GLY A 1 323 ? 14.183 -41.001 22.362 1.00 33.78 323 GLY A O 1
ATOM 2424 N N . SER A 1 324 ? 14.698 -42.231 24.172 1.00 47.09 324 SER A N 1
ATOM 2425 C CA . SER A 1 324 ? 13.740 -41.633 25.097 1.00 47.09 324 SER A CA 1
ATOM 2426 C C . SER A 1 324 ? 14.124 -40.183 25.396 1.00 47.09 324 SER A C 1
ATOM 2428 O O . SER A 1 324 ? 15.099 -39.930 26.097 1.00 47.09 324 SER A O 1
ATOM 2430 N N . GLY A 1 325 ? 13.336 -39.242 24.880 1.00 34.69 325 GLY A N 1
ATOM 2431 C CA . GLY A 1 325 ? 13.429 -37.813 25.171 1.00 34.69 325 GLY A CA 1
ATOM 2432 C C . GLY A 1 325 ? 12.069 -37.256 25.576 1.00 34.69 325 GLY A C 1
ATOM 2433 O O . GLY A 1 325 ? 11.460 -36.490 24.838 1.00 34.69 325 GLY A O 1
ATOM 2434 N N . SER A 1 326 ? 11.563 -37.672 26.736 1.00 42.81 326 SER A N 1
ATOM 2435 C CA . SER A 1 326 ? 10.476 -36.970 27.419 1.00 42.81 326 SER A CA 1
ATOM 2436 C C . SER A 1 326 ? 11.072 -35.842 28.254 1.00 42.81 326 SER A C 1
ATOM 2438 O O . SER A 1 326 ? 11.851 -36.130 29.156 1.00 42.81 326 SER A O 1
ATOM 2440 N N . ALA A 1 327 ? 10.692 -34.595 27.962 1.00 39.25 327 ALA A N 1
ATOM 2441 C CA . ALA A 1 327 ? 10.344 -33.538 28.926 1.00 39.25 327 ALA A CA 1
ATOM 2442 C C . ALA A 1 327 ? 10.601 -32.141 28.339 1.00 39.25 327 ALA A C 1
ATOM 2444 O O . ALA A 1 327 ? 11.709 -31.830 27.913 1.00 39.25 327 ALA A O 1
ATOM 2445 N N . GLY A 1 328 ? 9.588 -31.272 28.425 1.00 34.12 328 GLY A N 1
ATOM 2446 C CA . GLY A 1 328 ? 9.834 -29.837 28.558 1.00 34.12 328 GLY A CA 1
ATOM 2447 C C . GLY A 1 328 ? 9.371 -28.918 27.430 1.00 34.12 328 GLY A C 1
ATOM 2448 O O . GLY A 1 328 ? 10.038 -27.919 27.191 1.00 34.12 328 GLY A O 1
ATOM 2449 N N . SER A 1 329 ? 8.221 -29.153 26.787 1.00 37.88 329 SER A N 1
ATOM 2450 C CA . SER A 1 329 ? 7.490 -28.029 26.170 1.00 37.88 329 SER A CA 1
ATOM 2451 C C . SER A 1 329 ? 6.698 -27.310 27.265 1.00 37.88 329 SER A C 1
ATOM 2453 O O . SER A 1 329 ? 5.479 -27.406 27.375 1.00 37.88 329 SER A O 1
ATOM 2455 N N . SER A 1 330 ? 7.429 -26.666 28.173 1.00 36.88 330 SER A N 1
ATOM 2456 C CA . SER A 1 330 ? 6.836 -25.691 29.073 1.00 36.88 330 SER A CA 1
ATOM 2457 C C . SER A 1 330 ? 6.415 -24.512 28.216 1.00 36.88 330 SER A C 1
ATOM 2459 O O . SER A 1 330 ? 7.248 -23.945 27.510 1.00 36.88 330 SER A O 1
ATOM 2461 N N . ASN A 1 331 ? 5.129 -24.176 28.295 1.00 36.75 331 ASN A N 1
ATOM 2462 C CA . ASN A 1 331 ? 4.519 -22.938 27.836 1.00 36.75 331 ASN A CA 1
ATOM 2463 C C . ASN A 1 331 ? 5.420 -21.741 28.153 1.00 36.75 331 ASN A C 1
ATOM 2465 O O . ASN A 1 331 ? 5.280 -21.092 29.190 1.00 36.75 331 ASN A O 1
ATOM 2469 N N . SER A 1 332 ? 6.343 -21.426 27.249 1.00 36.25 332 SER A N 1
ATOM 2470 C CA . SER A 1 332 ? 6.931 -20.107 27.198 1.00 36.25 332 SER A CA 1
ATOM 2471 C C . SER A 1 332 ? 5.815 -19.228 26.658 1.00 36.25 332 SER A C 1
ATOM 2473 O O . SER A 1 332 ? 5.683 -19.018 25.455 1.00 36.25 332 SER A O 1
ATOM 2475 N N . LEU A 1 333 ? 4.954 -18.776 27.576 1.00 43.12 333 LEU A N 1
ATOM 2476 C CA . LEU A 1 333 ? 4.150 -17.568 27.449 1.00 43.12 333 LEU A CA 1
ATOM 2477 C C . LEU A 1 333 ? 5.132 -16.398 27.298 1.00 43.12 333 LEU A C 1
ATOM 2479 O O . LEU A 1 333 ? 5.234 -15.529 28.161 1.00 43.12 333 LEU A O 1
ATOM 2483 N N . LEU A 1 334 ? 5.926 -16.415 26.225 1.00 44.09 334 LEU A N 1
ATOM 2484 C CA . LEU A 1 334 ? 6.619 -15.250 25.732 1.00 44.09 334 LEU A CA 1
ATOM 2485 C C . LEU A 1 334 ? 5.495 -14.286 25.425 1.00 44.09 334 LEU A C 1
ATOM 2487 O O . LEU A 1 334 ? 4.791 -14.461 24.432 1.00 44.09 334 LEU A O 1
ATOM 2491 N N . LEU A 1 335 ? 5.285 -13.348 26.351 1.00 54.47 335 LEU A N 1
ATOM 2492 C CA . LEU A 1 335 ? 4.421 -12.193 26.194 1.00 54.47 335 LEU A CA 1
ATOM 2493 C C . LEU A 1 335 ? 4.629 -11.696 24.771 1.00 54.47 335 LEU A C 1
ATOM 2495 O O . LEU A 1 335 ? 5.693 -11.163 24.442 1.00 54.47 335 LEU A O 1
ATOM 2499 N N . GLN A 1 336 ? 3.661 -11.993 23.907 1.00 61.38 336 GLN A N 1
ATOM 2500 C CA . GLN A 1 336 ? 3.763 -11.666 22.503 1.00 61.38 336 GLN A CA 1
ATOM 2501 C C . GLN A 1 336 ? 3.868 -10.148 22.470 1.00 61.38 336 GLN A C 1
ATOM 2503 O O . GLN A 1 336 ? 2.966 -9.455 22.945 1.00 61.38 336 GLN A O 1
ATOM 2508 N N . ARG A 1 337 ? 5.032 -9.634 22.051 1.00 66.38 337 ARG A N 1
ATOM 2509 C CA . ARG A 1 337 ? 5.278 -8.193 22.066 1.00 66.38 337 ARG A CA 1
ATOM 2510 C C . ARG A 1 337 ? 4.178 -7.542 21.248 1.00 66.38 337 ARG A C 1
ATOM 2512 O O . ARG A 1 337 ? 4.074 -7.797 20.048 1.00 66.38 337 ARG A O 1
ATOM 2519 N N . VAL A 1 338 ? 3.371 -6.719 21.908 1.00 73.12 338 VAL A N 1
ATOM 2520 C CA . VAL A 1 338 ? 2.358 -5.937 21.215 1.00 73.12 338 VAL A CA 1
ATOM 2521 C C . VAL A 1 338 ? 3.098 -4.955 20.326 1.00 73.12 338 VAL A C 1
ATOM 2523 O O . VAL A 1 338 ? 3.966 -4.215 20.786 1.00 73.12 338 VAL A O 1
ATOM 2526 N N . ILE A 1 339 ? 2.790 -5.002 19.038 1.00 81.19 339 ILE A N 1
ATOM 2527 C CA . ILE A 1 339 ? 3.336 -4.063 18.070 1.00 81.19 339 ILE A CA 1
ATOM 2528 C C . ILE A 1 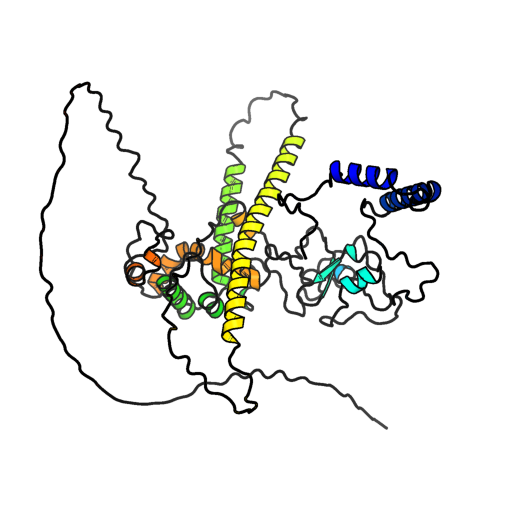339 ? 2.672 -2.716 18.349 1.00 81.19 339 ILE A C 1
ATOM 2530 O O . ILE A 1 339 ? 1.443 -2.632 18.383 1.00 81.19 339 ILE A O 1
ATOM 2534 N N . GLU A 1 340 ? 3.471 -1.680 18.587 1.00 84.31 340 GLU A N 1
ATOM 2535 C CA . GLU A 1 340 ? 2.951 -0.327 18.766 1.00 84.31 340 GLU A CA 1
ATOM 2536 C C . GLU A 1 340 ? 2.333 0.170 17.455 1.00 84.31 340 GLU A C 1
ATOM 2538 O O . GLU A 1 340 ? 2.975 0.090 16.401 1.00 84.31 340 GLU A O 1
ATOM 2543 N N . PRO A 1 341 ? 1.085 0.664 17.485 1.00 87.56 341 PRO A N 1
ATOM 2544 C CA . PRO A 1 341 ? 0.433 1.135 16.281 1.00 87.56 341 PRO A CA 1
ATOM 2545 C C . PRO A 1 341 ? 1.040 2.460 15.829 1.00 87.56 341 PRO A C 1
ATOM 2547 O O . PRO A 1 341 ? 1.207 3.403 16.603 1.00 87.56 341 PRO A O 1
ATOM 2550 N N . THR A 1 342 ? 1.336 2.549 14.538 1.00 88.50 342 THR A N 1
ATOM 2551 C CA . THR A 1 342 ? 1.870 3.776 13.946 1.00 88.50 342 THR A CA 1
ATOM 2552 C C . THR A 1 342 ? 0.731 4.755 13.689 1.00 88.50 342 THR A C 1
ATOM 2554 O O . THR A 1 342 ? -0.249 4.385 13.049 1.00 88.50 342 THR A O 1
ATOM 2557 N N . LYS A 1 343 ? 0.838 6.000 14.166 1.00 92.62 343 LYS A N 1
ATOM 2558 C CA . LYS A 1 343 ? -0.183 7.039 13.939 1.00 92.62 343 LYS A CA 1
ATOM 2559 C C . LYS A 1 343 ? -0.292 7.402 12.456 1.00 92.62 343 LYS A C 1
ATOM 2561 O O . LYS A 1 343 ? 0.724 7.579 11.785 1.00 92.62 343 LYS A O 1
ATOM 2566 N N . ILE A 1 344 ? -1.520 7.575 11.967 1.00 94.50 344 ILE A N 1
ATOM 2567 C CA . ILE A 1 344 ? -1.788 8.114 10.628 1.00 94.50 344 ILE A CA 1
ATOM 2568 C C . ILE A 1 344 ? -1.639 9.635 10.707 1.00 94.50 344 ILE A C 1
ATOM 2570 O O . ILE A 1 344 ? -2.588 10.334 11.018 1.00 94.50 344 ILE A O 1
ATOM 2574 N N . GLN A 1 345 ? -0.428 10.146 10.505 1.00 94.06 345 GLN A N 1
ATOM 2575 C CA . GLN A 1 345 ? -0.145 11.582 10.549 1.00 94.06 345 GLN A CA 1
ATOM 2576 C C . GLN A 1 345 ? 1.049 11.922 9.655 1.00 94.06 345 GLN A C 1
ATOM 2578 O O . GLN A 1 345 ? 1.867 11.054 9.330 1.00 94.06 345 GLN A O 1
ATOM 2583 N N . GLY A 1 346 ? 1.180 13.194 9.280 1.00 92.50 346 GLY A N 1
ATOM 2584 C CA . GLY A 1 346 ? 2.332 13.673 8.519 1.00 92.50 346 GLY A CA 1
ATOM 2585 C C . GLY A 1 346 ? 2.515 12.913 7.191 1.00 92.50 346 GLY A C 1
ATOM 2586 O O . GLY A 1 346 ? 1.539 12.693 6.473 1.00 92.50 346 GLY A O 1
ATOM 2587 N N . PRO A 1 347 ? 3.739 12.454 6.873 1.00 90.75 347 PRO A N 1
ATOM 2588 C CA . PRO A 1 347 ? 4.024 11.715 5.638 1.00 90.75 347 PRO A CA 1
ATOM 2589 C C . PRO A 1 347 ? 3.259 10.399 5.498 1.00 90.75 347 PRO A C 1
ATOM 2591 O O . PRO A 1 347 ? 3.026 9.940 4.387 1.00 90.75 347 PRO A O 1
ATOM 2594 N N . ILE A 1 348 ? 2.884 9.766 6.613 1.00 92.25 348 ILE A N 1
ATOM 2595 C CA . ILE A 1 348 ? 2.144 8.498 6.586 1.00 92.25 348 ILE A CA 1
ATOM 2596 C C . ILE A 1 348 ? 0.723 8.738 6.082 1.00 92.25 348 ILE A C 1
ATOM 2598 O O . ILE A 1 348 ? 0.216 7.957 5.282 1.00 92.25 348 ILE A O 1
ATOM 2602 N N . ALA A 1 349 ? 0.097 9.835 6.510 1.00 94.38 349 ALA A N 1
ATOM 2603 C CA . ALA A 1 349 ? -1.215 10.229 6.013 1.00 94.38 349 ALA A CA 1
ATOM 2604 C C . ALA A 1 349 ? -1.173 10.540 4.507 1.00 94.38 349 ALA A C 1
ATOM 2606 O O . ALA A 1 349 ? -2.005 10.040 3.755 1.00 94.38 349 ALA A O 1
ATOM 2607 N N . ASP A 1 350 ? -0.176 11.302 4.051 1.00 92.94 350 ASP A N 1
ATOM 2608 C CA . ASP A 1 350 ? -0.017 11.613 2.625 1.00 92.94 350 ASP A CA 1
ATOM 2609 C C . ASP A 1 350 ? 0.213 10.353 1.775 1.00 92.94 350 ASP A C 1
ATOM 2611 O O . ASP A 1 350 ? -0.469 10.137 0.772 1.00 92.94 350 ASP A O 1
ATOM 2615 N N . MET A 1 351 ? 1.091 9.464 2.240 1.00 93.81 351 MET A N 1
ATOM 2616 C CA . MET A 1 351 ? 1.364 8.171 1.620 1.00 93.81 351 MET A CA 1
ATOM 2617 C C . MET A 1 351 ? 0.098 7.321 1.475 1.00 93.81 351 MET A C 1
ATOM 2619 O O . MET A 1 351 ? -0.252 6.931 0.363 1.00 93.81 351 MET A O 1
ATOM 2623 N N . LEU A 1 352 ? -0.594 7.030 2.582 1.00 95.25 352 LEU A N 1
ATOM 2624 C CA . LEU A 1 352 ? -1.785 6.172 2.576 1.00 95.25 352 LEU A CA 1
ATOM 2625 C C . LEU A 1 352 ? -2.909 6.754 1.705 1.00 95.25 352 LEU A C 1
ATOM 2627 O O . LEU A 1 352 ? -3.706 5.998 1.157 1.00 95.25 352 LEU A O 1
ATOM 2631 N N . ALA A 1 353 ? -2.971 8.082 1.566 1.00 94.75 353 ALA A N 1
ATOM 2632 C CA . ALA A 1 353 ? -3.986 8.764 0.770 1.00 94.75 353 ALA A CA 1
ATOM 2633 C C . ALA A 1 353 ? -3.700 8.785 -0.742 1.00 94.75 353 ALA A C 1
ATOM 2635 O O . ALA A 1 353 ? -4.633 8.980 -1.521 1.00 94.75 353 ALA A O 1
ATOM 2636 N N . THR A 1 354 ? -2.441 8.655 -1.167 1.00 93.44 354 THR A N 1
ATOM 2637 C CA . THR A 1 354 ? -2.040 8.908 -2.566 1.00 93.44 354 THR A CA 1
ATOM 2638 C C . THR A 1 354 ? -1.439 7.699 -3.270 1.00 93.44 354 THR A C 1
ATOM 2640 O O . THR A 1 354 ? -1.522 7.610 -4.497 1.00 93.44 354 THR A O 1
ATOM 2643 N N . SER A 1 355 ? -0.854 6.778 -2.507 1.00 95.56 355 SER A N 1
ATOM 2644 C CA . SER A 1 355 ? -0.003 5.710 -3.019 1.00 95.56 355 SER A CA 1
ATOM 2645 C C . SER A 1 355 ? -0.765 4.427 -3.340 1.00 95.56 355 SER A C 1
ATOM 2647 O O . SER A 1 355 ? -1.797 4.130 -2.738 1.00 95.56 355 SER A O 1
ATOM 2649 N N . SER A 1 356 ? -0.194 3.629 -4.243 1.00 95.56 356 SER A N 1
ATOM 2650 C CA . SER A 1 356 ? -0.679 2.287 -4.571 1.00 95.56 356 SER A CA 1
ATOM 2651 C C . SER A 1 356 ? 0.169 1.190 -3.921 1.00 95.56 356 SER A C 1
ATOM 2653 O O . SER A 1 356 ? 1.396 1.289 -3.795 1.00 95.56 356 SER A O 1
ATOM 2655 N N . PHE A 1 357 ? -0.487 0.103 -3.531 1.00 95.56 357 PHE A N 1
ATOM 2656 C CA . PHE A 1 357 ? 0.089 -1.008 -2.780 1.00 95.56 357 PHE A CA 1
ATOM 2657 C C . PHE A 1 357 ? -0.218 -2.338 -3.473 1.00 95.56 357 PHE A C 1
ATOM 2659 O O . PHE A 1 357 ? -1.291 -2.503 -4.046 1.00 95.56 357 PHE A O 1
ATOM 2666 N N . CYS A 1 358 ? 0.703 -3.304 -3.413 1.00 94.88 358 CYS A N 1
ATOM 2667 C CA . CYS A 1 358 ? 0.364 -4.680 -3.771 1.00 94.88 358 CYS A CA 1
ATOM 2668 C C . CYS A 1 358 ? -0.534 -5.304 -2.688 1.00 94.88 358 CYS A C 1
ATOM 2670 O O . CYS A 1 358 ? -0.630 -4.787 -1.569 1.00 94.88 358 CYS A O 1
ATOM 2672 N N . LEU A 1 359 ? -1.165 -6.437 -3.001 1.00 91.88 359 LEU A N 1
ATOM 2673 C CA . LEU A 1 359 ? -2.090 -7.118 -2.089 1.00 91.88 359 LEU A CA 1
ATOM 2674 C C . LEU A 1 359 ? -1.454 -7.487 -0.742 1.00 91.88 359 LEU A C 1
ATOM 2676 O O . LEU A 1 359 ? -2.051 -7.223 0.300 1.00 91.88 359 LEU A O 1
ATOM 2680 N N . ASP A 1 360 ? -0.236 -8.030 -0.736 1.00 90.31 360 ASP A N 1
ATOM 2681 C CA . ASP A 1 360 ? 0.452 -8.383 0.513 1.00 90.31 360 ASP A CA 1
ATOM 2682 C C . ASP A 1 360 ? 0.770 -7.140 1.361 1.00 90.31 360 ASP A C 1
ATOM 2684 O O . ASP A 1 360 ? 0.588 -7.135 2.582 1.00 90.31 360 ASP A O 1
ATOM 2688 N N . CYS A 1 361 ? 1.146 -6.030 0.720 1.00 93.62 361 CYS A N 1
ATOM 2689 C CA . CYS A 1 361 ? 1.373 -4.770 1.422 1.00 93.62 361 CYS A CA 1
ATOM 2690 C C . CYS A 1 361 ? 0.073 -4.147 1.952 1.00 93.62 361 CYS A C 1
ATOM 2692 O O . CYS A 1 361 ? 0.105 -3.548 3.027 1.00 93.62 361 CYS A O 1
ATOM 2694 N N . LEU A 1 362 ? -1.069 -4.317 1.273 1.00 94.00 362 LEU A N 1
ATOM 2695 C CA . LEU A 1 362 ? -2.376 -3.905 1.803 1.00 94.00 362 LEU A CA 1
ATOM 2696 C C . LEU A 1 362 ? -2.764 -4.692 3.061 1.00 94.00 362 LEU A C 1
ATOM 2698 O O . LEU A 1 362 ? -3.285 -4.101 4.007 1.00 94.00 362 LEU A O 1
ATOM 2702 N N . GLN A 1 363 ? -2.462 -5.993 3.125 1.00 92.31 363 GLN A N 1
ATOM 2703 C CA . GLN A 1 363 ? -2.645 -6.779 4.356 1.00 92.31 363 GLN A CA 1
ATOM 2704 C C . GLN A 1 363 ? -1.801 -6.206 5.499 1.00 92.31 363 GLN A C 1
ATOM 2706 O O . GLN A 1 363 ? -2.290 -6.049 6.619 1.00 92.31 363 GLN A O 1
ATOM 2711 N N . GLY A 1 364 ? -0.558 -5.816 5.203 1.00 90.75 364 GLY A N 1
ATOM 2712 C CA . GLY A 1 364 ? 0.305 -5.104 6.145 1.00 90.75 364 GLY A CA 1
ATOM 2713 C C . GLY A 1 364 ? -0.281 -3.762 6.601 1.00 90.75 364 GLY A C 1
ATOM 2714 O O . GLY A 1 364 ? -0.249 -3.455 7.792 1.00 90.75 364 GLY A O 1
ATOM 2715 N N . VAL A 1 365 ? -0.868 -2.982 5.687 1.00 94.00 365 VAL A N 1
ATOM 2716 C CA . VAL A 1 365 ? -1.563 -1.723 6.013 1.00 94.00 365 VAL A CA 1
ATOM 2717 C C . VAL A 1 365 ? -2.727 -1.976 6.977 1.00 94.00 365 VAL A C 1
ATOM 2719 O O . VAL A 1 365 ? -2.818 -1.288 7.993 1.00 94.00 365 VAL A O 1
ATOM 2722 N N . ILE A 1 366 ? -3.570 -2.988 6.735 1.00 94.19 366 ILE A N 1
ATOM 2723 C CA . ILE A 1 366 ? -4.631 -3.375 7.685 1.00 94.19 366 ILE A CA 1
ATOM 2724 C C . ILE A 1 366 ? -4.014 -3.735 9.039 1.00 94.19 366 ILE A C 1
ATOM 2726 O O . ILE A 1 366 ? -4.434 -3.199 10.064 1.00 94.19 366 ILE A O 1
ATOM 2730 N N . GLY A 1 367 ? -2.975 -4.573 9.045 1.00 91.38 367 GLY A N 1
ATOM 2731 C CA . GLY A 1 367 ? -2.282 -4.993 10.261 1.00 91.38 367 GLY A CA 1
ATOM 2732 C C . GLY A 1 367 ? -1.817 -3.832 11.141 1.00 91.38 367 GLY A C 1
ATOM 2733 O O . GLY A 1 367 ? -1.961 -3.893 12.357 1.00 91.38 367 GLY A O 1
ATOM 2734 N N . HIS A 1 368 ? -1.306 -2.751 10.550 1.00 91.12 368 HIS A N 1
ATOM 2735 C CA . HIS A 1 368 ? -0.764 -1.616 11.309 1.00 91.12 368 HIS A CA 1
ATOM 2736 C C . HIS A 1 368 ? -1.778 -0.524 11.633 1.00 91.12 368 HIS A C 1
ATOM 2738 O O . HIS A 1 368 ? -1.662 0.125 12.673 1.00 91.12 368 HIS A O 1
ATOM 2744 N N . PHE A 1 369 ? -2.756 -0.304 10.756 1.00 95.38 369 PHE A N 1
ATOM 2745 C CA . PHE A 1 369 ? -3.603 0.886 10.813 1.00 95.38 369 PHE A CA 1
ATOM 2746 C C . PHE A 1 369 ? -5.075 0.599 11.114 1.00 95.38 369 PHE A C 1
ATOM 2748 O O . PHE A 1 369 ? -5.813 1.543 11.405 1.00 95.38 369 PHE A O 1
ATOM 2755 N N . ALA A 1 370 ? -5.508 -0.669 11.139 1.00 95.81 370 ALA A N 1
ATOM 2756 C CA . ALA A 1 370 ? -6.886 -1.024 11.485 1.00 95.81 370 ALA A CA 1
ATOM 2757 C C . ALA A 1 370 ? -7.313 -0.488 12.856 1.00 95.81 370 ALA A C 1
ATOM 2759 O O . ALA A 1 370 ? -8.492 -0.213 13.050 1.00 95.81 370 ALA A O 1
ATOM 2760 N N . ILE A 1 371 ? -6.381 -0.283 13.794 1.00 96.44 371 ILE A N 1
ATOM 2761 C CA . ILE A 1 371 ? -6.716 0.255 15.115 1.00 96.44 371 ILE A CA 1
ATOM 2762 C C . ILE A 1 371 ? -7.279 1.674 15.046 1.00 96.44 371 ILE A C 1
ATOM 2764 O O . ILE A 1 371 ? -8.191 1.989 15.799 1.00 96.44 371 ILE A O 1
ATOM 2768 N N . TRP A 1 372 ? -6.793 2.517 14.134 1.00 96.62 372 TRP A N 1
ATOM 2769 C CA . TRP A 1 372 ? -7.250 3.905 14.029 1.00 96.62 372 TRP A CA 1
ATOM 2770 C C . TRP A 1 372 ? -8.646 3.982 13.429 1.00 96.62 372 TRP A C 1
ATOM 2772 O O . TRP A 1 372 ? -9.496 4.694 13.952 1.00 96.62 372 TRP A O 1
ATOM 2782 N N . TRP A 1 373 ? -8.909 3.177 12.397 1.00 97.50 373 TRP A N 1
ATOM 2783 C CA . TRP A 1 373 ? -10.269 2.979 11.898 1.00 97.50 373 TRP A CA 1
ATOM 2784 C C . TRP A 1 373 ? -11.181 2.417 12.995 1.00 97.50 373 TRP A C 1
ATOM 2786 O O . TRP A 1 373 ? -12.280 2.923 13.220 1.00 97.50 373 TRP A O 1
ATOM 2796 N N . TRP A 1 374 ? -10.703 1.413 13.733 1.00 97.69 374 TRP A N 1
ATOM 2797 C CA . TRP A 1 374 ? -11.477 0.784 14.791 1.00 97.69 374 TRP A CA 1
ATOM 2798 C C . TRP A 1 374 ? -11.780 1.743 15.940 1.00 97.69 374 TRP A C 1
ATOM 2800 O O . TRP A 1 374 ? -12.879 1.704 16.468 1.00 97.69 374 TRP A O 1
ATOM 2810 N N . MET A 1 375 ? -10.877 2.653 16.307 1.00 96.81 375 MET A N 1
ATOM 2811 C CA . MET A 1 375 ? -11.157 3.679 17.318 1.00 96.81 375 MET A CA 1
ATOM 2812 C C . MET A 1 375 ? -12.371 4.550 16.955 1.00 96.81 375 MET A C 1
ATOM 2814 O O . MET A 1 375 ? -13.128 4.920 17.852 1.00 96.81 375 MET A O 1
ATOM 2818 N N . GLU A 1 376 ? -12.593 4.833 15.668 1.00 97.44 376 GLU A N 1
ATOM 2819 C CA . GLU A 1 376 ? -13.757 5.595 15.195 1.00 97.44 376 GLU A CA 1
ATOM 2820 C C . GLU A 1 376 ? -15.016 4.727 15.040 1.00 97.44 376 GLU A C 1
ATOM 2822 O O . GLU A 1 376 ? -16.103 5.148 15.438 1.00 97.44 376 GLU A O 1
ATOM 2827 N N . GLU A 1 377 ? -14.887 3.505 14.510 1.00 97.81 377 GLU A N 1
ATOM 2828 C CA . GLU A 1 377 ? -16.035 2.624 14.234 1.00 97.81 377 GLU A CA 1
ATOM 2829 C C . GLU A 1 377 ? -16.545 1.895 15.490 1.00 97.81 377 GLU A C 1
ATOM 2831 O O . GLU A 1 377 ? -17.741 1.624 15.636 1.00 97.81 377 GLU A O 1
ATOM 2836 N N . ARG A 1 378 ? -15.661 1.596 16.448 1.00 97.06 378 ARG A N 1
ATOM 2837 C CA . ARG A 1 378 ? -15.951 0.753 17.617 1.00 97.06 378 ARG A CA 1
ATOM 2838 C C . ARG A 1 378 ? -17.165 1.209 18.430 1.00 97.06 378 ARG A C 1
ATOM 2840 O O . ARG A 1 378 ? -17.974 0.346 18.766 1.00 97.06 378 ARG A O 1
ATOM 2847 N N . PRO A 1 379 ? -17.378 2.500 18.757 1.00 97.44 379 PRO A N 1
ATOM 2848 C CA . PRO A 1 379 ? -18.557 2.917 19.521 1.00 97.44 379 PRO A CA 1
ATOM 2849 C C . PRO A 1 379 ? -19.887 2.565 18.842 1.00 97.44 379 PRO A C 1
ATOM 2851 O O . PRO A 1 379 ? -20.874 2.290 19.529 1.00 97.44 379 PRO A O 1
ATOM 2854 N N . LYS A 1 380 ? -19.920 2.572 17.505 1.00 97.69 380 LYS A N 1
ATOM 2855 C CA . LYS A 1 380 ? -21.063 2.114 16.711 1.00 97.69 380 LYS A CA 1
ATOM 2856 C C . LYS A 1 380 ? -21.120 0.589 16.715 1.00 97.69 380 LYS A C 1
ATOM 2858 O O . LYS A 1 380 ? -22.144 0.033 17.106 1.00 97.69 380 LYS A O 1
ATOM 2863 N N . ALA A 1 381 ? -20.006 -0.070 16.410 1.00 97.00 381 ALA A N 1
ATOM 2864 C CA . ALA A 1 381 ? -19.909 -1.524 16.380 1.00 97.00 381 ALA A CA 1
ATOM 2865 C C . ALA A 1 381 ? -20.390 -2.183 17.683 1.00 97.00 381 ALA A C 1
ATOM 2867 O O . ALA A 1 381 ? -21.273 -3.036 17.642 1.00 97.00 381 ALA A O 1
ATOM 2868 N N . LEU A 1 382 ? -19.900 -1.745 18.852 1.00 97.62 382 LEU A N 1
ATOM 2869 C CA . LEU A 1 382 ? -20.270 -2.325 20.153 1.00 97.62 382 LEU A CA 1
ATOM 2870 C C . LEU A 1 382 ? -21.781 -2.292 20.408 1.00 97.62 382 LEU A C 1
ATOM 2872 O O . LEU A 1 382 ? -22.323 -3.243 20.970 1.00 97.62 382 LEU A O 1
ATOM 2876 N N . LYS A 1 383 ? -22.469 -1.228 19.972 1.00 97.81 383 LYS A N 1
ATOM 2877 C CA . LYS A 1 383 ? -23.932 -1.129 20.071 1.00 97.81 383 LYS A CA 1
ATOM 2878 C C . LYS A 1 383 ? -24.607 -2.163 19.177 1.00 97.81 383 LYS A C 1
ATOM 2880 O O . LYS A 1 383 ? -25.547 -2.826 19.609 1.00 97.81 383 LYS A O 1
ATOM 2885 N N . GLU A 1 384 ? -24.120 -2.324 17.952 1.00 97.56 384 GLU A N 1
ATOM 2886 C CA . GLU A 1 384 ? -24.724 -3.224 16.973 1.00 97.56 384 GLU A CA 1
ATOM 2887 C C . GLU A 1 384 ? -24.527 -4.711 17.292 1.00 97.56 384 GLU A C 1
ATOM 2889 O O . GLU A 1 384 ? -25.417 -5.506 16.983 1.00 97.56 384 GLU A O 1
ATOM 2894 N N . ILE A 1 385 ? -23.399 -5.076 17.916 1.00 97.75 385 ILE A N 1
ATOM 2895 C CA . ILE A 1 385 ? -23.111 -6.445 18.386 1.00 97.75 385 ILE A CA 1
ATOM 2896 C C . ILE A 1 385 ? -23.434 -6.645 19.873 1.00 97.75 385 ILE A C 1
ATOM 2898 O O . ILE A 1 385 ? -23.080 -7.672 20.449 1.00 97.75 385 ILE A O 1
ATOM 2902 N N . LYS A 1 386 ? -24.104 -5.680 20.520 1.00 97.75 386 LYS A N 1
ATOM 2903 C CA . LYS A 1 386 ? -24.560 -5.749 21.923 1.00 97.75 386 LYS A CA 1
ATOM 2904 C C . LYS A 1 386 ? -23.441 -6.081 22.929 1.00 97.75 386 LYS A C 1
ATOM 2906 O O . LYS A 1 386 ? -23.657 -6.822 23.886 1.00 97.75 386 LYS A O 1
ATOM 2911 N N . VAL A 1 387 ? -22.234 -5.548 22.723 1.00 96.62 387 VAL A N 1
ATOM 2912 C CA . VAL A 1 387 ? -21.138 -5.629 23.705 1.00 96.62 387 VAL A CA 1
ATOM 2913 C C . VAL A 1 387 ? -21.290 -4.497 24.714 1.00 96.62 387 VAL A C 1
ATOM 2915 O O . VAL A 1 387 ? -21.454 -3.339 24.334 1.00 96.62 387 VAL A O 1
ATOM 2918 N N . ALA A 1 388 ? -21.200 -4.822 26.004 1.00 96.19 388 ALA A N 1
ATOM 2919 C CA . ALA A 1 388 ? -21.193 -3.816 27.058 1.00 96.19 388 ALA A CA 1
ATOM 2920 C C . ALA A 1 388 ? -19.988 -2.872 26.910 1.00 96.19 388 ALA A C 1
ATOM 2922 O O . ALA A 1 388 ? -18.853 -3.308 26.701 1.00 96.19 388 ALA A O 1
ATOM 2923 N N . VAL A 1 389 ? -20.237 -1.569 27.035 1.00 96.75 389 VAL A N 1
ATOM 2924 C CA . VAL A 1 389 ? -19.179 -0.556 27.019 1.00 96.75 389 VAL A CA 1
ATOM 2925 C C . VAL A 1 389 ? -18.360 -0.687 28.305 1.00 96.75 389 VAL A C 1
ATOM 2927 O O . VAL A 1 389 ? -18.922 -0.695 29.398 1.00 96.75 389 VAL A O 1
ATOM 2930 N N . LYS A 1 390 ? -17.038 -0.813 28.164 1.00 96.50 390 LYS A N 1
ATOM 2931 C CA . LYS A 1 390 ? -16.080 -0.877 29.277 1.00 96.50 390 LYS A CA 1
ATOM 2932 C C . LYS A 1 390 ? -15.527 0.515 29.574 1.00 96.50 390 LYS A C 1
ATOM 2934 O O . LYS A 1 390 ? -15.412 1.324 28.656 1.00 96.50 390 LYS A O 1
ATOM 2939 N N . ASP A 1 391 ? -15.098 0.745 30.811 1.00 97.19 391 ASP A N 1
ATOM 2940 C CA . ASP A 1 391 ? -14.347 1.953 31.161 1.00 97.19 391 ASP A CA 1
ATOM 2941 C C . ASP A 1 391 ? -13.000 2.003 30.434 1.00 97.19 391 ASP A C 1
ATOM 2943 O O . ASP A 1 391 ? -12.287 0.995 30.359 1.00 97.19 391 ASP A O 1
ATOM 2947 N N . ASP A 1 392 ? -12.600 3.194 30.000 1.00 97.50 392 ASP A N 1
ATOM 2948 C CA . ASP A 1 392 ? -11.288 3.432 29.403 1.00 97.50 392 ASP A CA 1
ATOM 2949 C C . ASP A 1 392 ? -10.150 3.196 30.399 1.00 97.50 392 ASP A C 1
ATOM 2951 O O . ASP A 1 392 ? -10.141 3.729 31.518 1.00 97.50 392 ASP A O 1
ATOM 2955 N N . CYS A 1 393 ? -9.164 2.410 29.963 1.00 96.94 393 CYS A N 1
ATOM 2956 C CA . CYS A 1 393 ? -7.889 2.257 30.645 1.00 96.94 393 CYS A CA 1
ATOM 2957 C C . CYS A 1 393 ? -7.140 3.596 30.643 1.00 96.94 393 CYS A C 1
ATOM 2959 O O . CYS A 1 393 ? -7.061 4.260 29.612 1.00 96.94 393 CYS A O 1
ATOM 2961 N N . ASP A 1 394 ? -6.526 3.972 31.765 1.00 96.31 394 ASP A N 1
ATOM 2962 C CA . ASP A 1 394 ? -5.799 5.247 31.864 1.00 96.31 394 ASP A CA 1
ATOM 2963 C C . ASP A 1 394 ? -4.625 5.332 30.879 1.00 96.31 394 ASP A C 1
ATOM 2965 O O . ASP A 1 394 ? -4.352 6.395 30.327 1.00 96.31 394 ASP A O 1
ATOM 2969 N N . ASN A 1 395 ? -3.990 4.194 30.590 1.00 95.31 395 ASN A N 1
ATOM 2970 C CA . ASN A 1 395 ? -2.884 4.101 29.637 1.00 95.31 395 ASN A CA 1
ATOM 2971 C C . ASN A 1 395 ? -3.345 3.764 28.204 1.00 95.31 395 ASN A C 1
ATOM 2973 O O . ASN A 1 395 ? -2.522 3.736 27.296 1.00 95.31 395 ASN A O 1
ATOM 2977 N N . GLY A 1 396 ? -4.635 3.482 27.980 1.00 95.25 396 GLY A N 1
ATOM 2978 C CA . GLY A 1 396 ? -5.203 3.173 26.660 1.00 95.25 396 GLY A CA 1
ATOM 2979 C C . GLY A 1 396 ? -4.401 2.163 25.828 1.00 95.25 396 GLY A C 1
ATOM 2980 O O . GLY A 1 396 ? -4.008 1.103 26.328 1.00 95.25 396 GLY A O 1
ATOM 2981 N N . ILE A 1 397 ? -4.131 2.515 24.566 1.00 94.06 397 ILE A N 1
ATOM 2982 C CA . ILE A 1 397 ? -3.317 1.726 23.621 1.00 94.06 397 ILE A CA 1
ATOM 2983 C C . ILE A 1 397 ? -1.827 1.625 24.000 1.00 94.06 397 ILE A C 1
ATOM 2985 O O . ILE A 1 397 ? -1.063 0.981 23.286 1.00 94.06 397 ILE A O 1
ATOM 2989 N N . GLU A 1 398 ? -1.383 2.249 25.085 1.00 92.81 398 GLU A N 1
ATOM 2990 C CA . GLU A 1 398 ? -0.014 2.146 25.611 1.00 92.81 398 GLU A CA 1
ATOM 2991 C C . GLU A 1 398 ? 0.030 1.292 26.891 1.00 92.81 398 GLU A C 1
ATOM 2993 O O . GLU A 1 398 ? 1.076 1.127 27.505 1.00 92.81 398 GLU A O 1
ATOM 2998 N N . CYS A 1 399 ? -1.100 0.714 27.319 1.00 94.44 399 CYS A N 1
ATOM 2999 C CA . CYS A 1 399 ? -1.146 -0.103 28.526 1.00 94.44 399 CYS A CA 1
ATOM 3000 C C . CYS A 1 399 ? -0.393 -1.433 28.363 1.00 94.44 399 CYS A C 1
ATOM 3002 O O . CYS A 1 399 ? -0.837 -2.309 27.620 1.00 94.44 399 CYS A O 1
ATOM 3004 N N . ASP A 1 400 ? 0.663 -1.650 29.148 1.00 93.00 400 ASP A N 1
ATOM 3005 C CA . ASP A 1 400 ? 1.383 -2.934 29.200 1.00 93.00 400 ASP A CA 1
ATOM 3006 C C . ASP A 1 400 ? 0.499 -4.091 29.689 1.00 93.00 400 ASP A C 1
ATOM 3008 O O . ASP A 1 400 ? 0.622 -5.237 29.239 1.00 93.00 400 ASP A O 1
ATOM 3012 N N . LEU A 1 401 ? -0.454 -3.787 30.581 1.00 94.69 401 LEU A N 1
ATOM 3013 C CA . LEU A 1 401 ? -1.345 -4.785 31.167 1.00 94.69 401 LEU A CA 1
ATOM 3014 C C . LEU A 1 401 ? -2.418 -5.292 30.196 1.00 94.69 401 LEU A C 1
ATOM 3016 O O . LEU A 1 401 ? -3.098 -6.266 30.507 1.00 94.69 401 LEU A O 1
ATOM 3020 N N . ARG A 1 402 ? -2.573 -4.689 29.010 1.00 93.81 402 ARG A N 1
ATOM 3021 C CA . ARG A 1 402 ? -3.552 -5.144 28.005 1.00 93.81 402 ARG A CA 1
ATOM 3022 C C . ARG A 1 402 ? -3.273 -6.551 27.475 1.00 93.81 402 ARG A C 1
ATOM 3024 O O . ARG A 1 402 ? -4.153 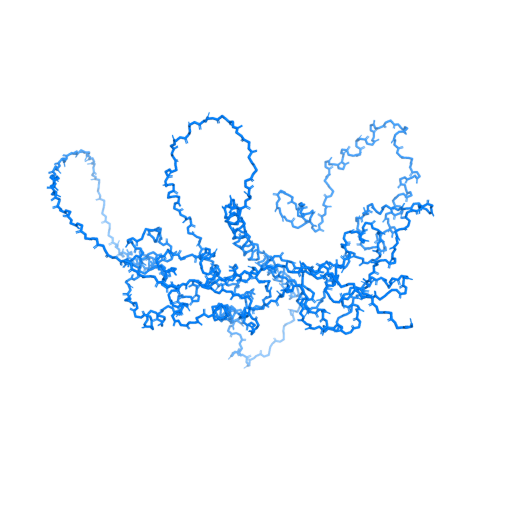-7.171 26.898 1.00 93.81 402 ARG A O 1
ATOM 3031 N N . THR A 1 403 ? -2.052 -7.057 27.650 1.00 92.31 403 THR A N 1
ATOM 3032 C CA . THR A 1 403 ? -1.693 -8.443 27.305 1.00 92.31 403 THR A CA 1
ATOM 3033 C C . THR A 1 403 ? -2.271 -9.459 28.294 1.00 92.31 403 THR A C 1
ATOM 3035 O O . THR A 1 403 ? -2.439 -10.627 27.948 1.00 92.31 403 THR A O 1
ATOM 3038 N N . TYR A 1 404 ? -2.633 -9.026 29.506 1.00 94.88 404 TYR A N 1
ATOM 3039 C CA . TYR A 1 404 ? -3.263 -9.872 30.511 1.00 94.88 404 TYR A CA 1
ATOM 3040 C C . TYR A 1 404 ? -4.774 -9.894 30.294 1.00 94.88 404 TYR A C 1
ATOM 3042 O O . TYR A 1 404 ? -5.458 -8.883 30.473 1.00 94.88 404 TYR A O 1
ATOM 3050 N N . ARG A 1 405 ? -5.309 -11.074 29.962 1.00 94.56 405 ARG A N 1
ATOM 3051 C CA . ARG A 1 405 ? -6.721 -11.267 29.595 1.00 94.56 405 ARG A CA 1
ATOM 3052 C C . ARG A 1 405 ? -7.701 -10.659 30.602 1.00 94.56 405 ARG A C 1
ATOM 3054 O O . ARG A 1 405 ? -8.567 -9.904 30.189 1.00 94.56 405 ARG A O 1
ATOM 3061 N N . MET A 1 406 ? -7.514 -10.883 31.907 1.00 96.38 406 MET A N 1
ATOM 3062 C CA . MET A 1 406 ? -8.404 -10.321 32.941 1.00 96.38 406 MET A CA 1
ATOM 3063 C C . MET A 1 406 ? -8.474 -8.784 32.900 1.00 96.38 406 MET A C 1
ATOM 3065 O O . MET A 1 406 ? -9.537 -8.199 33.090 1.00 96.38 406 MET A O 1
ATOM 3069 N N . HIS A 1 407 ? -7.351 -8.112 32.625 1.00 96.94 407 HIS A N 1
ATOM 3070 C CA . HIS A 1 407 ? -7.319 -6.654 32.517 1.00 96.94 407 HIS A CA 1
ATOM 3071 C C . HIS A 1 407 ? -7.955 -6.169 31.204 1.00 96.94 407 HIS A C 1
ATOM 3073 O O . HIS A 1 407 ? -8.725 -5.210 31.221 1.00 96.94 407 HIS A O 1
ATOM 3079 N N . ALA A 1 408 ? -7.686 -6.851 30.086 1.00 96.69 408 ALA A N 1
ATOM 3080 C CA . ALA A 1 408 ? -8.315 -6.588 28.786 1.00 96.69 408 ALA A CA 1
ATOM 3081 C C . ALA A 1 408 ? -9.833 -6.858 28.777 1.00 96.69 408 ALA A C 1
ATOM 3083 O O . ALA A 1 408 ? -10.599 -6.203 28.070 1.00 96.69 408 ALA A O 1
ATOM 3084 N N . GLU A 1 409 ? -10.313 -7.794 29.593 1.00 96.94 409 GLU A N 1
ATOM 3085 C CA . GLU A 1 409 ? -11.742 -8.038 29.793 1.00 96.94 409 GLU A CA 1
ATOM 3086 C C . GLU A 1 409 ? -12.400 -6.923 30.615 1.00 96.94 409 GLU A C 1
ATOM 3088 O O . GLU A 1 409 ? -13.510 -6.515 30.284 1.00 96.94 409 GLU A O 1
ATOM 3093 N N . ALA A 1 410 ? -11.706 -6.372 31.614 1.00 97.69 410 ALA A N 1
ATOM 3094 C CA . ALA A 1 410 ? -12.255 -5.352 32.507 1.00 97.69 410 ALA A CA 1
ATOM 3095 C C . ALA A 1 410 ? -12.189 -3.911 31.964 1.00 97.69 410 ALA A C 1
ATOM 3097 O O . ALA A 1 410 ? -13.011 -3.079 32.350 1.00 97.69 410 ALA A O 1
ATOM 3098 N N . LYS A 1 411 ? -11.212 -3.582 31.111 1.00 98.12 411 LYS A N 1
ATOM 3099 C CA . LYS A 1 411 ? -10.961 -2.209 30.636 1.00 98.12 411 LYS A CA 1
ATOM 3100 C C . LYS A 1 411 ? -10.943 -2.118 29.112 1.00 98.12 411 LYS A C 1
ATOM 3102 O O . LYS A 1 411 ? -10.638 -3.087 28.427 1.00 98.12 411 LYS A O 1
ATOM 3107 N N . ASN A 1 412 ? -11.296 -0.951 28.579 1.00 97.38 412 ASN A N 1
ATOM 3108 C CA . ASN A 1 412 ? -11.115 -0.619 27.171 1.00 97.38 412 ASN A CA 1
ATOM 3109 C C . ASN A 1 412 ? -9.674 -0.145 26.928 1.00 97.38 412 ASN A C 1
ATOM 3111 O O . ASN A 1 412 ? -9.222 0.794 27.582 1.00 97.38 412 ASN A O 1
ATOM 3115 N N . HIS A 1 413 ? -8.973 -0.768 25.978 1.00 96.94 413 HIS A N 1
ATOM 3116 C CA . HIS A 1 413 ? -7.637 -0.342 25.537 1.00 96.94 413 HIS A CA 1
ATOM 3117 C C . HIS A 1 413 ? -7.646 0.336 24.173 1.00 96.94 413 HIS A C 1
ATOM 3119 O O . HIS A 1 413 ? -6.645 0.931 23.797 1.00 96.94 413 HIS A O 1
ATOM 3125 N N . ILE A 1 414 ? -8.765 0.296 23.448 1.00 96.88 414 ILE A N 1
ATOM 3126 C CA . ILE A 1 414 ? -8.961 1.023 22.190 1.00 96.88 414 ILE A CA 1
ATOM 3127 C C . ILE A 1 414 ? -9.407 2.451 22.534 1.00 96.88 414 ILE A C 1
ATOM 3129 O O . ILE A 1 414 ? -10.552 2.850 22.321 1.00 96.88 414 ILE A O 1
ATOM 3133 N N . CYS A 1 415 ? -8.503 3.191 23.171 1.00 95.75 415 CYS A N 1
ATOM 3134 C CA . CYS A 1 415 ? -8.659 4.588 23.558 1.00 95.75 415 CYS A CA 1
ATOM 3135 C C . CYS A 1 415 ? -7.282 5.260 23.621 1.00 95.75 415 CYS A C 1
ATOM 3137 O O . CYS A 1 415 ? -6.250 4.600 23.789 1.00 95.75 415 CYS A O 1
ATOM 3139 N N . LEU A 1 416 ? -7.255 6.585 23.478 1.00 93.69 416 LEU A N 1
ATOM 3140 C CA . LEU A 1 416 ? -6.021 7.336 23.683 1.00 93.69 416 LEU A CA 1
ATOM 3141 C C . LEU A 1 416 ? -5.637 7.279 25.169 1.00 93.69 416 LEU A C 1
ATOM 3143 O O . LEU A 1 416 ? -6.533 7.272 26.019 1.00 93.69 416 LEU A O 1
ATOM 3147 N N . PRO A 1 417 ? -4.333 7.251 25.499 1.00 92.94 417 PRO A N 1
ATOM 3148 C CA . PRO A 1 417 ? -3.901 7.417 26.874 1.00 92.94 417 PRO A CA 1
ATOM 3149 C C . PRO A 1 417 ? -4.521 8.696 27.427 1.00 92.94 417 PRO A C 1
ATOM 3151 O O . PRO A 1 417 ? -4.501 9.739 26.761 1.00 92.94 417 PRO A O 1
ATOM 3154 N N . LYS A 1 418 ? -5.046 8.633 28.651 1.00 92.75 418 LYS A N 1
ATOM 3155 C CA . LYS A 1 418 ? -5.337 9.840 29.415 1.00 92.75 418 LYS A CA 1
ATOM 3156 C C . LYS A 1 418 ? -3.968 10.419 29.720 1.00 92.75 418 LYS A C 1
ATOM 3158 O O . LYS A 1 418 ? -3.326 10.046 30.701 1.00 92.75 418 LYS A O 1
ATOM 3163 N N . SER A 1 419 ? -3.466 11.260 28.816 1.00 72.50 419 SER A N 1
ATOM 3164 C CA . SER A 1 419 ? -2.270 12.051 29.054 1.00 72.50 419 SER A CA 1
ATOM 3165 C C . SER A 1 419 ? -2.401 12.598 30.469 1.00 72.50 419 SER A C 1
ATOM 3167 O O . SER A 1 419 ? -3.503 12.972 30.875 1.00 72.50 419 SER A O 1
ATOM 3169 N N . LYS A 1 420 ? -1.321 12.542 31.260 1.00 55.84 420 LYS A N 1
ATOM 3170 C CA . LYS A 1 420 ? -1.260 13.065 32.637 1.00 55.84 420 LYS A CA 1
ATOM 3171 C C . LYS A 1 420 ? -1.452 14.592 32.628 1.00 55.84 420 LYS A C 1
ATOM 3173 O O . LYS A 1 420 ? -0.608 15.342 33.108 1.00 55.84 420 LYS A O 1
ATOM 3178 N N . LEU A 1 421 ? -2.572 15.059 32.084 1.00 51.19 421 LEU A N 1
ATOM 3179 C CA . LEU A 1 421 ? -3.021 16.426 31.850 1.00 51.19 421 LEU A CA 1
ATOM 3180 C C . LEU A 1 421 ? -3.287 17.167 33.164 1.00 51.19 421 LEU A C 1
ATOM 3182 O O . LEU A 1 421 ? -3.816 18.269 33.157 1.00 51.19 421 LEU A O 1
ATOM 3186 N N . SER A 1 422 ? -2.912 16.585 34.303 1.00 50.56 422 SER A N 1
ATOM 3187 C CA . SER A 1 422 ? -3.194 17.128 35.628 1.00 50.56 422 SER A CA 1
ATOM 3188 C C . SER A 1 422 ? -1.958 17.254 36.521 1.00 50.56 422 SER A C 1
ATOM 3190 O O . SER A 1 422 ? -2.094 17.708 37.649 1.00 50.56 422 SER A O 1
ATOM 3192 N N . ALA A 1 423 ? -0.747 16.912 36.058 1.00 52.47 423 ALA A N 1
ATOM 3193 C CA . ALA A 1 423 ? 0.453 17.010 36.903 1.00 52.47 423 ALA A CA 1
ATOM 3194 C C . ALA A 1 423 ? 1.217 18.349 36.806 1.00 52.47 423 ALA A C 1
ATOM 3196 O O . ALA A 1 423 ? 2.173 18.536 37.550 1.00 52.47 423 ALA A O 1
ATOM 3197 N N . SER A 1 424 ? 0.817 19.290 35.936 1.00 50.47 424 SER A N 1
ATOM 3198 C CA . SER A 1 424 ? 1.590 20.527 35.693 1.00 50.47 424 SER A CA 1
ATOM 3199 C C . SER A 1 424 ? 0.853 21.846 35.982 1.00 50.47 424 SER A C 1
ATOM 3201 O O . SER A 1 424 ? 1.301 22.889 35.519 1.00 50.47 424 SER A O 1
ATOM 3203 N N . SER A 1 425 ? -0.250 21.838 36.746 1.00 50.81 425 SER A N 1
ATOM 3204 C CA . SER A 1 425 ? -1.036 23.060 37.041 1.00 50.81 425 SER A CA 1
ATOM 3205 C C . SER A 1 425 ? -1.191 23.400 38.532 1.00 50.81 425 SER A C 1
ATOM 3207 O O . SER A 1 425 ? -1.949 24.304 38.877 1.00 50.81 425 SER A O 1
ATOM 3209 N N . SER A 1 426 ? -0.454 22.742 39.425 1.00 48.88 426 SER A N 1
ATOM 3210 C CA . SER A 1 426 ? -0.485 23.059 40.859 1.00 48.88 426 SER A CA 1
ATOM 3211 C C . SER A 1 426 ? 0.896 23.493 41.345 1.00 48.88 426 SER A C 1
ATOM 3213 O O . SER A 1 426 ? 1.482 22.846 42.207 1.00 48.88 426 SER A O 1
ATOM 3215 N N . GLN A 1 427 ? 1.434 24.586 40.795 1.00 48.06 427 GLN A N 1
ATOM 3216 C CA . GLN A 1 427 ? 2.355 25.415 41.573 1.00 48.06 427 GLN A CA 1
ATOM 3217 C C . GLN A 1 427 ? 1.495 26.306 42.477 1.00 48.06 427 GLN A C 1
ATOM 3219 O O . GLN A 1 427 ? 0.828 27.208 41.968 1.00 48.06 427 GLN A O 1
ATOM 3224 N N . PRO A 1 428 ? 1.467 26.084 43.801 1.00 52.62 428 PRO A N 1
ATOM 3225 C CA . PRO A 1 428 ? 0.979 27.107 44.701 1.00 52.62 428 PRO A CA 1
ATOM 3226 C C . PRO A 1 428 ? 1.960 28.278 44.635 1.00 52.62 428 PRO A C 1
ATOM 3228 O O . PRO A 1 428 ? 3.150 28.127 44.917 1.00 52.62 428 PRO A O 1
ATOM 3231 N N . SER A 1 429 ? 1.462 29.452 44.262 1.00 50.25 429 SER A N 1
ATOM 3232 C CA . SER A 1 429 ? 2.140 30.731 44.465 1.00 50.25 429 SER A CA 1
ATOM 3233 C C . SER A 1 429 ? 2.277 30.979 45.971 1.00 50.25 429 SER A C 1
ATOM 3235 O O . SER A 1 429 ? 1.462 31.666 46.579 1.00 50.25 429 SER A O 1
ATOM 3237 N N . GLY A 1 430 ? 3.270 30.346 46.592 1.00 49.41 430 GLY A N 1
ATOM 3238 C CA . GLY A 1 430 ? 3.622 30.509 47.995 1.00 49.41 430 GLY A CA 1
ATOM 3239 C C . GLY A 1 430 ? 4.825 31.429 48.139 1.00 49.41 430 GLY A C 1
ATOM 3240 O O . GLY A 1 430 ? 5.959 30.965 48.191 1.00 49.41 430 GLY A O 1
ATOM 3241 N N . SER A 1 431 ? 4.572 32.732 48.226 1.00 51.88 431 SER A N 1
ATOM 3242 C CA . SER A 1 431 ? 5.500 33.667 48.863 1.00 51.88 431 SER A CA 1
ATOM 3243 C C . SER A 1 431 ? 5.487 33.400 50.370 1.00 51.88 431 SER A C 1
ATOM 3245 O O . SER A 1 431 ? 4.435 33.516 50.994 1.00 51.88 431 SER A O 1
ATOM 3247 N N . GLY A 1 432 ? 6.630 33.059 50.970 1.00 43.72 432 GLY A N 1
ATOM 3248 C CA . GLY A 1 432 ? 6.720 32.903 52.424 1.00 43.72 432 GLY A CA 1
ATOM 3249 C C . GLY A 1 432 ? 8.052 32.343 52.913 1.00 43.72 432 GLY A C 1
ATOM 3250 O O . GLY A 1 432 ? 8.272 31.139 52.899 1.00 43.72 432 GLY A O 1
ATOM 3251 N N . SER A 1 433 ? 8.921 33.246 53.359 1.00 47.84 433 SER A N 1
ATOM 3252 C CA . SER A 1 433 ? 10.186 33.009 54.058 1.00 47.84 433 SER A CA 1
ATOM 3253 C C . SER A 1 433 ? 10.047 32.116 55.298 1.00 47.84 433 SER A C 1
ATOM 3255 O O . SER A 1 433 ? 9.082 32.247 56.047 1.00 47.84 433 SER A O 1
ATOM 3257 N N . GLY A 1 434 ? 11.073 31.310 55.598 1.00 36.31 434 GLY A N 1
ATOM 3258 C CA . GLY A 1 434 ? 11.198 30.662 56.908 1.00 36.31 434 GLY A CA 1
ATOM 3259 C C . GLY A 1 434 ? 12.271 29.578 56.981 1.00 36.31 434 GLY A C 1
ATOM 3260 O O . GLY A 1 434 ? 12.032 28.431 56.627 1.00 36.31 434 GLY A O 1
ATOM 3261 N N . SER A 1 435 ? 13.447 29.949 57.481 1.00 45.62 435 SER A N 1
ATOM 3262 C CA . SER A 1 435 ? 14.521 29.054 57.921 1.00 45.62 435 SER A CA 1
ATOM 3263 C C . SER A 1 435 ? 14.064 28.098 59.029 1.00 45.62 435 SER A C 1
ATOM 3265 O O . SER A 1 435 ? 13.414 28.543 59.970 1.00 45.62 435 SER A O 1
ATOM 3267 N N . SER A 1 436 ? 14.499 26.834 59.009 1.00 43.12 436 SER A N 1
ATOM 3268 C CA . SER A 1 436 ? 15.220 26.187 60.128 1.00 43.12 436 SER A CA 1
ATOM 3269 C C . SER A 1 436 ? 15.478 24.691 59.892 1.00 43.12 436 SER A C 1
ATOM 3271 O O . SER A 1 436 ? 14.698 23.953 59.303 1.00 43.12 436 SER A O 1
ATOM 3273 N N . SER A 1 437 ? 16.655 24.307 60.365 1.00 48.34 437 SER A N 1
ATOM 3274 C CA . SER A 1 437 ? 17.296 23.000 60.484 1.00 48.34 437 SER A CA 1
ATOM 3275 C C . SER A 1 437 ? 16.531 21.965 61.318 1.00 48.34 437 SER A C 1
ATOM 3277 O O . SER A 1 437 ? 15.960 22.311 62.349 1.00 48.34 437 SER A O 1
ATOM 3279 N N . GLY A 1 438 ? 16.671 20.680 60.970 1.00 35.16 438 GLY A N 1
ATOM 3280 C CA . GLY A 1 438 ? 16.265 19.562 61.826 1.00 35.16 438 GLY A CA 1
ATOM 3281 C C . GLY A 1 438 ? 16.754 18.207 61.310 1.00 35.16 438 GLY A C 1
ATOM 3282 O O . GLY A 1 438 ? 16.311 17.720 60.279 1.00 35.16 438 GLY A O 1
ATOM 3283 N N . THR A 1 439 ? 17.705 17.635 62.035 1.00 40.19 439 THR A N 1
ATOM 3284 C CA . THR A 1 439 ? 18.414 16.363 61.844 1.00 40.19 439 THR A CA 1
ATOM 3285 C C . THR A 1 439 ? 17.604 15.101 62.178 1.00 40.19 439 THR A C 1
ATOM 3287 O O . THR A 1 439 ? 16.887 15.080 63.168 1.00 40.19 439 THR A O 1
ATOM 3290 N N . ALA A 1 440 ? 17.945 14.026 61.452 1.00 37.75 440 ALA A N 1
ATOM 3291 C CA . ALA A 1 440 ? 18.153 12.640 61.904 1.00 37.75 440 ALA A CA 1
ATOM 3292 C C . ALA A 1 440 ? 16.980 11.705 62.284 1.00 37.75 440 ALA A C 1
ATOM 3294 O O . ALA A 1 440 ? 16.050 12.055 62.997 1.00 37.75 440 ALA A O 1
ATOM 3295 N N . ALA A 1 441 ? 17.227 10.441 61.906 1.00 34.88 441 ALA A N 1
ATOM 3296 C CA . ALA A 1 441 ? 16.968 9.182 62.615 1.00 34.88 441 ALA A CA 1
ATOM 3297 C C . ALA A 1 441 ? 16.029 8.166 61.931 1.00 34.88 441 ALA A C 1
ATOM 3299 O O . ALA A 1 441 ? 14.817 8.312 61.831 1.00 34.88 441 ALA A O 1
ATOM 3300 N N . SER A 1 442 ? 16.718 7.110 61.505 1.00 36.22 442 SER A N 1
ATOM 3301 C CA . SER A 1 442 ? 16.392 5.738 61.129 1.00 36.22 442 SER A CA 1
ATOM 3302 C C . SER A 1 442 ? 15.353 4.974 61.970 1.00 36.22 442 SER A C 1
ATOM 3304 O O . SER A 1 442 ? 15.038 5.357 63.092 1.00 36.22 442 SER A O 1
ATOM 3306 N N . SER A 1 443 ? 15.060 3.758 61.468 1.00 34.72 443 SER A N 1
ATOM 3307 C CA . SER A 1 443 ? 14.571 2.534 62.148 1.00 34.72 443 SER A CA 1
ATOM 3308 C C . SER A 1 443 ? 13.068 2.464 62.449 1.00 34.72 443 SER A C 1
ATOM 3310 O O . SER A 1 443 ? 12.456 3.477 62.739 1.00 34.72 443 SER A O 1
ATOM 3312 N N . SER A 1 444 ? 12.365 1.329 62.448 1.00 34.09 444 SER A N 1
ATOM 3313 C CA . SER A 1 444 ? 12.566 -0.067 62.024 1.00 34.09 444 SER A CA 1
ATOM 3314 C C . SER A 1 444 ? 11.221 -0.787 62.272 1.00 34.09 444 SER A C 1
ATOM 3316 O O . SER A 1 444 ? 10.510 -0.425 63.201 1.00 34.09 444 SER A O 1
ATOM 3318 N N . SER A 1 445 ? 10.935 -1.831 61.488 1.00 35.75 445 SER A N 1
ATOM 3319 C CA . SER A 1 445 ? 10.217 -3.076 61.853 1.00 35.75 445 SER A CA 1
ATOM 3320 C C . SER A 1 445 ? 8.841 -3.061 62.556 1.00 35.75 445 SER A C 1
ATOM 3322 O O . SER A 1 445 ? 8.744 -2.709 63.723 1.00 35.75 445 SER A O 1
ATOM 3324 N N . ALA A 1 446 ? 7.836 -3.684 61.918 1.00 34.97 446 ALA A N 1
ATOM 3325 C CA . ALA A 1 446 ? 6.922 -4.696 62.502 1.00 34.97 446 ALA A CA 1
ATOM 3326 C C . ALA A 1 446 ? 5.971 -5.206 61.392 1.00 34.97 446 ALA A C 1
ATOM 3328 O O . ALA A 1 446 ? 5.211 -4.434 60.822 1.00 34.97 446 ALA A O 1
ATOM 3329 N N . SER A 1 447 ? 6.123 -6.431 60.882 1.00 34.78 447 SER A N 1
ATOM 3330 C CA . SER A 1 447 ? 5.516 -7.673 61.401 1.00 34.78 447 SER A CA 1
ATOM 3331 C C . SER A 1 447 ? 4.002 -7.587 61.622 1.00 34.78 447 SER A C 1
ATOM 3333 O O . SER A 1 447 ? 3.539 -7.068 62.631 1.00 34.78 447 SER A O 1
ATOM 3335 N N . GLY A 1 448 ? 3.244 -8.188 60.700 1.00 32.78 448 GLY A N 1
ATOM 3336 C CA . GLY A 1 448 ? 1.803 -8.404 60.805 1.00 32.78 448 GLY A CA 1
ATOM 3337 C C . GLY A 1 448 ? 1.366 -9.592 59.948 1.00 32.78 448 GLY A C 1
ATOM 3338 O O . GLY A 1 448 ? 0.933 -9.421 58.814 1.00 32.78 448 GLY A O 1
ATOM 3339 N N . ASN A 1 449 ? 1.513 -10.799 60.500 1.00 35.66 449 ASN A N 1
ATOM 3340 C CA . ASN A 1 449 ? 0.911 -12.039 60.005 1.00 35.66 449 ASN A CA 1
ATOM 3341 C C . ASN A 1 449 ? -0.613 -11.893 59.866 1.00 35.66 449 ASN A C 1
ATOM 3343 O O . ASN A 1 449 ? -1.266 -11.494 60.832 1.00 35.66 449 ASN A O 1
ATOM 3347 N N . ARG A 1 450 ? -1.204 -12.346 58.749 1.00 36.34 450 ARG A N 1
ATOM 3348 C CA . ARG A 1 450 ? -2.603 -12.810 58.756 1.00 36.34 450 ARG A CA 1
ATOM 3349 C C . ARG A 1 450 ? -2.908 -13.861 57.678 1.00 36.34 450 ARG A C 1
ATOM 3351 O O . ARG A 1 450 ? -3.099 -13.549 56.513 1.00 36.34 450 ARG A O 1
ATOM 3358 N N . THR A 1 451 ? -2.907 -15.103 58.156 1.00 35.16 451 THR A N 1
ATOM 3359 C CA . THR A 1 451 ? -3.834 -16.219 57.891 1.00 35.16 451 THR A CA 1
ATOM 3360 C C . THR A 1 451 ? -4.255 -16.537 56.449 1.00 35.16 451 THR A C 1
ATOM 3362 O O . THR A 1 451 ? -5.151 -15.918 55.884 1.00 35.16 451 THR A O 1
ATOM 3365 N N . GLN A 1 452 ? -3.685 -17.634 55.937 1.00 33.50 452 GLN A N 1
ATOM 3366 C CA . GLN A 1 452 ? -4.300 -18.519 54.947 1.00 33.50 452 GLN A CA 1
ATOM 3367 C C . GLN A 1 452 ? -5.552 -19.181 55.536 1.00 33.50 452 GLN A C 1
ATOM 3369 O O . GLN A 1 452 ? -5.501 -19.762 56.619 1.00 33.50 452 GLN A O 1
ATOM 3374 N N . THR A 1 453 ? -6.645 -19.154 54.782 1.00 39.56 453 THR A N 1
ATOM 3375 C CA . THR A 1 453 ? -7.773 -20.077 54.928 1.00 39.56 453 THR A CA 1
ATOM 3376 C C . THR A 1 453 ? -7.842 -20.939 53.677 1.00 39.56 453 THR A C 1
ATOM 3378 O O . THR A 1 453 ? -8.093 -20.442 52.581 1.00 39.56 453 THR A O 1
ATOM 3381 N N . THR A 1 454 ? -7.585 -22.226 53.866 1.00 34.00 454 THR A N 1
ATOM 3382 C CA . THR A 1 454 ? -7.902 -23.331 52.965 1.00 34.00 454 THR A CA 1
ATOM 3383 C C . THR A 1 454 ? -9.401 -23.621 53.016 1.00 34.00 454 THR A C 1
ATOM 3385 O O . THR A 1 454 ? -9.960 -23.720 54.107 1.00 34.00 454 THR A O 1
ATOM 3388 N N . ALA A 1 455 ? -10.036 -23.802 51.859 1.00 39.41 455 ALA A N 1
ATOM 3389 C CA . ALA A 1 455 ? -11.321 -24.484 51.748 1.00 39.41 455 ALA A CA 1
ATOM 3390 C C . ALA A 1 455 ? -11.292 -25.384 50.508 1.00 39.41 455 ALA A C 1
ATOM 3392 O O . ALA A 1 455 ? -11.134 -24.918 49.379 1.00 39.41 455 ALA A O 1
ATOM 3393 N N . GLU A 1 456 ? -11.374 -26.679 50.787 1.00 34.00 456 GLU A N 1
ATOM 3394 C CA . GLU A 1 456 ? -11.570 -27.796 49.870 1.00 34.00 456 GLU A CA 1
ATOM 3395 C C . GLU A 1 456 ? -12.990 -27.751 49.274 1.00 34.00 456 GLU A C 1
ATOM 3397 O O . GLU A 1 456 ? -13.933 -27.319 49.930 1.00 34.00 456 GLU A O 1
ATOM 3402 N N . ALA A 1 457 ? -13.091 -28.032 47.972 1.00 36.62 457 ALA A N 1
ATOM 3403 C CA . ALA A 1 457 ? -13.803 -29.172 47.378 1.00 36.62 457 ALA A CA 1
ATOM 3404 C C . ALA A 1 457 ? -15.295 -28.922 47.090 1.00 36.62 457 ALA A C 1
ATOM 3406 O O . ALA A 1 457 ? -16.089 -28.701 47.990 1.00 36.62 457 ALA A O 1
ATOM 3407 N N . ASP A 1 458 ? -15.686 -29.030 45.815 1.00 33.38 458 ASP A N 1
ATOM 3408 C CA . ASP A 1 458 ? -16.447 -30.217 45.431 1.00 33.38 458 ASP A CA 1
ATOM 3409 C C . ASP A 1 458 ? -16.491 -30.451 43.920 1.00 33.38 458 ASP A C 1
ATOM 3411 O O . ASP A 1 458 ? -16.554 -29.541 43.093 1.00 33.38 458 ASP A O 1
ATOM 3415 N N . SER A 1 459 ? -16.420 -31.736 43.596 1.00 36.88 459 SER A N 1
ATOM 3416 C CA . SER A 1 459 ? -16.477 -32.315 42.261 1.00 36.88 459 SER A CA 1
ATOM 3417 C C . SER A 1 459 ? -17.911 -32.738 41.966 1.00 36.88 459 SER A C 1
ATOM 3419 O O . SER A 1 459 ? -18.564 -33.311 42.832 1.00 36.88 459 SER A O 1
ATOM 3421 N N . SER A 1 460 ? -18.391 -32.571 40.734 1.00 40.78 460 SER A N 1
ATOM 3422 C CA . SER A 1 460 ? -19.483 -33.397 40.206 1.00 40.78 460 SER A CA 1
ATOM 3423 C C . SER A 1 460 ? -19.429 -33.460 38.686 1.00 40.78 460 SER A C 1
ATOM 3425 O O . SER A 1 460 ? -19.464 -32.451 37.987 1.00 40.78 460 SER A O 1
ATOM 3427 N N . ALA A 1 461 ? -19.313 -34.694 38.211 1.00 34.97 461 ALA A N 1
ATOM 3428 C CA . ALA A 1 461 ? -19.372 -35.110 36.826 1.00 34.97 461 ALA A CA 1
ATOM 3429 C C . ALA A 1 461 ? -20.815 -35.097 36.298 1.00 34.97 461 ALA A C 1
ATOM 3431 O O . ALA A 1 461 ? -21.747 -35.412 37.034 1.00 34.97 461 ALA A O 1
ATOM 3432 N N . ALA A 1 462 ? -20.977 -34.859 34.997 1.00 35.59 462 ALA A N 1
ATOM 3433 C CA . ALA A 1 462 ? -22.102 -35.388 34.234 1.00 35.59 462 ALA A CA 1
ATOM 3434 C C . ALA A 1 462 ? -21.678 -35.650 32.783 1.00 35.59 462 ALA A C 1
ATOM 3436 O O . ALA A 1 462 ? -21.068 -34.819 32.115 1.00 35.59 462 ALA A O 1
ATOM 3437 N N . THR A 1 463 ? -21.980 -36.866 32.354 1.00 34.72 463 THR A N 1
ATOM 3438 C CA . THR A 1 463 ? -21.718 -37.519 31.075 1.00 34.72 463 THR A CA 1
ATOM 3439 C C . THR A 1 463 ? -22.887 -37.356 30.096 1.00 34.72 463 THR A C 1
ATOM 3441 O O . THR A 1 463 ? -24.037 -37.248 30.509 1.00 34.72 463 THR A O 1
ATOM 3444 N N . GLY A 1 464 ? -22.585 -37.486 28.796 1.00 29.53 464 GLY A N 1
ATOM 3445 C CA . GLY A 1 464 ? -23.536 -37.784 27.708 1.00 29.53 464 GLY A CA 1
ATOM 3446 C C . GLY A 1 464 ? -23.877 -36.566 26.839 1.00 29.53 464 GLY A C 1
ATOM 3447 O O . GLY A 1 464 ? -24.063 -35.477 27.354 1.00 29.53 464 GLY A O 1
ATOM 3448 N N . GLY A 1 465 ? -23.970 -36.630 25.513 1.00 29.70 465 GLY A N 1
ATOM 3449 C CA . GLY A 1 465 ? -23.922 -37.720 24.545 1.00 29.70 465 GLY A CA 1
ATOM 3450 C C . GLY A 1 465 ? -24.114 -37.130 23.133 1.00 29.70 465 GLY A C 1
ATOM 3451 O O . GLY A 1 465 ? -24.480 -35.969 22.975 1.00 29.70 465 GLY A O 1
ATOM 3452 N N . SER A 1 466 ? -23.795 -37.935 22.126 1.00 33.62 466 SER A N 1
ATOM 3453 C CA . SER A 1 466 ? -23.508 -37.596 20.726 1.00 33.62 466 SER A CA 1
ATOM 3454 C C . SER A 1 466 ? -24.691 -37.190 19.828 1.00 33.62 466 SER A C 1
ATOM 3456 O O . SER A 1 466 ? -25.774 -37.748 19.954 1.00 33.62 466 SER A O 1
ATOM 3458 N N . ALA A 1 467 ? -24.403 -36.354 18.818 1.00 31.91 467 ALA A N 1
ATOM 3459 C CA . ALA A 1 467 ? -24.878 -36.373 17.413 1.00 31.91 467 ALA A CA 1
ATOM 3460 C C . ALA A 1 467 ? -24.238 -35.140 16.721 1.00 31.91 467 ALA A C 1
ATOM 3462 O O . ALA A 1 467 ? -24.299 -34.057 17.279 1.00 31.91 467 ALA A O 1
ATOM 3463 N N . GLY A 1 468 ? -23.521 -35.153 15.595 1.00 31.23 468 GLY A N 1
ATOM 3464 C CA . GLY A 1 468 ? -23.529 -36.015 14.421 1.00 31.23 468 GLY A CA 1
ATOM 3465 C C . GLY A 1 468 ? -24.143 -35.235 13.254 1.00 31.23 468 GLY A C 1
ATOM 3466 O O . GLY A 1 468 ? -25.361 -35.250 13.174 1.00 31.23 468 GLY A O 1
ATOM 3467 N N . GLN A 1 469 ? -23.339 -34.557 12.406 1.00 33.72 469 GLN A N 1
ATOM 3468 C CA . GLN A 1 469 ? -23.587 -34.252 10.971 1.00 33.72 469 GLN A CA 1
ATOM 3469 C C . GLN A 1 469 ? -22.500 -33.324 10.344 1.00 33.72 469 GLN A C 1
ATOM 3471 O O . GLN A 1 469 ? -21.658 -32.823 11.086 1.00 33.72 469 GLN A O 1
ATOM 3476 N N . PRO A 1 470 ? -22.399 -33.213 8.995 1.00 39.03 470 PRO A N 1
ATOM 3477 C CA . PRO A 1 470 ? -21.143 -33.424 8.269 1.00 39.03 470 PRO A CA 1
ATOM 3478 C C . PRO A 1 470 ? -20.434 -32.149 7.786 1.00 39.03 470 PRO A C 1
ATOM 3480 O O . PRO A 1 470 ? -21.048 -31.116 7.538 1.00 39.03 470 PRO A O 1
ATOM 3483 N N . ALA A 1 471 ? -19.127 -32.288 7.556 1.00 36.31 471 ALA A N 1
ATOM 3484 C CA . ALA A 1 471 ? -18.287 -31.308 6.877 1.00 36.31 471 ALA A CA 1
ATOM 3485 C C . ALA A 1 471 ? -18.402 -31.430 5.342 1.00 36.31 471 ALA A C 1
ATOM 3487 O O . ALA A 1 471 ? -18.346 -32.552 4.825 1.00 36.31 471 ALA A O 1
ATOM 3488 N N . PRO A 1 472 ? -18.487 -30.320 4.586 1.00 41.78 472 PRO A N 1
ATOM 3489 C CA . PRO A 1 472 ? -18.241 -30.335 3.153 1.00 41.78 472 PRO A CA 1
ATOM 3490 C C . PRO A 1 472 ? -16.735 -30.226 2.877 1.00 41.78 472 PRO A C 1
ATOM 3492 O O . PRO A 1 472 ? -16.055 -29.307 3.328 1.00 41.78 472 PRO A O 1
ATOM 3495 N N . GLY A 1 473 ? -16.214 -31.194 2.123 1.00 33.25 473 GLY A N 1
ATOM 3496 C CA . GLY A 1 473 ? -14.846 -31.182 1.621 1.00 33.25 473 GLY A CA 1
ATOM 3497 C C . GLY A 1 473 ? -14.669 -30.176 0.484 1.00 33.25 473 GLY A C 1
ATOM 3498 O O . GLY A 1 473 ? -15.453 -30.155 -0.461 1.00 33.25 473 GLY A O 1
ATOM 3499 N N . SER A 1 474 ? -13.592 -29.395 0.543 1.00 30.73 474 SER A N 1
ATOM 3500 C CA . SER A 1 474 ? -13.071 -28.639 -0.595 1.00 30.73 474 SER A CA 1
ATOM 3501 C C . SER A 1 474 ? -11.661 -29.137 -0.885 1.00 30.73 474 SER A C 1
ATOM 3503 O O . SER A 1 474 ? -10.727 -28.908 -0.121 1.00 30.73 474 SER A O 1
ATOM 3505 N N . SER A 1 475 ? -11.533 -29.899 -1.970 1.00 31.62 475 SER A N 1
ATOM 3506 C CA . SER A 1 475 ? -10.260 -30.368 -2.511 1.00 31.62 475 SER A CA 1
ATOM 3507 C C . SER A 1 475 ? -10.051 -29.697 -3.864 1.00 31.62 475 SER A C 1
ATOM 3509 O O . SER A 1 475 ? -10.671 -30.064 -4.859 1.00 31.62 475 SER A O 1
ATOM 3511 N N . TYR A 1 476 ? -9.183 -28.689 -3.908 1.00 28.38 476 TYR A N 1
ATOM 3512 C CA . TYR A 1 476 ? -8.642 -28.180 -5.164 1.00 28.38 476 TYR A CA 1
ATOM 3513 C C . TYR A 1 476 ? -7.423 -29.030 -5.531 1.00 28.38 476 TYR A C 1
ATOM 3515 O O . TYR A 1 476 ? -6.312 -28.806 -5.057 1.00 28.38 476 TYR A O 1
ATOM 3523 N N . GLN A 1 477 ? -7.648 -30.052 -6.358 1.00 32.56 477 GLN A N 1
ATOM 3524 C CA . GLN A 1 477 ? -6.579 -30.732 -7.082 1.00 32.56 477 GLN A CA 1
ATOM 3525 C C . GLN A 1 477 ? -6.243 -29.947 -8.354 1.00 32.56 477 GLN A C 1
ATOM 3527 O O . GLN A 1 477 ? -7.095 -29.741 -9.219 1.00 32.56 477 GLN A O 1
ATOM 3532 N N . LEU A 1 478 ? -4.973 -29.562 -8.477 1.00 31.53 478 LEU A N 1
ATOM 3533 C CA . LEU A 1 478 ? -4.338 -29.115 -9.713 1.00 31.53 478 LEU A CA 1
ATOM 3534 C C . LEU A 1 478 ? -4.488 -30.201 -10.790 1.00 31.53 478 LEU A C 1
ATOM 3536 O O . LEU A 1 478 ? -3.869 -31.260 -10.709 1.00 31.53 478 LEU A O 1
ATOM 3540 N N . ARG A 1 479 ? -5.312 -29.944 -11.812 1.00 28.28 479 ARG A N 1
ATOM 3541 C CA . ARG A 1 479 ? -5.330 -30.738 -13.047 1.00 28.28 479 ARG A CA 1
ATOM 3542 C C . ARG A 1 479 ? -4.443 -30.076 -14.091 1.00 28.28 479 ARG A C 1
ATOM 3544 O O . ARG A 1 479 ? -4.846 -29.119 -14.744 1.00 28.28 479 ARG A O 1
ATOM 3551 N N . SER A 1 480 ? -3.269 -30.657 -14.295 1.00 33.03 480 SER A N 1
ATOM 3552 C CA . SER A 1 480 ? -2.489 -30.514 -15.519 1.00 33.03 480 SER A CA 1
ATOM 3553 C C . SER A 1 480 ? -3.290 -31.102 -16.685 1.00 33.03 480 SER A C 1
ATOM 3555 O O . SER A 1 480 ? -3.598 -32.295 -16.694 1.00 33.03 480 SER A O 1
ATOM 3557 N N . ARG A 1 481 ? -3.649 -30.282 -17.675 1.00 30.53 481 ARG A N 1
ATOM 3558 C CA . ARG A 1 481 ? -4.125 -30.765 -18.977 1.00 30.53 481 ARG A CA 1
ATOM 3559 C C . ARG A 1 481 ? -3.049 -30.504 -20.020 1.00 30.53 481 ARG A C 1
ATOM 3561 O O . ARG A 1 481 ? -2.844 -29.373 -20.441 1.00 30.53 481 ARG A O 1
ATOM 3568 N N . ALA A 1 482 ? -2.390 -31.584 -20.427 1.00 32.19 482 ALA A N 1
ATOM 3569 C CA . ALA A 1 482 ? -1.725 -31.676 -21.714 1.00 32.19 482 ALA A CA 1
ATOM 3570 C C . ALA A 1 482 ? -2.807 -31.749 -22.805 1.00 32.19 482 ALA A C 1
ATOM 3572 O O . ALA A 1 482 ? -3.688 -32.607 -22.743 1.00 32.19 482 ALA A O 1
ATOM 3573 N N . SER A 1 483 ? -2.749 -30.843 -23.779 1.00 31.30 483 SER A N 1
ATOM 3574 C CA . SER A 1 483 ? -3.548 -30.917 -25.003 1.00 31.30 483 SER A CA 1
ATOM 3575 C C . SER A 1 483 ? -2.688 -31.499 -26.118 1.00 31.30 483 SER A C 1
ATOM 3577 O O . SER A 1 483 ? -1.832 -30.816 -26.671 1.00 31.30 483 SER A O 1
ATOM 3579 N N . THR A 1 484 ? -2.931 -32.762 -26.453 1.00 31.62 484 THR A N 1
ATOM 3580 C CA . THR A 1 484 ? -2.538 -33.380 -27.721 1.00 31.62 484 THR A CA 1
ATOM 3581 C C . THR A 1 484 ? -3.697 -33.228 -28.701 1.00 31.62 484 THR A C 1
ATOM 3583 O O . THR A 1 484 ? -4.741 -33.859 -28.551 1.00 31.62 484 THR A O 1
ATOM 3586 N N . THR A 1 485 ? -3.529 -32.389 -29.719 1.00 36.38 485 THR A N 1
ATOM 3587 C CA . THR A 1 485 ? -4.414 -32.328 -30.885 1.00 36.38 485 THR A CA 1
ATOM 3588 C C . THR A 1 485 ? -3.864 -33.239 -31.979 1.00 36.38 485 THR A C 1
ATOM 3590 O O . THR A 1 485 ? -2.915 -32.901 -32.678 1.00 36.38 485 THR A O 1
ATOM 3593 N N . ALA A 1 486 ? -4.482 -34.409 -32.140 1.00 34.31 486 ALA A N 1
ATOM 3594 C CA . ALA A 1 486 ? -4.389 -35.210 -33.354 1.00 34.31 486 ALA A CA 1
ATOM 3595 C C . ALA A 1 486 ? -5.739 -35.115 -34.076 1.00 34.31 486 ALA A C 1
ATOM 3597 O O . ALA A 1 486 ? -6.732 -35.683 -33.629 1.00 34.31 486 ALA A O 1
ATOM 3598 N N . GLY A 1 487 ? -5.774 -34.363 -35.175 1.00 35.25 487 GLY A N 1
ATOM 3599 C CA . GLY A 1 487 ? -6.890 -34.321 -36.113 1.00 35.25 487 GLY A CA 1
ATOM 3600 C C . GLY A 1 487 ? -6.408 -34.824 -37.465 1.00 35.25 487 GLY A C 1
ATOM 3601 O O . GLY A 1 487 ? -5.694 -34.114 -38.167 1.00 35.25 487 GLY A O 1
ATOM 3602 N N . ARG A 1 488 ? -6.775 -36.061 -37.806 1.00 41.50 488 ARG A N 1
ATOM 3603 C CA . ARG A 1 488 ? -6.577 -36.668 -39.123 1.00 41.50 488 ARG A CA 1
ATOM 3604 C C . ARG A 1 488 ? -7.940 -36.680 -39.817 1.00 41.50 488 ARG A C 1
ATOM 3606 O O . ARG A 1 488 ? -8.857 -37.341 -39.339 1.00 41.50 488 ARG A O 1
ATOM 3613 N N . GLY A 1 489 ? -8.060 -35.920 -40.900 1.00 40.78 489 GLY A N 1
ATOM 3614 C CA . GLY A 1 489 ? -9.090 -36.070 -41.924 1.00 40.78 489 GLY A CA 1
ATOM 3615 C C . GLY A 1 489 ? -8.382 -36.422 -43.230 1.00 40.78 489 GLY A C 1
ATOM 3616 O O . GLY A 1 489 ? -7.480 -35.690 -43.639 1.00 40.78 489 GLY A O 1
ATOM 3617 N N . GLY A 1 490 ? -8.740 -37.568 -43.807 1.00 39.66 490 GLY A N 1
ATOM 3618 C CA . GLY A 1 490 ? -8.087 -38.215 -44.945 1.00 39.66 490 GLY A CA 1
ATOM 3619 C C . GLY A 1 490 ? -8.184 -39.721 -44.815 1.00 39.66 490 GLY A C 1
ATOM 3620 O O . GLY A 1 490 ? -7.351 -40.276 -44.060 1.00 39.66 490 GLY A O 1
#

Nearest PDB structures (foldseek):
  2xoy-assembly1_A  TM=4.878E-01  e=1.098E-03  Homo sapiens

Mean predicted aligned error: 16.14 Å

Radius of gyration: 33.61 Å; Cα contacts (8 Å, |Δi|>4): 471; chains: 1; bounding box: 83×99×108 Å